Protein 2GQF (pdb70)

Sequence (394 aa):
SQYSENIIIGAGAAGLFCAAQLAKLGKSVTVFDNGKKIGRKILSGGGFCNFTNLEVTPAHYLSQNPHFVKSALARYTNWDFISLVAEQGITYHEKELGQLFCDEGAEQIVELKSECDKYGAKILLRSEVSQVERIQNDEKVRFVLQVNSTQWQCKNLIVATGGLSPGLGATPFGYQIAEQFGIPVIPPRASLVPFTYRETDKFLTALSGISLPVTITALCGKSFYNQLLFTHRGISGPAVLQISNYWQPTESVEIDLLPNHNVEEEINQAKQSSPKQLKTILVRLLPKKLVELWIEQGIVQDEVIANISKVRVKNLVDFIHHWEFTPNGTEGYRTAEVTGGVDTKVISSKTESNQVSGLYFIGEVLDVTGWLGGYNFQWAWSSAYACALSISRQ

Foldseek 3Di:
DAEWQEEEEAQALLRLLLLLLQLVLPGTYEYEYQADDGHLLLVPPVFFGQAAFPDDDLVLKDFPDSVQQHQLCVVCHPVNVVVVQVVVVWDWDADDRRTITTPVGSVSVVCSVVSNVVRPYHYDYSWHKDDWDADPDDCAFGIWTDTPPDIYTHLFYEYEQFAQLPPRPRDLVQQVVCVVLPFDFFDKDFALFAFFADVVCQLLLVQAPDKDWKWKAWPVGDIDTGMWGQHNGGIHGQRRRQCRSVHDPVTKMWIAQQPPDQQLVQLVVCCVVPQAAVLVSVCVRHPNVVSVSCVVVVVDDDDGSPPADPVNSVVVSCCNGTPTGDGNGTDDSPGGSHMRAGRSVQADSQEQGVSRHSYHYAARNHRMGGGPRNNRSSSSNSSSNSHSVVVSVD

CATH classification: 3.50.50.60 (+2 more: 2.40.30.10, 1.10.8.260)

Organism: Haemophilus influenzae (strain ATCC 51907 / DSM 11121 / KW20 / Rd) (NCBI:txid71421)

Solvent-accessible surface area: 17072 Å² total

Radius of gyration: 24.95 Å; Cα contacts (8 Å, |Δi|>4): 876; chains: 1; bounding box: 44×82×36 Å

B-factor: mean 34.55, std 12.79, range [8.15, 91.83]

InterPro domains:
  IPR004792 3-Dehydro-bile acid delta(4,6)-reductase-like [PTHR42887] (5-399)
  IPR004792 3-Dehydro-bile acid delta(4,6)-reductase-like [TIGR00275] (8-395)
  IPR023166 BaiN-like, insert domain superfamily [G3DSA:1.10.8.260] (266-326)
  IPR036188 FAD/NAD(P)-binding domain superfamily [G3DSA:3.50.50.60] (8-393)
  IPR036188 FAD/NAD(P)-binding domain superfamily [SSF51905] (1-399)
  IPR055178 RsdA/BaiN/AoA(So)-like, insert domain [PF22780] (193-343)
  IPR057661 RsdA/BaiN/AoA(So)-like, Rossmann fold-like domain [PF03486] (7-395)

Secondary structure (DSSP, 8-state):
-EE-SEEEE--SHHHHHHHHHHHHTT--EEEE-SSSSS-TTT--GGGT---EESS--GGGEE-S-TTSTHHHHHHS-HHHHHHHHHHTT--EEE-STTEEEETT-THHHH--HHHHHHHT-EEE-S--EEEEEE--S-SS--EEEEETTEEEEESEEEE-------TT---SHHHHHHHHTT--EE----BS--EE--GGGGGGGGGTT-EEEEEEEETTS-EEEEEEEE-SSEEESHHHHHHTTT--TT--EEEES-SSS-HHHHHHHHHHH-TT--HHHHTTTS-HHHHHHHHHTTSS----GGG--HHHHHHHHHHHH-EEE--SEE--TTT-SB--EE-GGGB-S---BSSSTTEEE-GGGBS-EEPTTTHHHHHHHHHHHHHHHHHHT-

Structure (mmCIF, N/CA/C/O backbone):
data_2GQF
#
_entry.id   2GQF
#
_cell.length_a   160.730
_cell.length_b   160.730
_cell.length_c   100.790
_cell.angle_alpha   90.00
_cell.angle_beta   90.00
_cell.angle_gamma   120.00
#
_symmetry.space_group_name_H-M   'P 62 2 2'
#
loop_
_entity.id
_entity.type
_entity.pdbx_description
1 polymer 'Hypothetical protein HI0933'
2 non-polymer 'SULFATE ION'
3 non-polymer 'FLAVIN-ADENINE DINUCLEOTIDE'
4 water water
#
loop_
_atom_site.group_PDB
_atom_site.id
_atom_site.type_symbol
_atom_site.label_atom_id
_atom_site.label_alt_id
_atom_site.label_comp_id
_atom_site.label_asym_id
_atom_site.label_entity_id
_atom_site.label_seq_id
_atom_site.pdbx_PDB_ins_code
_atom_site.Cartn_x
_atom_site.Cartn_y
_atom_site.Cartn_z
_atom_site.occupancy
_atom_site.B_iso_or_equiv
_atom_site.auth_seq_id
_atom_site.auth_comp_id
_atom_site.auth_asym_id
_atom_site.auth_atom_id
_atom_site.pdbx_PDB_model_num
ATOM 6 N N . SER A 1 2 ? 43.022 99.977 12.157 1.00 61.65 2 SER A N 1
ATOM 7 C CA . SER A 1 2 ? 43.085 99.712 10.723 1.00 59.64 2 SER A CA 1
ATOM 8 C C . SER A 1 2 ? 44.495 100.011 10.214 1.00 57.70 2 SER A C 1
ATOM 9 O O . SER A 1 2 ? 44.770 101.092 9.691 1.00 57.75 2 SER A O 1
ATOM 12 N N . GLN A 1 3 ? 45.379 99.033 10.375 1.00 54.79 3 GLN A N 1
ATOM 13 C CA . GLN A 1 3 ? 46.775 99.144 9.969 1.00 52.24 3 GLN A CA 1
ATOM 14 C C . GLN A 1 3 ? 47.000 99.081 8.461 1.00 49.38 3 GLN A C 1
ATOM 15 O O . GLN A 1 3 ? 46.127 98.656 7.705 1.00 49.36 3 GLN A O 1
ATOM 21 N N . TYR A 1 4 ? 48.186 99.506 8.036 1.00 45.53 4 TYR A N 1
ATOM 22 C CA . TYR A 1 4 ? 48.567 99.474 6.630 1.00 42.18 4 TYR A CA 1
ATOM 23 C C . TYR A 1 4 ? 50.038 99.105 6.501 1.00 42.01 4 TYR A C 1
ATOM 24 O O . TYR A 1 4 ? 50.855 99.452 7.353 1.00 43.30 4 TYR A O 1
ATOM 33 N N . SER A 1 5 ? 50.360 98.396 5.424 1.00 39.84 5 SER A N 1
ATOM 34 C CA . SER A 1 5 ? 51.715 97.949 5.140 1.00 37.65 5 SER A CA 1
ATOM 35 C C . SER A 1 5 ? 51.793 97.773 3.625 1.00 37.48 5 SER A C 1
ATOM 36 O O . SER A 1 5 ? 51.085 96.943 3.065 1.00 38.39 5 SER A O 1
ATOM 39 N N . GLU A 1 6 ? 52.637 98.550 2.954 1.00 36.71 6 GLU A N 1
ATOM 40 C CA . GLU A 1 6 ? 52.721 98.444 1.501 1.00 36.78 6 GLU A CA 1
ATOM 41 C C . GLU A 1 6 ? 52.750 96.997 1.046 1.00 35.79 6 GLU A C 1
ATOM 42 O O . GLU A 1 6 ? 52.142 96.643 0.035 1.00 36.38 6 GLU A O 1
ATOM 48 N N . ASN A 1 7 ? 53.458 96.164 1.802 1.00 33.33 7 ASN A N 1
ATOM 49 C CA . ASN A 1 7 ? 53.588 94.755 1.476 1.00 30.02 7 ASN A CA 1
ATOM 50 C C . ASN A 1 7 ? 53.247 93.865 2.663 1.00 30.12 7 ASN A C 1
ATOM 51 O O . ASN A 1 7 ? 53.758 94.056 3.766 1.00 30.82 7 ASN A O 1
ATOM 56 N N . ILE A 1 8 ? 52.369 92.896 2.432 1.00 27.48 8 ILE A N 1
ATOM 57 C CA . ILE A 1 8 ? 51.987 91.956 3.469 1.00 24.88 8 ILE A CA 1
ATOM 58 C C . ILE A 1 8 ? 52.324 90.572 2.952 1.00 24.38 8 ILE A C 1
ATOM 59 O O . ILE A 1 8 ? 52.170 90.309 1.764 1.00 26.17 8 ILE A O 1
ATOM 64 N N . ILE A 1 9 ? 52.806 89.706 3.842 1.00 22.76 9 ILE A N 1
ATOM 65 C CA . ILE A 1 9 ? 53.160 88.331 3.503 1.00 20.07 9 ILE A CA 1
ATOM 66 C C . ILE A 1 9 ? 52.401 87.385 4.428 1.00 21.91 9 ILE A C 1
ATOM 67 O O . ILE A 1 9 ? 52.420 87.553 5.646 1.00 20.00 9 ILE A O 1
ATOM 72 N N . ILE A 1 10 ? 51.721 86.399 3.853 1.00 22.73 10 ILE A N 1
ATOM 73 C CA . ILE A 1 10 ? 50.988 85.444 4.667 1.00 25.01 10 ILE A CA 1
ATOM 74 C C . ILE A 1 10 ? 51.789 84.151 4.775 1.00 27.76 10 ILE A C 1
ATOM 75 O O . ILE A 1 10 ? 51.888 83.390 3.811 1.00 30.04 10 ILE A O 1
ATOM 80 N N . GLY A 1 11 ? 52.360 83.908 5.951 1.00 29.16 11 GLY A N 1
ATOM 81 C CA . GLY A 1 11 ? 53.148 82.706 6.163 1.00 28.74 11 GLY A CA 1
ATOM 82 C C . GLY A 1 11 ? 54.599 83.030 6.461 1.00 28.82 11 GLY A C 1
ATOM 83 O O . GLY A 1 11 ? 55.301 83.609 5.630 1.00 29.88 11 GLY A O 1
ATOM 84 N N . ALA A 1 12 ? 55.046 82.664 7.656 1.00 28.54 12 ALA A N 1
ATOM 85 C CA . ALA A 1 12 ? 56.422 82.913 8.066 1.00 29.16 12 ALA A CA 1
ATOM 86 C C . ALA A 1 12 ? 57.272 81.641 7.955 1.00 28.79 12 ALA A C 1
ATOM 87 O O . ALA A 1 12 ? 57.896 81.214 8.925 1.00 29.69 12 ALA A O 1
ATOM 89 N N . GLY A 1 13 ? 57.282 81.039 6.770 1.00 27.20 13 GLY A N 1
ATOM 90 C CA . GLY A 1 13 ? 58.065 79.836 6.555 1.00 26.01 13 GLY A CA 1
ATOM 91 C C . GLY A 1 13 ? 59.296 80.144 5.724 1.00 24.88 13 GLY A C 1
ATOM 92 O O . GLY A 1 13 ? 59.760 81.282 5.699 1.00 23.83 13 GLY A O 1
ATOM 93 N N . ALA A 1 14 ? 59.823 79.139 5.037 1.00 23.83 14 ALA A N 1
ATOM 94 C CA . ALA A 1 14 ? 61.009 79.327 4.208 1.00 25.30 14 ALA A CA 1
ATOM 95 C C . ALA A 1 14 ? 60.842 80.447 3.180 1.00 26.30 14 ALA A C 1
ATOM 96 O O . ALA A 1 14 ? 61.622 81.394 3.153 1.00 25.28 14 ALA A O 1
ATOM 98 N N . ALA A 1 15 ? 59.822 80.330 2.334 1.00 27.37 15 ALA A N 1
ATOM 99 C CA . ALA A 1 15 ? 59.564 81.322 1.301 1.00 26.63 15 ALA A CA 1
ATOM 100 C C . ALA A 1 15 ? 59.139 82.670 1.873 1.00 26.46 15 ALA A C 1
ATOM 101 O O . ALA A 1 15 ? 59.593 83.716 1.409 1.00 24.92 15 ALA A O 1
ATOM 103 N N . GLY A 1 16 ? 58.261 82.642 2.873 1.00 27.12 16 GLY A N 1
ATOM 104 C CA . GLY A 1 16 ? 57.794 83.874 3.487 1.00 26.82 16 GLY A CA 1
ATOM 105 C C . GLY A 1 16 ? 58.913 84.680 4.130 1.00 27.34 16 GLY A C 1
ATOM 106 O O . GLY A 1 16 ? 59.064 85.872 3.863 1.00 27.01 16 GLY A O 1
ATOM 107 N N . LEU A 1 17 ? 59.705 84.025 4.975 1.00 27.23 17 LEU A N 1
ATOM 108 C CA . LEU A 1 17 ? 60.810 84.681 5.665 1.00 27.08 17 LEU A CA 1
ATOM 109 C C . LEU A 1 17 ? 61.838 85.263 4.706 1.00 27.08 17 LEU A C 1
ATOM 110 O O . LEU A 1 17 ? 62.217 86.429 4.816 1.00 26.14 17 LEU A O 1
ATOM 115 N N . PHE A 1 18 ? 62.284 84.450 3.761 1.00 26.55 18 PHE A N 1
ATOM 116 C CA . PHE A 1 18 ? 63.273 84.898 2.799 1.00 27.55 18 PHE A CA 1
ATOM 117 C C . PHE A 1 18 ? 62.770 86.087 1.993 1.00 29.64 18 PHE A C 1
ATOM 118 O O . PHE A 1 18 ? 63.498 87.065 1.808 1.00 31.19 18 PHE A O 1
ATOM 126 N N . CYS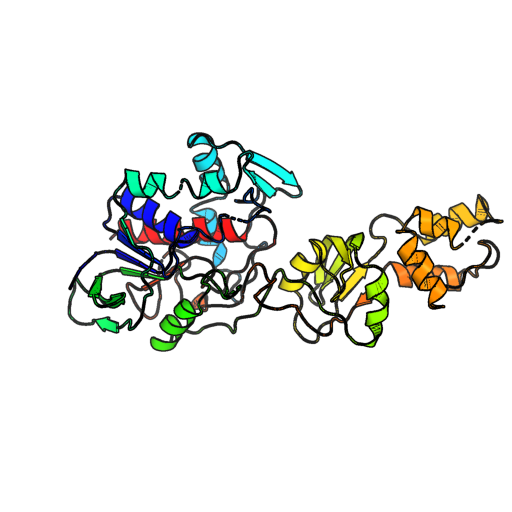 A 1 19 ? 61.528 86.015 1.519 1.00 30.24 19 CYS A N 1
ATOM 127 C CA . CYS A 1 19 ? 60.958 87.112 0.736 1.00 30.92 19 CYS A CA 1
ATOM 128 C C . CYS A 1 19 ? 60.886 88.393 1.569 1.00 31.04 19 CYS A C 1
ATOM 129 O O . CYS A 1 19 ? 61.229 89.477 1.089 1.00 29.39 19 CYS A O 1
ATOM 132 N N . ALA A 1 20 ? 60.436 88.261 2.816 1.00 31.63 20 ALA A N 1
ATOM 133 C CA . ALA A 1 20 ? 60.322 89.401 3.720 1.00 31.72 20 ALA A CA 1
ATOM 134 C C . ALA A 1 20 ? 61.691 90.047 3.918 1.00 31.87 20 ALA A C 1
ATOM 135 O O . ALA A 1 20 ? 61.806 91.269 3.987 1.00 33.75 20 ALA A O 1
ATOM 137 N N . ALA A 1 21 ? 62.728 89.223 4.008 1.00 31.57 21 ALA A N 1
ATOM 138 C CA . ALA A 1 21 ? 64.078 89.729 4.192 1.00 31.31 21 ALA A CA 1
ATOM 139 C C . ALA A 1 21 ? 64.534 90.470 2.942 1.00 30.99 21 ALA A C 1
ATOM 140 O O . ALA A 1 21 ? 65.038 91.584 3.038 1.00 31.27 21 ALA A O 1
ATOM 142 N N . GLN A 1 22 ? 64.360 89.859 1.772 1.00 31.35 22 GLN A N 1
ATOM 143 C CA . GLN A 1 22 ? 64.764 90.500 0.525 1.00 32.18 22 GLN A CA 1
ATOM 144 C C . GLN A 1 22 ? 64.101 91.853 0.321 1.00 33.08 22 GLN A C 1
ATOM 145 O O . GLN A 1 22 ? 64.740 92.783 -0.169 1.00 33.34 22 GLN A O 1
ATOM 151 N N . LEU A 1 23 ? 62.823 91.956 0.683 1.00 33.16 23 LEU A N 1
ATOM 152 C CA . LEU A 1 23 ? 62.081 93.204 0.535 1.00 33.87 23 LEU A CA 1
ATOM 153 C C . LEU A 1 23 ? 62.624 94.299 1.442 1.00 35.56 23 LEU A C 1
ATOM 154 O O . LEU A 1 23 ? 62.855 95.422 0.995 1.00 36.11 23 LEU A O 1
ATOM 159 N N . ALA A 1 24 ? 62.819 93.974 2.717 1.00 35.95 24 ALA A N 1
ATOM 160 C CA . ALA A 1 24 ? 63.355 94.939 3.668 1.00 36.44 24 ALA A CA 1
ATOM 161 C C . ALA A 1 24 ? 64.746 95.374 3.196 1.00 37.35 24 ALA A C 1
ATOM 162 O O . ALA A 1 24 ? 65.086 96.557 3.227 1.00 38.16 24 ALA A O 1
ATOM 164 N N . LYS A 1 25 ? 65.536 94.405 2.742 1.00 38.17 25 LYS A N 1
ATOM 165 C CA . LYS A 1 25 ? 66.890 94.649 2.255 1.00 39.14 25 LYS A CA 1
ATOM 166 C C . LYS A 1 25 ? 66.923 95.505 0.990 1.00 40.30 25 LYS A C 1
ATOM 167 O O . LYS A 1 25 ? 67.886 96.231 0.751 1.00 40.75 25 LYS A O 1
ATOM 173 N N . LEU A 1 26 ? 65.880 95.416 0.172 1.00 40.80 26 LEU A N 1
ATOM 174 C CA . LEU A 1 26 ? 65.821 96.216 -1.043 1.00 40.48 26 LEU A CA 1
ATOM 175 C C . LEU A 1 26 ? 65.148 97.547 -0.727 1.00 41.44 26 LEU A C 1
ATOM 176 O O . LEU A 1 26 ? 64.896 98.356 -1.620 1.00 41.72 26 LEU A O 1
ATOM 181 N N . GLY A 1 27 ? 64.856 97.757 0.556 1.00 41.75 27 GLY A N 1
ATOM 182 C CA . GLY A 1 27 ? 64.238 98.995 1.004 1.00 41.48 27 GLY A CA 1
ATOM 183 C C . GLY A 1 27 ? 62.732 99.140 0.867 1.00 41.44 27 GLY A C 1
ATOM 184 O O . GLY A 1 27 ? 62.249 100.219 0.526 1.00 43.01 27 GLY A O 1
ATOM 185 N N . LYS A 1 28 ? 61.984 98.074 1.139 1.00 40.25 28 LYS A N 1
ATOM 186 C CA . LYS A 1 28 ? 60.527 98.117 1.041 1.00 38.07 28 LYS A CA 1
ATOM 187 C C . LYS A 1 28 ? 59.897 97.727 2.371 1.00 37.14 28 LYS A C 1
ATOM 188 O O . LYS A 1 28 ? 60.435 96.888 3.088 1.00 38.00 28 LYS A O 1
ATOM 194 N N . SER A 1 29 ? 58.765 98.339 2.705 1.00 35.63 29 SER A N 1
ATOM 195 C CA . SER A 1 29 ? 58.089 98.037 3.963 1.00 35.66 29 SER A CA 1
ATOM 196 C C . SER A 1 29 ? 57.295 96.753 3.837 1.00 33.89 29 SER A C 1
ATOM 197 O O . SER A 1 29 ? 56.488 96.614 2.925 1.00 35.39 29 SER A O 1
ATOM 200 N N . VAL A 1 30 ? 57.510 95.819 4.753 1.00 30.42 30 VAL A N 1
ATOM 201 C CA . VAL A 1 30 ? 56.783 94.567 4.695 1.00 29.33 30 VAL A CA 1
ATOM 202 C C . VAL A 1 30 ? 56.499 93.9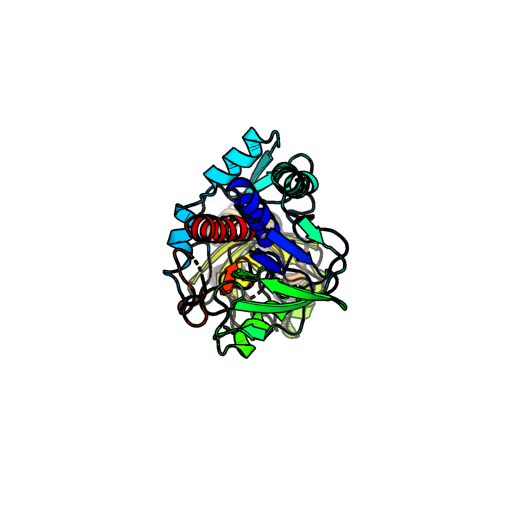70 6.059 1.00 29.11 30 VAL A C 1
ATOM 203 O O . VAL A 1 30 ? 57.357 93.968 6.938 1.00 28.68 30 VAL A O 1
ATOM 207 N N . THR A 1 31 ? 55.278 93.467 6.222 1.00 28.55 31 THR A N 1
ATOM 208 C CA . THR A 1 31 ? 54.851 92.835 7.465 1.00 28.76 31 THR A CA 1
ATOM 209 C C . THR A 1 31 ? 54.494 91.379 7.170 1.00 28.94 31 THR A C 1
ATOM 210 O O . THR A 1 31 ? 53.856 91.088 6.163 1.00 29.42 31 THR A O 1
ATOM 214 N N . VAL A 1 32 ? 54.905 90.467 8.042 1.00 28.26 32 VAL A N 1
ATOM 215 C CA . VAL A 1 32 ? 54.615 89.055 7.842 1.00 29.19 32 VAL A CA 1
ATOM 216 C C . VAL A 1 32 ? 53.698 88.525 8.936 1.00 30.32 32 VAL A C 1
ATOM 217 O O . VAL A 1 32 ? 53.956 88.734 10.114 1.00 32.72 32 VAL A O 1
ATOM 221 N N . PHE A 1 33 ? 52.624 87.848 8.540 1.00 30.77 33 PHE A N 1
ATOM 222 C CA . PHE A 1 33 ? 51.681 87.269 9.493 1.00 31.28 33 PHE A CA 1
ATOM 223 C C . PHE A 1 33 ? 51.810 85.751 9.499 1.00 31.56 33 PHE A C 1
ATOM 224 O O . PHE A 1 33 ? 52.043 85.134 8.465 1.00 31.76 33 PHE A O 1
ATOM 232 N N . ASP A 1 34 ? 51.657 85.140 10.662 1.00 31.59 34 ASP A N 1
ATOM 233 C CA . ASP A 1 34 ? 51.750 83.700 10.718 1.00 32.65 34 ASP A CA 1
ATOM 234 C C . ASP A 1 34 ? 50.879 83.139 11.823 1.00 33.47 34 ASP A C 1
ATOM 235 O O . ASP A 1 34 ? 50.955 83.581 12.962 1.00 34.52 34 ASP A O 1
ATOM 240 N N . ASN A 1 35 ? 50.051 82.158 11.476 1.00 34.43 35 ASN A N 1
ATOM 241 C CA . ASN A 1 35 ? 49.145 81.536 12.434 1.00 35.14 35 ASN A CA 1
ATOM 242 C C . ASN A 1 35 ? 49.882 80.739 13.507 1.00 36.88 35 ASN A C 1
ATOM 243 O O . ASN A 1 35 ? 49.287 80.353 14.510 1.00 39.37 35 ASN A O 1
ATOM 248 N N . GLY A 1 36 ? 51.174 80.500 13.303 1.00 37.26 36 GLY A N 1
ATOM 249 C CA . GLY A 1 36 ? 51.940 79.734 14.272 1.00 37.43 36 GLY A CA 1
ATOM 250 C C . GLY A 1 36 ? 52.527 80.530 15.421 1.00 38.33 36 GLY A C 1
ATOM 251 O O . GLY A 1 36 ? 52.425 81.756 15.462 1.00 37.60 36 GLY A O 1
ATOM 252 N N . LYS A 1 37 ? 53.163 79.823 16.352 1.00 40.11 37 LYS A N 1
ATOM 253 C CA . LYS A 1 37 ? 53.767 80.451 17.521 1.00 41.50 37 LYS A CA 1
ATOM 254 C C . LYS A 1 37 ? 55.253 80.764 17.349 1.00 42.91 37 LYS A C 1
ATOM 255 O O . LYS A 1 37 ? 55.802 81.599 18.068 1.00 44.15 37 LYS A O 1
ATOM 261 N N . LYS A 1 38 ? 55.902 80.086 16.408 1.00 43.51 38 LYS A N 1
ATOM 262 C CA . LYS A 1 38 ? 57.320 80.312 16.125 1.00 43.07 38 LYS A CA 1
ATOM 263 C C . LYS A 1 38 ? 57.503 80.352 14.617 1.00 40.20 38 LYS A C 1
ATOM 264 O O . LYS A 1 38 ? 56.737 79.733 13.878 1.00 40.65 38 LYS A O 1
ATOM 270 N N . ILE A 1 39 ? 58.506 81.082 14.153 1.00 36.73 39 ILE A N 1
ATOM 271 C CA . ILE A 1 39 ? 58.738 81.170 12.720 1.00 35.95 39 ILE A CA 1
ATOM 272 C C . ILE A 1 39 ? 59.456 79.931 12.176 1.00 34.83 39 ILE A C 1
ATOM 273 O O . ILE A 1 39 ? 60.073 79.181 12.927 1.00 36.82 39 ILE A O 1
ATOM 278 N N . GLY A 1 40 ? 59.348 79.715 10.869 1.00 33.99 40 GLY A N 1
ATOM 279 C CA . GLY A 1 40 ? 59.998 78.583 10.226 1.00 31.89 40 GLY A CA 1
ATOM 280 C C . GLY A 1 40 ? 59.925 77.260 10.962 1.00 30.93 40 GLY A C 1
ATOM 281 O O . GLY A 1 40 ? 60.951 76.634 11.237 1.00 32.56 40 GLY A O 1
ATOM 282 N N . ARG A 1 41 ? 58.711 76.821 11.264 1.00 29.07 41 ARG A N 1
ATOM 283 C CA . ARG A 1 41 ? 58.510 75.573 11.974 1.00 27.35 41 ARG A CA 1
ATOM 284 C C . ARG A 1 41 ? 58.956 74.335 11.212 1.00 27.99 41 ARG A C 1
ATOM 285 O O . ARG A 1 41 ? 59.442 73.379 11.819 1.00 29.01 41 ARG A O 1
ATOM 293 N N . LYS A 1 42 ? 58.796 74.341 9.890 1.00 27.51 42 LYS A N 1
ATOM 294 C CA . LYS A 1 42 ? 59.200 73.195 9.082 1.00 27.07 42 LYS A CA 1
ATOM 295 C C . LYS A 1 42 ? 60.696 73.209 8.800 1.00 28.46 42 LYS A C 1
ATOM 296 O O . LYS A 1 42 ? 61.315 72.155 8.639 1.00 27.44 42 LYS A O 1
ATOM 302 N N . ILE A 1 43 ? 61.271 74.407 8.737 1.00 29.43 43 ILE A N 1
ATOM 303 C CA . ILE A 1 43 ? 62.703 74.549 8.509 1.00 30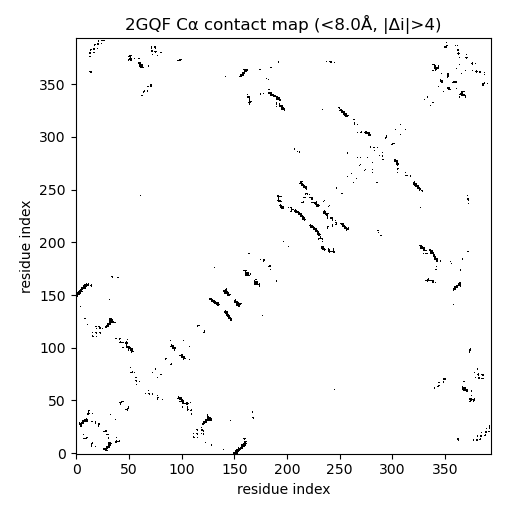.12 43 ILE A CA 1
ATOM 304 C C . ILE A 1 43 ? 63.418 73.862 9.674 1.00 32.51 43 ILE A C 1
ATOM 305 O O . ILE A 1 43 ? 64.420 73.170 9.485 1.00 31.82 43 ILE A O 1
ATOM 310 N N . LEU A 1 44 ? 62.879 74.055 10.876 1.00 34.61 44 LEU A N 1
ATOM 311 C CA . LEU A 1 44 ? 63.437 73.466 12.086 1.00 35.94 44 LEU A CA 1
ATOM 312 C C . LEU A 1 44 ? 63.373 71.942 12.064 1.00 38.42 44 LEU A C 1
ATOM 313 O O . LEU A 1 44 ? 64.209 71.270 12.669 1.00 41.11 44 LEU A O 1
ATOM 326 N N . SER A 1 46 ? 63.216 70.098 9.063 1.00 36.03 46 SER A N 1
ATOM 327 C CA . SER A 1 46 ? 63.897 69.589 7.877 1.00 33.93 46 SER A CA 1
ATOM 328 C C . SER A 1 46 ? 65.264 68.951 8.110 1.00 33.79 46 SER A C 1
ATOM 329 O O . SER A 1 46 ? 65.920 69.195 9.124 1.00 34.45 46 SER A O 1
ATOM 332 N N . GLY A 1 47 ? 65.674 68.120 7.157 1.00 32.70 47 GLY A N 1
ATOM 333 C CA . GLY A 1 47 ? 66.965 67.462 7.236 1.00 33.00 47 GLY A CA 1
ATOM 334 C C . GLY A 1 47 ? 67.262 66.762 8.546 1.00 32.71 47 GLY A C 1
ATOM 335 O O . GLY A 1 47 ? 68.407 66.735 8.993 1.00 32.81 47 GLY A O 1
ATOM 336 N N . GLY A 1 48 ? 66.231 66.194 9.161 1.00 33.01 48 GLY A N 1
ATOM 337 C CA . GLY A 1 48 ? 66.410 65.489 10.417 1.00 32.09 48 GLY A CA 1
ATOM 338 C C . GLY A 1 48 ? 66.894 66.362 11.560 1.00 32.72 48 GLY A C 1
ATOM 339 O O . GLY A 1 48 ? 67.465 65.859 12.529 1.00 33.11 48 GLY A O 1
ATOM 340 N N . GLY A 1 49 ? 66.668 67.668 11.452 1.00 31.99 49 GLY A N 1
ATOM 341 C CA . GLY A 1 49 ? 67.095 68.574 12.499 1.00 30.37 49 GLY A CA 1
ATOM 342 C C . GLY A 1 49 ? 68.287 69.418 12.100 1.00 30.51 49 GLY A C 1
ATOM 343 O O . GLY A 1 49 ? 68.687 70.300 12.847 1.00 30.42 49 GLY A O 1
ATOM 344 N N . PHE A 1 50 ? 68.852 69.164 10.923 1.00 31.01 50 PHE A N 1
ATOM 345 C CA . PHE A 1 50 ? 70.009 69.933 10.466 1.00 31.68 50 PHE A CA 1
ATOM 346 C C . PHE A 1 50 ? 69.746 70.777 9.222 1.00 31.72 50 PHE A C 1
ATOM 347 O O . PHE A 1 50 ? 70.561 71.622 8.852 1.00 31.86 50 PHE A O 1
ATOM 355 N N . CYS A 1 51 ? 68.602 70.534 8.588 1.00 31.28 51 CYS A N 1
ATOM 356 C CA . CYS A 1 51 ? 68.149 71.277 7.413 1.00 29.49 51 CYS A CA 1
ATOM 357 C C . CYS A 1 51 ? 68.918 71.142 6.105 1.00 27.43 51 CYS A C 1
ATOM 358 O O . CYS A 1 51 ? 69.946 71.782 5.909 1.00 28.75 51 CYS A O 1
ATOM 361 N N . ASN A 1 52 ? 68.389 70.321 5.206 1.00 25.55 52 ASN A N 1
ATOM 362 C CA . ASN A 1 52 ? 68.968 70.106 3.880 1.00 23.74 52 ASN A CA 1
ATOM 363 C C . ASN A 1 52 ? 68.499 71.319 3.060 1.00 23.72 52 ASN A C 1
ATOM 364 O O . ASN A 1 52 ? 67.532 71.222 2.308 1.00 24.60 52 ASN A O 1
ATOM 369 N N . PHE A 1 53 ? 69.192 72.451 3.206 1.00 24.12 53 PHE A N 1
ATOM 370 C CA . PHE A 1 53 ? 68.809 73.710 2.549 1.00 24.14 53 PHE A CA 1
ATOM 371 C C . PHE A 1 53 ? 68.908 73.900 1.034 1.00 24.11 53 PHE A C 1
ATOM 372 O O . PHE A 1 53 ? 68.385 74.881 0.499 1.00 23.30 53 PHE A O 1
ATOM 380 N N . THR A 1 54 ? 69.580 72.991 0.343 1.00 24.20 54 THR A N 1
ATOM 381 C CA . THR A 1 54 ? 69.681 73.073 -1.110 1.00 23.90 54 THR A CA 1
ATOM 382 C C . THR A 1 54 ? 70.446 71.863 -1.626 1.00 24.31 54 THR A C 1
ATOM 383 O O . THR A 1 54 ? 70.792 70.970 -0.853 1.00 24.70 54 THR A O 1
ATOM 387 N N . ASN A 1 55 ? 70.692 71.818 -2.931 1.00 24.38 55 ASN A N 1
ATOM 388 C CA . ASN A 1 55 ? 71.407 70.699 -3.522 1.00 23.47 55 ASN A CA 1
ATOM 389 C C . ASN A 1 55 ? 72.352 71.226 -4.579 1.00 24.96 55 ASN A C 1
ATOM 390 O O . ASN A 1 55 ? 72.019 72.167 -5.291 1.00 25.95 55 ASN A O 1
ATOM 395 N N . LEU A 1 56 ? 73.533 70.624 -4.680 1.00 26.79 56 LEU A N 1
ATOM 396 C CA . LEU A 1 56 ? 74.522 71.068 -5.652 1.00 29.49 56 LEU A CA 1
ATOM 397 C C . LEU A 1 56 ? 74.095 70.938 -7.109 1.00 32.06 56 LEU A C 1
ATOM 398 O O . LEU A 1 56 ? 74.551 71.699 -7.956 1.00 33.26 56 LEU A O 1
ATOM 403 N N . GLU A 1 57 ? 73.232 69.980 -7.418 1.00 34.96 57 GLU A N 1
ATOM 404 C CA . GLU A 1 57 ? 72.789 69.842 -8.798 1.00 39.10 57 GLU A CA 1
ATOM 405 C C . GLU A 1 57 ? 71.299 70.158 -8.918 1.00 38.32 57 GLU A C 1
ATOM 406 O O . GLU A 1 57 ? 70.446 69.280 -8.762 1.00 38.54 57 GLU A O 1
ATOM 412 N N . VAL A 1 58 ? 71.000 71.424 -9.189 1.00 36.51 58 VAL A N 1
ATOM 413 C CA . VAL A 1 58 ? 69.626 71.886 -9.329 1.00 34.56 58 VAL A CA 1
ATOM 414 C C . VAL A 1 58 ? 69.322 72.284 -10.768 1.00 34.05 58 VAL A C 1
ATOM 415 O O . VAL A 1 58 ? 70.045 73.069 -11.375 1.00 34.37 58 VAL A O 1
ATOM 419 N N . THR A 1 59 ? 68.252 71.716 -11.310 1.00 32.68 59 THR A N 1
ATOM 420 C CA . THR A 1 59 ? 67.815 72.012 -12.665 1.00 31.19 59 THR A CA 1
ATOM 421 C C . THR A 1 59 ? 66.296 71.904 -12.647 1.00 30.65 59 THR A C 1
ATOM 422 O O . THR A 1 59 ? 65.725 71.320 -11.736 1.00 30.80 59 THR A O 1
ATOM 426 N N . PRO A 1 60 ? 65.619 72.474 -13.648 1.00 30.63 60 PRO A N 1
ATOM 427 C CA . PRO A 1 60 ? 64.155 72.403 -13.679 1.00 29.31 60 PRO A CA 1
ATOM 428 C C . PRO A 1 60 ? 63.605 70.974 -13.690 1.00 27.67 60 PRO A C 1
ATOM 429 O O . PRO A 1 60 ? 62.466 70.741 -13.291 1.00 28.78 60 PRO A O 1
ATOM 433 N N . ALA A 1 61 ? 64.419 70.021 -14.137 1.00 25.91 61 ALA A N 1
ATOM 434 C CA . ALA A 1 61 ? 64.002 68.623 -14.205 1.00 23.31 61 ALA A CA 1
ATOM 435 C C . ALA A 1 61 ? 63.883 67.969 -12.837 1.00 22.70 61 ALA A C 1
ATOM 436 O O . ALA A 1 61 ? 63.334 66.872 -12.719 1.00 21.33 61 ALA A O 1
ATOM 438 N N . HIS A 1 62 ? 64.400 68.635 -11.806 1.00 22.82 62 HIS A N 1
ATOM 439 C CA . HIS A 1 62 ? 64.317 68.104 -10.449 1.00 23.18 62 HIS A CA 1
ATOM 440 C C . HIS A 1 62 ? 63.011 68.564 -9.811 1.00 23.05 62 HIS A C 1
ATOM 441 O O . HIS A 1 62 ? 62.813 68.422 -8.607 1.00 23.33 62 HIS A O 1
ATOM 448 N N . TYR A 1 63 ? 62.121 69.119 -10.629 1.00 23.05 63 TYR A N 1
ATOM 449 C CA . TYR A 1 63 ? 60.826 69.586 -10.142 1.00 24.10 63 TYR A CA 1
ATOM 450 C C . TYR A 1 63 ? 59.642 69.016 -10.921 1.00 23.79 63 TYR A C 1
ATOM 451 O O . TYR A 1 63 ? 59.715 68.832 -12.133 1.00 26.61 63 TYR A O 1
ATOM 460 N N . LEU A 1 64 ? 58.561 68.718 -10.206 1.00 22.89 64 LEU A N 1
ATOM 461 C CA . LEU A 1 64 ? 57.345 68.181 -10.806 1.00 22.20 64 LEU A CA 1
ATOM 462 C C . LEU A 1 64 ? 56.335 69.318 -10.936 1.00 24.33 64 LEU A C 1
ATOM 463 O O . LEU A 1 64 ? 56.152 70.111 -10.004 1.00 23.90 64 LEU A O 1
ATOM 468 N N . SER A 1 65 ? 55.688 69.402 -12.095 1.00 24.88 65 SER A N 1
ATOM 469 C CA . SER A 1 65 ? 54.697 70.445 -12.345 1.00 24.83 65 SER A CA 1
ATOM 470 C C . SER A 1 65 ? 53.878 70.127 -13.592 1.00 25.25 65 SER A C 1
ATOM 471 O O . SER A 1 65 ? 54.338 69.413 -14.478 1.00 27.54 65 SER A O 1
ATOM 474 N N . GLN A 1 66 ? 52.653 70.641 -13.648 1.00 26.32 66 GLN A N 1
ATOM 475 C CA . GLN A 1 66 ? 51.799 70.441 -14.815 1.00 25.41 66 GLN A CA 1
ATOM 476 C C . GLN A 1 66 ? 52.400 71.303 -15.907 1.00 26.01 66 GLN A C 1
ATOM 477 O O . GLN A 1 66 ? 52.220 71.040 -17.093 1.00 24.86 66 GLN A O 1
ATOM 483 N N . ASN A 1 67 ? 53.118 72.337 -15.471 1.00 27.50 67 ASN A N 1
ATOM 484 C CA . ASN A 1 67 ? 53.768 73.301 -16.351 1.00 30.55 67 ASN A CA 1
ATOM 485 C C . ASN A 1 67 ? 55.296 73.189 -16.223 1.00 33.11 67 ASN A C 1
ATOM 486 O O . ASN A 1 67 ? 55.906 73.754 -15.313 1.00 33.28 67 ASN A O 1
ATOM 491 N N . PRO A 1 68 ? 55.932 72.453 -17.152 1.00 35.79 68 PRO A N 1
ATOM 492 C CA . PRO A 1 68 ? 57.384 72.225 -17.187 1.00 36.96 68 PRO A CA 1
ATOM 493 C C . PRO A 1 68 ? 58.270 73.450 -17.434 1.00 36.77 68 PRO A C 1
ATOM 494 O O . PRO A 1 68 ? 59.401 73.520 -16.947 1.00 37.29 68 PRO A O 1
ATOM 498 N N . HIS A 1 69 ? 57.751 74.416 -18.179 1.00 36.72 69 HIS A N 1
ATOM 499 C CA . HIS A 1 69 ? 58.514 75.611 -18.509 1.00 37.22 69 HIS A CA 1
ATOM 500 C C . HIS A 1 69 ? 58.564 76.667 -17.393 1.00 34.45 69 HIS A C 1
ATOM 501 O O . HIS A 1 69 ? 59.352 77.609 -17.466 1.00 34.85 69 HIS A O 1
ATOM 508 N N . PHE A 1 70 ? 57.760 76.492 -16.349 1.00 30.80 70 PHE A N 1
ATOM 509 C CA . PHE A 1 70 ? 57.690 77.465 -15.256 1.00 27.95 70 PHE A CA 1
ATOM 510 C C . PHE A 1 70 ? 58.922 77.753 -14.398 1.00 26.94 70 PHE A C 1
ATOM 511 O O . PHE A 1 70 ? 59.441 78.860 -14.391 1.00 27.15 70 PHE A O 1
ATOM 519 N N . VAL A 1 71 ? 59.357 76.750 -13.654 1.00 26.99 71 VAL A N 1
ATOM 520 C CA . VAL A 1 71 ? 60.478 76.844 -12.715 1.00 27.44 71 VAL A CA 1
ATOM 521 C C . VAL A 1 71 ? 61.843 77.435 -13.153 1.00 27.71 71 VAL A C 1
ATOM 522 O O . VAL A 1 71 ? 62.535 78.086 -12.361 1.00 25.33 71 VAL A O 1
ATOM 526 N N . LYS A 1 72 ? 62.216 77.206 -14.406 1.00 27.60 72 LYS A N 1
ATOM 527 C CA . LYS A 1 72 ? 63.483 77.666 -14.975 1.00 27.92 72 LYS A CA 1
ATOM 528 C C . LYS A 1 72 ? 63.911 79.115 -14.691 1.00 27.68 72 LYS A C 1
ATOM 529 O O . LYS A 1 72 ? 65.042 79.368 -14.277 1.00 27.62 72 LYS A O 1
ATOM 535 N N . SER A 1 73 ? 63.014 80.066 -14.913 1.00 27.49 73 SER A N 1
ATOM 536 C CA . SER A 1 73 ? 63.335 81.473 -14.705 1.00 25.83 73 SER A CA 1
ATOM 537 C C . SER A 1 73 ? 63.838 81.814 -13.307 1.00 26.12 73 SER A C 1
ATOM 538 O O . SER A 1 73 ? 64.976 82.248 -13.147 1.00 26.38 73 SER A O 1
ATOM 541 N N . ALA A 1 74 ? 62.985 81.626 -12.303 1.00 25.57 74 ALA A N 1
ATOM 542 C CA . ALA A 1 74 ? 63.332 81.930 -10.921 1.00 25.55 74 ALA A CA 1
ATOM 543 C C . ALA A 1 74 ? 64.562 81.169 -10.403 1.00 26.85 74 ALA A C 1
ATOM 544 O O . ALA A 1 74 ? 65.318 81.691 -9.582 1.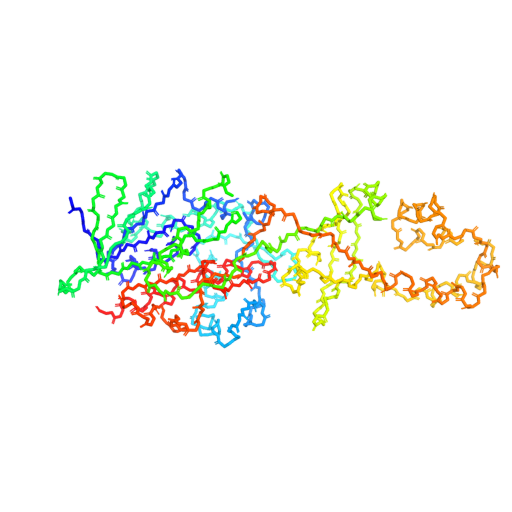00 27.75 74 ALA A O 1
ATOM 546 N N . LEU A 1 75 ? 64.761 79.941 -10.876 1.00 27.03 75 LEU A N 1
ATOM 547 C CA . LEU A 1 75 ? 65.904 79.140 -10.453 1.00 26.45 75 LEU A CA 1
ATOM 548 C C . LEU A 1 75 ? 67.214 79.675 -11.026 1.00 27.99 75 LEU A C 1
ATOM 549 O O . LEU A 1 75 ? 68.268 79.542 -10.405 1.00 28.42 75 LEU A O 1
ATOM 554 N N . ALA A 1 76 ? 67.151 80.267 -12.215 1.00 27.50 76 ALA A N 1
ATOM 555 C CA . ALA A 1 76 ? 68.351 80.808 -12.844 1.00 26.48 76 ALA A CA 1
ATOM 556 C C . ALA A 1 76 ? 68.654 82.196 -12.321 1.00 26.43 76 ALA A C 1
ATOM 557 O O . ALA A 1 76 ? 69.802 82.625 -12.329 1.00 28.04 76 ALA A O 1
ATOM 559 N N . ARG A 1 77 ? 67.620 82.895 -11.868 1.00 25.81 77 ARG A N 1
ATOM 560 C CA . ARG A 1 77 ? 67.778 84.241 -11.332 1.00 26.13 77 ARG A CA 1
ATOM 561 C C . ARG A 1 77 ? 68.455 84.193 -9.957 1.00 27.42 77 ARG A C 1
ATOM 562 O O . ARG A 1 77 ? 69.378 84.963 -9.685 1.00 30.27 77 ARG A O 1
ATOM 570 N N . TYR A 1 78 ? 67.979 83.307 -9.087 1.00 25.69 78 TYR A N 1
ATOM 571 C CA . TYR A 1 78 ? 68.566 83.140 -7.761 1.00 24.55 78 TYR A CA 1
ATOM 572 C C . TYR A 1 78 ? 68.919 81.662 -7.672 1.00 24.43 78 TYR A C 1
ATOM 573 O O . TYR A 1 78 ? 68.056 80.816 -7.425 1.00 22.77 78 TYR A O 1
ATOM 582 N N . THR A 1 79 ? 70.195 81.359 -7.872 1.00 24.47 79 THR A N 1
ATOM 583 C CA . THR A 1 79 ? 70.660 79.980 -7.875 1.00 25.95 79 THR A CA 1
ATOM 584 C C . THR A 1 79 ? 71.004 79.345 -6.538 1.00 26.24 79 THR A C 1
ATOM 585 O O . THR A 1 79 ? 71.034 80.002 -5.492 1.00 24.59 79 THR A O 1
ATOM 589 N N . ASN A 1 80 ? 71.262 78.041 -6.603 1.00 26.67 80 ASN A N 1
ATOM 590 C CA . ASN A 1 80 ? 71.644 77.266 -5.434 1.00 26.58 80 ASN A CA 1
ATOM 591 C C . ASN A 1 80 ? 72.954 77.834 -4.900 1.00 26.94 80 ASN A C 1
ATOM 592 O O . ASN A 1 80 ? 73.185 77.853 -3.694 1.00 26.84 80 ASN A O 1
ATOM 597 N N . TRP A 1 81 ? 73.800 78.324 -5.803 1.00 27.82 81 TRP A N 1
ATOM 598 C CA . TRP A 1 81 ? 75.074 78.901 -5.399 1.00 28.43 81 TRP A CA 1
ATOM 599 C C . TRP A 1 81 ? 74.942 80.296 -4.824 1.00 28.96 81 TRP A C 1
ATOM 600 O O . TRP A 1 81 ? 75.780 80.718 -4.032 1.00 30.31 81 TRP A O 1
ATOM 611 N N . ASP A 1 82 ? 73.895 81.015 -5.212 1.00 28.74 82 ASP A N 1
ATOM 612 C CA . ASP A 1 82 ? 73.685 82.345 -4.662 1.00 28.80 82 ASP A CA 1
ATOM 613 C C . ASP A 1 82 ? 73.335 82.178 -3.192 1.00 27.62 82 ASP A C 1
ATOM 614 O O . ASP A 1 82 ? 73.707 82.996 -2.354 1.00 28.70 82 ASP A O 1
ATOM 619 N N . PHE A 1 83 ? 72.615 81.107 -2.885 1.00 26.57 83 PHE A N 1
ATOM 620 C CA . PHE A 1 83 ? 72.216 80.835 -1.517 1.00 25.57 83 PHE A CA 1
ATOM 621 C C . PHE A 1 83 ? 73.346 80.158 -0.736 1.00 27.00 83 PHE A C 1
ATOM 622 O O . PHE A 1 83 ? 73.567 80.465 0.437 1.00 26.50 83 PHE A O 1
ATOM 630 N N . ILE A 1 84 ? 74.055 79.235 -1.384 1.00 27.11 84 ILE A N 1
ATOM 631 C CA . ILE A 1 84 ? 75.172 78.550 -0.741 1.00 27.02 84 ILE A CA 1
ATOM 632 C C . ILE A 1 84 ? 76.166 79.625 -0.331 1.00 28.31 84 ILE A C 1
ATOM 633 O O . ILE A 1 84 ? 76.789 79.552 0.726 1.00 28.45 84 ILE A O 1
ATOM 638 N N . SER A 1 85 ? 76.295 80.630 -1.188 1.00 29.35 85 SER A N 1
ATOM 639 C CA . SER A 1 85 ? 77.193 81.747 -0.950 1.00 30.88 85 SER A CA 1
ATOM 640 C C . SER A 1 85 ? 76.699 82.645 0.191 1.00 31.16 85 SER A C 1
ATOM 641 O O . SER A 1 85 ? 77.493 83.122 1.000 1.00 33.02 85 SER A O 1
ATOM 644 N N . LEU A 1 86 ? 75.392 82.883 0.247 1.00 30.82 86 LEU A N 1
ATOM 645 C CA . LEU A 1 86 ? 74.807 83.700 1.309 1.00 30.01 86 LEU A CA 1
ATOM 646 C C . LEU A 1 86 ? 75.017 83.008 2.658 1.00 30.49 86 LEU A C 1
ATOM 647 O O . LEU A 1 86 ? 75.291 83.655 3.669 1.00 30.21 86 LEU A O 1
ATOM 652 N N . VAL A 1 87 ? 74.883 81.685 2.658 1.00 30.25 87 VAL A N 1
ATOM 653 C CA . VAL A 1 87 ? 75.056 80.890 3.864 1.00 30.72 87 VAL A CA 1
ATOM 654 C C . VAL A 1 87 ? 76.482 80.945 4.405 1.00 31.99 87 VAL A C 1
ATOM 655 O O . VAL A 1 87 ? 76.686 81.212 5.590 1.00 31.69 87 VAL A O 1
ATOM 659 N N . ALA A 1 88 ? 77.460 80.687 3.538 1.00 32.89 88 ALA A N 1
ATOM 660 C CA . ALA A 1 88 ? 78.871 80.688 3.927 1.00 33.23 88 ALA A CA 1
ATOM 661 C C . ALA A 1 88 ? 79.321 82.069 4.380 1.00 34.83 88 ALA A C 1
ATOM 662 O O . ALA A 1 88 ? 80.016 82.220 5.390 1.00 34.86 88 ALA A O 1
ATOM 664 N N . GLU A 1 89 ? 78.922 83.078 3.620 1.00 35.36 89 GLU A N 1
ATOM 665 C CA . GLU A 1 89 ? 79.280 84.450 3.931 1.00 36.06 89 GLU A CA 1
ATOM 666 C C . GLU A 1 89 ? 78.609 84.857 5.234 1.00 35.07 89 GLU A C 1
ATOM 667 O O . GLU A 1 89 ? 79.088 85.732 5.949 1.00 35.48 89 GLU A O 1
ATOM 673 N N . GLN A 1 90 ? 77.506 84.194 5.548 1.00 34.85 90 GLN A N 1
ATOM 674 C CA . GLN A 1 90 ? 76.754 84.491 6.756 1.00 34.92 90 GLN A CA 1
ATOM 675 C C . GLN A 1 90 ? 77.339 83.768 7.973 1.00 35.36 90 GLN A C 1
ATOM 676 O O . GLN A 1 90 ? 76.797 83.836 9.078 1.00 35.58 90 GLN A O 1
ATOM 682 N N . GLY A 1 91 ? 78.445 83.064 7.760 1.00 35.25 91 GLY A N 1
ATOM 683 C CA . GLY A 1 91 ? 79.094 82.360 8.849 1.00 33.80 91 GLY A CA 1
ATOM 684 C C . GLY A 1 91 ? 78.494 81.030 9.257 1.00 34.04 91 GLY A C 1
ATOM 685 O O . GLY A 1 91 ? 78.655 80.608 10.401 1.00 34.01 91 GLY A O 1
ATOM 686 N N . ILE A 1 92 ? 77.805 80.364 8.335 1.00 33.96 92 ILE A N 1
ATOM 687 C CA . ILE A 1 92 ? 77.198 79.070 8.630 1.00 31.93 92 ILE A CA 1
ATOM 688 C C . ILE A 1 92 ? 78.016 77.960 7.988 1.00 32.42 92 ILE A C 1
ATOM 689 O O . ILE A 1 92 ? 78.422 78.059 6.831 1.00 34.10 92 ILE A O 1
ATOM 694 N N . THR A 1 93 ? 78.262 76.901 8.745 1.00 31.88 93 THR A N 1
ATOM 695 C CA . THR A 1 93 ? 79.039 75.783 8.239 1.00 32.30 93 THR A CA 1
ATOM 696 C C . THR A 1 93 ? 78.106 74.679 7.761 1.00 31.60 93 THR A C 1
ATOM 697 O O . THR A 1 93 ? 77.096 74.384 8.402 1.00 33.30 93 THR A O 1
ATOM 701 N N . TYR A 1 94 ? 78.447 74.071 6.633 1.00 29.68 94 TYR A N 1
ATOM 702 C CA . TYR A 1 94 ? 77.635 73.001 6.067 1.00 29.23 94 TYR A CA 1
ATOM 703 C C . TYR A 1 94 ? 78.502 71.945 5.399 1.00 28.95 94 TYR A C 1
ATOM 704 O O . TYR A 1 94 ? 79.681 72.162 5.126 1.00 27.70 94 TYR A O 1
ATOM 713 N N . HIS A 1 95 ? 77.898 70.800 5.125 1.00 29.91 95 HIS A N 1
ATOM 714 C CA . HIS A 1 95 ? 78.603 69.713 4.469 1.00 30.89 95 HIS A CA 1
ATOM 715 C C . HIS A 1 95 ? 77.648 68.999 3.528 1.00 31.10 95 HIS A C 1
ATOM 716 O O . HIS A 1 95 ? 76.433 69.200 3.574 1.00 30.66 95 HIS A O 1
ATOM 723 N N . GLU A 1 96 ? 78.213 68.164 2.671 1.00 32.19 96 GLU A N 1
ATOM 724 C CA . GLU A 1 96 ? 77.435 67.403 1.718 1.00 33.91 96 GLU A CA 1
ATOM 725 C C . GLU A 1 96 ? 77.196 66.018 2.310 1.00 35.25 96 GLU A C 1
ATOM 726 O O . GLU A 1 96 ? 78.141 65.321 2.665 1.00 37.10 96 GLU A O 1
ATOM 732 N N . LYS A 1 97 ? 75.937 65.621 2.437 1.00 36.91 97 LYS A N 1
ATOM 733 C CA . LYS A 1 97 ? 75.634 64.308 2.984 1.00 37.99 97 LYS A CA 1
ATOM 734 C C . LYS A 1 97 ? 75.770 63.256 1.889 1.00 39.01 97 LYS A C 1
ATOM 735 O O . LYS A 1 97 ? 76.555 62.322 2.017 1.00 40.88 97 LYS A O 1
ATOM 741 N N . GLU A 1 98 ? 75.013 63.420 0.809 1.00 39.29 98 GLU A N 1
ATOM 742 C CA . GLU A 1 98 ? 75.049 62.485 -0.314 1.00 37.73 98 GLU A CA 1
ATOM 743 C C . GLU A 1 98 ? 74.177 63.044 -1.434 1.00 35.78 98 GLU A C 1
ATOM 744 O O . GLU A 1 98 ? 73.277 63.850 -1.188 1.00 33.97 98 GLU A O 1
ATOM 750 N N . LEU A 1 99 ? 74.444 62.618 -2.661 1.00 32.15 99 LEU A N 1
ATOM 751 C CA . LEU A 1 99 ? 73.657 63.076 -3.794 1.00 30.72 99 LEU A CA 1
ATOM 752 C C . LEU A 1 99 ? 73.503 64.596 -3.879 1.00 30.70 99 LEU A C 1
ATOM 753 O O . LEU A 1 99 ? 72.417 65.093 -4.191 1.00 33.95 99 LEU A O 1
ATOM 758 N N . GLY A 1 100 ? 74.582 65.326 -3.603 1.00 28.56 100 GLY A N 1
ATOM 759 C CA . GLY A 1 100 ? 74.550 66.777 -3.682 1.00 24.77 100 GLY A CA 1
ATOM 760 C C . GLY A 1 100 ? 73.826 67.477 -2.553 1.00 24.91 100 GLY A C 1
ATOM 761 O O . GLY A 1 100 ? 73.814 68.706 -2.481 1.00 25.08 100 GLY A O 1
ATOM 762 N N . GLN A 1 101 ? 73.222 66.700 -1.664 1.00 23.62 101 GLN A N 1
ATOM 763 C CA . GLN A 1 101 ? 72.491 67.255 -0.535 1.00 24.38 101 GLN A CA 1
ATOM 764 C C . GLN A 1 101 ? 73.388 68.021 0.451 1.00 24.20 101 GLN A C 1
ATOM 765 O O . GLN A 1 101 ? 74.400 67.498 0.907 1.00 24.65 101 GLN A O 1
ATOM 771 N N . LEU A 1 102 ? 73.008 69.252 0.787 1.00 23.87 102 LEU A N 1
ATOM 772 C CA . LEU A 1 102 ? 73.782 70.058 1.734 1.00 24.42 102 LEU A CA 1
ATOM 773 C C . LEU A 1 102 ? 73.000 70.252 3.025 1.00 25.52 102 LEU A C 1
ATOM 774 O O . LEU A 1 102 ? 71.822 70.599 2.989 1.00 24.47 102 LEU A O 1
ATOM 779 N N . PHE A 1 103 ? 73.661 70.027 4.161 1.00 27.41 103 PHE A N 1
ATOM 780 C CA . PHE A 1 103 ? 73.030 70.184 5.472 1.00 26.98 103 PHE A CA 1
ATOM 781 C C . PHE A 1 103 ? 73.850 71.135 6.323 1.00 27.47 103 PHE A C 1
ATOM 782 O O . PHE A 1 103 ? 75.001 71.422 6.009 1.00 27.15 103 PHE A O 1
ATOM 790 N N . CYS A 1 104 ? 73.255 71.615 7.408 1.00 28.44 104 CYS A N 1
ATOM 791 C CA . CYS A 1 104 ? 73.950 72.503 8.329 1.00 30.24 104 CYS A CA 1
ATOM 792 C C . CYS A 1 104 ? 74.673 71.650 9.349 1.00 31.74 104 CYS A C 1
ATOM 793 O O . CYS A 1 104 ? 74.163 70.610 9.750 1.00 33.45 104 CYS A O 1
ATOM 796 N N . ASP A 1 105 ? 75.854 72.081 9.777 1.00 33.10 105 ASP A N 1
ATOM 797 C CA . ASP A 1 105 ? 76.588 71.320 10.774 1.00 34.10 105 ASP A CA 1
ATOM 798 C C . ASP A 1 105 ? 75.982 71.545 12.149 1.00 35.45 105 ASP A C 1
ATOM 799 O O . ASP A 1 105 ? 75.913 70.629 12.960 1.00 36.04 105 ASP A O 1
ATOM 804 N N . GLU A 1 106 ? 75.526 72.768 12.400 1.00 36.82 106 GLU A N 1
ATOM 805 C CA . GLU A 1 106 ? 74.961 73.119 13.695 1.00 38.72 106 GLU A CA 1
ATOM 806 C C . GLU A 1 106 ? 73.441 73.127 13.792 1.00 38.30 106 GLU A C 1
ATOM 807 O O . GLU A 1 106 ? 72.879 73.842 14.621 1.00 38.70 106 GLU A O 1
ATOM 813 N N . GLY A 1 107 ? 72.779 72.343 12.948 1.00 38.75 107 GLY A N 1
ATOM 814 C CA . GLY A 1 107 ? 71.327 72.260 12.991 1.00 37.54 107 GLY A CA 1
ATOM 815 C C . GLY A 1 107 ? 70.522 73.260 12.179 1.00 37.11 107 GLY A C 1
ATOM 816 O O . GLY A 1 107 ? 71.029 74.305 11.759 1.00 35.29 107 GLY A O 1
ATOM 817 N N . ALA A 1 108 ? 69.248 72.928 11.974 1.00 35.89 108 ALA A N 1
ATOM 818 C CA . ALA A 1 108 ? 68.328 73.765 11.215 1.00 34.68 108 ALA A CA 1
ATOM 819 C C . ALA A 1 108 ? 68.156 75.143 11.853 1.00 34.76 108 ALA A C 1
ATOM 820 O O . ALA A 1 108 ? 67.748 76.095 11.191 1.00 35.12 108 ALA A O 1
ATOM 822 N N . GLU A 1 109 ? 68.470 75.244 13.138 1.00 34.34 109 GLU A N 1
ATOM 823 C CA . GLU A 1 109 ? 68.359 76.506 13.856 1.00 34.76 109 GLU A CA 1
ATOM 824 C C . GLU A 1 109 ? 69.166 77.613 13.174 1.00 35.37 109 GLU A C 1
ATOM 825 O O . GLU A 1 109 ? 68.829 78.788 13.282 1.00 34.90 109 GLU A O 1
ATOM 827 N N . GLN A 1 110 ? 70.234 77.233 12.476 1.00 36.38 110 GLN A N 1
ATOM 828 C CA . GLN A 1 110 ? 71.094 78.196 11.782 1.00 37.46 110 GLN A CA 1
ATOM 829 C C . GLN A 1 110 ? 70.343 78.947 10.687 1.00 37.51 110 GLN A C 1
ATOM 830 O O . GLN A 1 110 ? 70.404 80.171 10.602 1.00 37.66 110 GLN A O 1
ATOM 836 N N . ILE A 1 111 ? 69.651 78.200 9.838 1.00 37.21 111 ILE A N 1
ATOM 837 C CA . ILE A 1 111 ? 68.895 78.793 8.752 1.00 36.20 111 ILE A CA 1
ATOM 838 C C . ILE A 1 111 ? 67.828 79.729 9.306 1.00 37.18 111 ILE A C 1
ATOM 839 O O . ILE A 1 111 ? 67.763 80.893 8.915 1.00 37.83 111 ILE A O 1
ATOM 844 N N . VAL A 1 112 ? 67.003 79.233 10.225 1.00 37.75 112 VAL A N 1
ATOM 845 C CA . VAL A 1 112 ? 65.946 80.058 10.800 1.00 38.76 112 VAL A CA 1
ATOM 846 C C . VAL A 1 112 ? 66.520 81.283 11.488 1.00 40.77 112 VAL A C 1
ATOM 847 O O . VAL A 1 112 ? 65.935 82.364 11.432 1.00 42.45 112 VAL A O 1
ATOM 851 N N . GLU A 1 113 ? 67.667 81.111 12.135 1.00 41.96 113 GLU A N 1
ATOM 852 C CA . GLU A 1 113 ? 68.312 82.211 12.832 1.00 43.10 113 GLU A CA 1
ATOM 853 C C . GLU A 1 113 ? 68.822 83.267 11.866 1.00 42.31 113 GLU A C 1
ATOM 854 O O . GLU A 1 113 ? 68.738 84.460 12.140 1.00 42.87 113 GLU A O 1
ATOM 868 N N . LEU A 1 115 ? 67.648 83.857 8.800 1.00 38.89 115 LEU A N 1
ATOM 869 C CA . LEU A 1 115 ? 66.511 84.511 8.182 1.00 36.84 115 LEU A CA 1
ATOM 870 C C . LEU A 1 115 ? 65.939 85.566 9.122 1.00 36.76 115 LEU A C 1
ATOM 871 O O . LEU A 1 115 ? 65.753 86.713 8.728 1.00 36.07 115 LEU A O 1
ATOM 876 N N . LYS A 1 116 ? 65.666 85.180 10.364 1.00 37.43 116 LYS A N 1
ATOM 877 C CA . LYS A 1 116 ? 65.112 86.110 11.345 1.00 39.54 116 LYS A CA 1
ATOM 878 C C . LYS A 1 116 ? 66.062 87.272 11.623 1.00 39.71 116 LYS A C 1
ATOM 879 O O . LYS A 1 116 ? 65.631 88.358 12.004 1.00 39.57 116 LYS A O 1
ATOM 885 N N . SER A 1 117 ? 67.353 87.032 11.420 1.00 40.03 117 SER A N 1
ATOM 886 C CA . SER A 1 117 ? 68.382 88.041 11.637 1.00 40.53 117 SER A CA 1
ATOM 887 C C . SER A 1 117 ? 68.410 89.082 10.515 1.00 41.35 117 SER A C 1
ATOM 888 O O . SER A 1 117 ? 68.599 90.270 10.771 1.00 41.62 117 SER A O 1
ATOM 891 N N . GLU A 1 118 ? 68.237 88.633 9.274 1.00 42.85 118 GLU A N 1
ATOM 892 C CA . GLU A 1 118 ? 68.219 89.541 8.130 1.00 43.40 118 GLU A CA 1
ATOM 893 C C . GLU A 1 118 ? 66.989 90.440 8.221 1.00 43.86 118 GLU A C 1
ATOM 894 O O . GLU A 1 118 ? 67.061 91.643 7.964 1.00 42.94 118 GLU A O 1
ATOM 900 N N . CYS A 1 119 ? 65.857 89.845 8.588 1.00 44.44 119 CYS A N 1
ATOM 901 C CA . CYS A 1 119 ? 64.606 90.586 8.719 1.00 44.84 119 CYS A CA 1
ATOM 902 C C . CYS A 1 119 ? 64.712 91.663 9.784 1.00 45.49 119 CYS A C 1
ATOM 903 O O . CYS A 1 119 ? 64.217 92.771 9.591 1.00 45.77 119 CYS A O 1
ATOM 906 N N . ASP A 1 120 ? 65.348 91.341 10.908 1.00 46.68 120 ASP A N 1
ATOM 907 C CA . ASP A 1 120 ? 65.514 92.322 11.976 1.00 46.60 120 ASP A CA 1
ATOM 908 C C . ASP A 1 120 ? 66.481 93.399 11.503 1.00 46.39 120 ASP A C 1
ATOM 909 O O . ASP A 1 120 ? 66.270 94.593 11.726 1.00 46.99 120 ASP A O 1
ATOM 914 N N . LYS A 1 121 ? 67.539 92.966 10.833 1.00 44.63 121 LYS A N 1
ATOM 915 C CA . LYS A 1 121 ? 68.542 93.881 10.329 1.00 43.75 121 LYS A CA 1
ATOM 916 C C . LYS A 1 121 ? 67.992 94.921 9.354 1.00 43.98 121 LYS A C 1
ATOM 917 O O . LYS A 1 121 ? 68.413 96.072 9.387 1.00 43.37 121 LYS A O 1
ATOM 923 N N . TYR A 1 122 ? 67.051 94.539 8.494 1.00 43.88 122 TYR A N 1
ATOM 924 C CA . TYR A 1 122 ? 66.537 95.506 7.530 1.00 44.00 122 TYR A CA 1
ATOM 925 C C . TYR A 1 122 ? 65.153 96.108 7.762 1.00 43.12 122 TYR A C 1
ATOM 926 O O . TYR A 1 122 ? 64.700 96.927 6.964 1.00 43.73 122 TYR A O 1
ATOM 935 N N . GLY A 1 123 ? 64.473 95.713 8.832 1.00 42.23 123 GLY A N 1
ATOM 936 C CA . GLY A 1 123 ? 63.176 96.308 9.105 1.00 41.83 123 GLY A CA 1
ATOM 937 C C . GLY A 1 123 ? 61.896 95.515 8.903 1.00 41.87 123 GLY A C 1
ATOM 938 O O . GLY A 1 123 ? 60.818 96.037 9.184 1.00 42.41 123 GLY A O 1
ATOM 939 N N . ALA A 1 124 ? 61.986 94.279 8.421 1.00 40.62 124 ALA A N 1
ATOM 940 C CA . ALA A 1 124 ? 60.783 93.472 8.221 1.00 39.45 124 ALA A CA 1
ATOM 941 C C . ALA A 1 124 ? 60.141 93.189 9.575 1.00 39.24 124 ALA A C 1
ATOM 942 O O . ALA A 1 124 ? 60.831 92.867 10.537 1.00 39.56 124 ALA A O 1
ATOM 944 N N . LYS A 1 125 ? 58.824 93.322 9.660 1.00 40.00 125 LYS A N 1
ATOM 945 C CA . LYS A 1 125 ? 58.148 93.059 10.919 1.00 42.16 125 LYS A CA 1
ATOM 946 C C . LYS A 1 125 ? 57.399 91.737 10.861 1.00 41.53 125 LYS A C 1
ATOM 947 O O . LYS A 1 125 ? 56.636 91.492 9.930 1.00 43.25 125 LYS A O 1
ATOM 953 N N . ILE A 1 126 ? 57.609 90.892 11.864 1.00 39.74 126 ILE A N 1
ATOM 954 C CA . ILE A 1 126 ? 56.966 89.586 11.901 1.00 38.79 126 ILE A CA 1
ATOM 955 C C . ILE A 1 126 ? 55.999 89.442 13.072 1.00 38.05 126 ILE A C 1
ATOM 956 O O . ILE A 1 126 ? 56.383 89.565 14.229 1.00 38.80 126 ILE A O 1
ATOM 961 N N . LEU A 1 127 ? 54.739 89.173 12.755 1.00 37.00 127 LEU A N 1
ATOM 962 C CA . LEU A 1 127 ? 53.702 89.024 13.764 1.00 36.43 127 LEU A CA 1
ATOM 963 C C . LEU A 1 127 ? 53.172 87.594 13.830 1.00 36.93 127 LEU A C 1
ATOM 964 O O . LEU A 1 127 ? 52.456 87.143 12.934 1.00 36.82 127 LEU A O 1
ATOM 969 N N . LEU A 1 128 ? 53.524 86.886 14.898 1.00 37.42 128 LEU A N 1
ATOM 970 C CA . LEU A 1 128 ? 53.079 85.508 15.085 1.00 39.01 128 LEU A CA 1
ATOM 971 C C . LEU A 1 128 ? 51.695 85.452 15.722 1.00 38.56 128 LEU A C 1
ATOM 972 O O . LEU A 1 128 ? 51.095 86.487 16.006 1.00 36.88 128 LEU A O 1
ATOM 977 N N . ARG A 1 129 ? 51.192 84.239 15.941 1.00 39.57 129 ARG A N 1
ATOM 978 C CA . ARG A 1 129 ? 49.865 84.054 16.530 1.00 40.97 129 ARG A CA 1
ATOM 979 C C . ARG A 1 129 ? 48.846 84.944 15.813 1.00 41.28 129 ARG A C 1
ATOM 980 O O . ARG A 1 129 ? 47.942 85.498 16.435 1.00 41.83 129 ARG A O 1
ATOM 988 N N . SER A 1 130 ? 49.004 85.076 14.499 1.00 41.37 130 SER A N 1
ATOM 989 C CA . SER A 1 130 ? 48.118 85.907 13.691 1.00 40.87 130 SER A CA 1
ATOM 990 C C . SER A 1 130 ? 47.592 85.138 12.490 1.00 41.13 130 SER A C 1
ATOM 991 O O . SER A 1 130 ? 48.227 85.136 11.440 1.00 41.49 130 SER A O 1
ATOM 994 N N . GLU A 1 131 ? 46.446 84.480 12.621 1.00 42.54 131 GLU A N 1
ATOM 995 C CA . GLU A 1 131 ? 45.922 83.750 11.472 1.00 44.01 131 GLU A CA 1
ATOM 996 C C . GLU A 1 131 ? 45.142 84.672 10.543 1.00 43.58 131 GLU A C 1
ATOM 997 O O . GLU A 1 131 ? 44.204 85.362 10.966 1.00 42.78 131 GLU A O 1
ATOM 1003 N N . VAL A 1 132 ? 45.529 84.670 9.272 1.00 41.72 132 VAL A N 1
ATOM 1004 C CA . VAL A 1 132 ? 44.873 85.507 8.278 1.00 41.09 132 VAL A CA 1
ATOM 1005 C C . VAL A 1 132 ? 43.538 84.927 7.818 1.00 41.02 132 VAL A C 1
ATOM 1006 O O . VAL A 1 132 ? 43.343 83.710 7.805 1.00 40.50 132 VAL A O 1
ATOM 1010 N N . SER A 1 133 ? 42.619 85.818 7.454 1.00 41.09 133 SER A N 1
ATOM 1011 C CA . SER A 1 133 ? 41.293 85.438 6.975 1.00 41.24 133 SER A CA 1
ATOM 1012 C C . SER A 1 133 ? 40.632 86.635 6.285 1.00 41.50 133 SER A C 1
ATOM 1013 O O . SER A 1 133 ? 41.174 87.737 6.293 1.00 42.74 133 SER A O 1
ATOM 1016 N N . GLN A 1 134 ? 39.475 86.412 5.675 1.00 42.14 134 GLN A N 1
ATOM 1017 C CA . GLN A 1 134 ? 38.737 87.473 4.987 1.00 43.05 134 GLN A CA 1
ATOM 1018 C C . GLN A 1 134 ? 39.531 88.384 4.051 1.00 41.18 134 GLN A C 1
ATOM 1019 O O . GLN A 1 134 ? 39.516 89.606 4.223 1.00 42.31 134 GLN A O 1
ATOM 1025 N N . VAL A 1 135 ? 40.211 87.812 3.064 1.00 38.11 135 VAL A N 1
ATOM 1026 C CA . VAL A 1 135 ? 40.950 88.626 2.107 1.00 35.50 135 VAL A CA 1
ATOM 1027 C C . VAL A 1 135 ? 39.952 89.204 1.096 1.00 35.85 135 VAL A C 1
ATOM 1028 O O . VAL A 1 135 ? 39.126 88.481 0.541 1.00 35.21 135 VAL A O 1
ATOM 1032 N N . GLU A 1 136 ? 40.020 90.511 0.872 1.00 36.03 136 GLU A N 1
ATOM 1033 C CA . GLU A 1 136 ? 39.121 91.166 -0.068 1.00 36.74 136 GLU A CA 1
ATOM 1034 C C . GLU A 1 136 ? 39.963 91.962 -1.041 1.00 35.78 136 GLU A C 1
ATOM 1035 O O . GLU A 1 136 ? 41.061 92.400 -0.713 1.00 36.19 136 GLU A O 1
ATOM 1041 N N . ARG A 1 137 ? 39.446 92.146 -2.244 1.00 35.71 137 ARG A N 1
ATOM 1042 C CA . ARG A 1 137 ? 40.156 92.885 -3.271 1.00 36.01 137 ARG A CA 1
ATOM 1043 C C . ARG A 1 137 ? 39.563 94.292 -3.324 1.00 35.75 137 ARG A C 1
ATOM 1044 O O . ARG A 1 137 ? 38.344 94.448 -3.316 1.00 37.09 137 ARG A O 1
ATOM 1052 N N . ILE A 1 138 ? 40.424 95.307 -3.336 1.00 35.75 138 ILE A N 1
ATOM 1053 C CA . ILE A 1 138 ? 39.994 96.703 -3.411 1.00 36.28 138 ILE A CA 1
ATOM 1054 C C . ILE A 1 138 ? 40.308 97.185 -4.822 1.00 38.14 138 ILE A C 1
ATOM 1055 O O . ILE A 1 138 ? 41.389 96.918 -5.338 1.00 36.25 138 ILE A O 1
ATOM 1060 N N . GLN A 1 139 ? 39.375 97.904 -5.440 1.00 42.97 1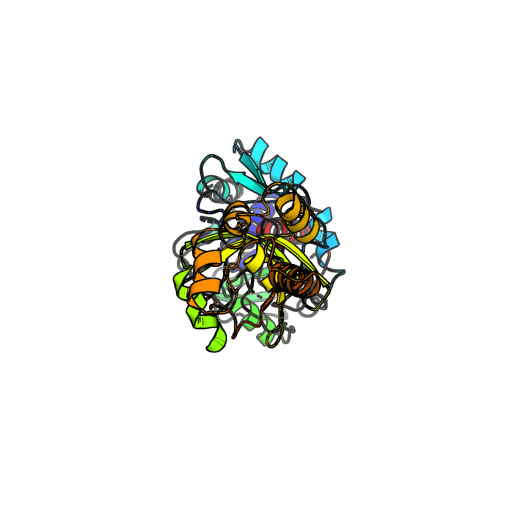39 GLN A N 1
ATOM 1061 C CA . GLN A 1 139 ? 39.559 98.346 -6.822 1.00 48.10 139 GLN A CA 1
ATOM 1062 C C . GLN A 1 139 ? 39.949 99.787 -7.166 1.00 49.92 139 GLN A C 1
ATOM 1063 O O . GLN A 1 139 ? 40.769 100.001 -8.062 1.00 50.91 139 GLN A O 1
ATOM 1069 N N . ASN A 1 140 ? 39.371 100.773 -6.490 1.00 51.14 140 ASN A N 1
ATOM 1070 C CA . ASN A 1 140 ? 39.681 102.164 -6.816 1.00 53.27 140 ASN A CA 1
ATOM 1071 C C . ASN A 1 140 ? 40.973 102.709 -6.201 1.00 54.28 140 ASN A C 1
ATOM 1072 O O . ASN A 1 140 ? 41.772 103.354 -6.883 1.00 54.73 140 ASN A O 1
ATOM 1074 N N . ASP A 1 141 ? 41.171 102.443 -4.915 1.00 54.61 141 ASP A N 1
ATOM 1075 C CA . ASP A 1 141 ? 42.341 102.917 -4.176 1.00 54.85 141 ASP A CA 1
ATOM 1076 C C . ASP A 1 141 ? 43.695 102.528 -4.795 1.00 55.34 141 ASP A C 1
ATOM 1077 O O . ASP A 1 141 ? 44.067 101.354 -4.814 1.00 57.47 141 ASP A O 1
ATOM 1082 N N . GLU A 1 142 ? 44.443 103.517 -5.277 1.00 54.85 142 GLU A N 1
ATOM 1083 C CA . GLU A 1 142 ? 45.743 103.268 -5.907 1.00 54.22 142 GLU A CA 1
ATOM 1084 C C . GLU A 1 142 ? 46.826 102.792 -4.936 1.00 53.54 142 GLU A C 1
ATOM 1085 O O . GLU A 1 142 ? 47.840 102.224 -5.348 1.00 54.66 142 GLU A O 1
ATOM 1087 N N . LYS A 1 143 ? 46.608 103.029 -3.647 1.00 51.03 143 LYS A N 1
ATOM 1088 C CA . LYS A 1 143 ? 47.559 102.640 -2.612 1.00 47.19 143 LYS A CA 1
ATOM 1089 C C . LYS A 1 143 ? 47.129 101.343 -1.924 1.00 43.73 143 LYS A C 1
ATOM 1090 O O . LYS A 1 143 ? 47.960 100.610 -1.391 1.00 43.21 143 LYS A O 1
ATOM 1096 N N . VAL A 1 144 ? 45.828 101.064 -1.943 1.00 39.32 144 VAL A N 1
ATOM 1097 C CA . VAL A 1 144 ? 45.293 99.865 -1.308 1.00 35.58 144 VAL A CA 1
ATOM 1098 C C . VAL A 1 144 ? 44.598 98.937 -2.298 1.00 34.47 144 VAL A C 1
ATOM 1099 O O . VAL A 1 144 ? 43.503 99.233 -2.781 1.00 35.42 144 VAL A O 1
ATOM 1103 N N . ARG A 1 145 ? 45.234 97.808 -2.593 1.00 31.16 145 ARG A N 1
ATOM 1104 C CA . ARG A 1 145 ? 44.659 96.842 -3.509 1.00 28.08 145 ARG A CA 1
ATOM 1105 C C . ARG A 1 145 ? 44.087 95.627 -2.771 1.00 28.07 145 ARG A C 1
ATOM 1106 O O . ARG A 1 145 ? 43.315 94.859 -3.342 1.00 28.28 145 ARG A O 1
ATOM 1114 N N . PHE A 1 146 ? 44.448 95.460 -1.499 1.00 27.05 146 PHE A N 1
ATOM 1115 C CA . PHE A 1 146 ? 43.936 94.341 -0.709 1.00 27.66 146 PHE A CA 1
ATOM 1116 C C . PHE A 1 146 ? 43.631 94.689 0.744 1.00 29.69 146 PHE A C 1
ATOM 1117 O O . PHE A 1 146 ? 44.292 95.525 1.355 1.00 30.54 146 PHE A O 1
ATOM 1125 N N . VAL A 1 147 ? 42.621 94.026 1.286 1.00 30.59 147 VAL A N 1
ATOM 1126 C CA . VAL A 1 147 ? 42.210 94.210 2.667 1.00 31.83 147 VAL A CA 1
ATOM 1127 C C . VAL A 1 147 ? 42.083 92.803 3.232 1.00 32.79 147 VAL A C 1
ATOM 1128 O O . VAL A 1 147 ? 41.735 91.875 2.511 1.00 32.50 147 VAL A O 1
ATOM 1132 N N . LEU A 1 148 ? 42.381 92.638 4.513 1.00 34.26 148 LEU A N 1
ATOM 1133 C CA . LEU A 1 148 ? 42.289 91.326 5.131 1.00 35.40 148 LEU A CA 1
ATOM 1134 C C . LEU A 1 148 ? 42.133 91.418 6.638 1.00 37.36 148 LEU A C 1
ATOM 1135 O O . LEU A 1 148 ? 42.445 92.439 7.248 1.00 37.27 148 LEU A O 1
ATOM 1140 N N . GLN A 1 149 ? 41.648 90.341 7.237 1.00 39.22 149 GLN A N 1
ATOM 1141 C CA . GLN A 1 149 ? 41.439 90.319 8.672 1.00 41.67 149 GLN A CA 1
ATOM 1142 C C . GLN A 1 149 ? 42.472 89.471 9.395 1.00 43.76 149 GLN A C 1
ATOM 1143 O O . GLN A 1 149 ? 42.565 88.263 9.176 1.00 44.63 149 GLN A O 1
ATOM 1149 N N . VAL A 1 150 ? 43.266 90.110 10.244 1.00 44.80 150 VAL A N 1
ATOM 1150 C CA . VAL A 1 150 ? 44.254 89.391 11.036 1.00 45.94 150 VAL A CA 1
ATOM 1151 C C . VAL A 1 150 ? 43.791 89.592 12.463 1.00 46.72 150 VAL A C 1
ATOM 1152 O O . VAL A 1 150 ? 43.940 90.676 13.022 1.00 47.26 150 VAL A O 1
ATOM 1156 N N . ASN A 1 151 ? 43.224 88.545 13.049 1.00 48.76 151 ASN A N 1
ATOM 1157 C CA . ASN A 1 151 ? 42.690 88.616 14.405 1.00 50.42 151 ASN A CA 1
ATOM 1158 C C . ASN A 1 151 ? 41.499 89.575 14.393 1.00 51.12 151 ASN A C 1
ATOM 1159 O O . ASN A 1 151 ? 40.518 89.344 13.684 1.00 52.12 151 ASN A O 1
ATOM 1164 N N . SER A 1 152 ? 41.589 90.656 15.158 1.00 50.55 152 SER A N 1
ATOM 1165 C CA . SER A 1 152 ? 40.507 91.630 15.228 1.00 49.96 152 SER A CA 1
ATOM 1166 C C . SER A 1 152 ? 40.851 92.937 14.513 1.00 48.90 152 SER A C 1
ATOM 1167 O O . SER A 1 152 ? 40.067 93.887 14.517 1.00 48.36 152 SER A O 1
ATOM 1170 N N . THR A 1 153 ? 42.030 92.979 13.903 1.00 47.74 153 THR A N 1
ATOM 1171 C CA . THR A 1 153 ? 42.483 94.163 13.180 1.00 46.17 153 THR A CA 1
ATOM 1172 C C . THR A 1 153 ? 42.378 93.962 11.673 1.00 44.55 153 THR A C 1
ATOM 1173 O O . THR A 1 153 ? 42.618 92.869 11.164 1.00 45.27 153 THR A O 1
ATOM 1177 N N . GLN A 1 154 ? 42.015 95.017 10.960 1.00 41.94 154 GLN A N 1
ATOM 1178 C CA . GLN A 1 154 ? 41.926 94.930 9.520 1.00 39.41 154 GLN A CA 1
ATOM 1179 C C . GLN A 1 154 ? 43.170 95.558 8.933 1.00 38.75 154 GLN A C 1
ATOM 1180 O O . GLN A 1 154 ? 43.525 96.689 9.265 1.00 39.40 154 GLN A O 1
ATOM 1186 N N . TRP A 1 155 ? 43.830 94.818 8.054 1.00 36.93 155 TRP A N 1
ATOM 1187 C CA . TRP A 1 155 ? 45.033 95.308 7.419 1.00 34.91 155 TRP A CA 1
ATOM 1188 C C . TRP A 1 155 ? 44.782 95.627 5.964 1.00 35.13 155 TRP A C 1
ATOM 1189 O O . TRP A 1 155 ? 43.887 95.060 5.344 1.00 36.01 155 TRP A O 1
ATOM 1200 N N . GLN A 1 156 ? 45.575 96.546 5.427 1.00 34.62 156 GLN A N 1
ATOM 1201 C CA . GLN A 1 156 ? 45.432 96.967 4.043 1.00 35.09 156 GLN A CA 1
ATOM 1202 C C . GLN A 1 156 ? 46.816 96.995 3.425 1.00 34.30 156 GLN A C 1
ATOM 1203 O O . GLN A 1 156 ? 47.787 97.284 4.112 1.00 36.54 156 GLN A O 1
ATOM 1209 N N . CYS A 1 157 ? 46.918 96.699 2.135 1.00 32.17 157 CYS A N 1
ATOM 1210 C CA . CYS A 1 157 ? 48.225 96.690 1.495 1.00 30.60 157 CYS A CA 1
ATOM 1211 C C . CYS A 1 157 ? 48.153 96.870 -0.008 1.00 29.45 157 CYS A C 1
ATOM 1212 O O . CYS A 1 157 ? 47.084 96.808 -0.596 1.00 29.47 157 CYS A O 1
ATOM 1215 N N . LYS A 1 158 ? 49.308 97.094 -0.623 1.00 29.23 158 LYS A N 1
ATOM 1216 C CA . LYS A 1 158 ? 49.386 97.268 -2.063 1.00 28.21 158 LYS A CA 1
ATOM 1217 C C . LYS A 1 158 ? 49.707 95.934 -2.719 1.00 28.19 158 LYS A C 1
ATOM 1218 O O . LYS A 1 158 ? 49.199 95.630 -3.791 1.00 28.74 158 LYS A O 1
ATOM 1224 N N . ASN A 1 159 ? 50.559 95.144 -2.072 1.00 27.47 159 ASN A N 1
ATOM 1225 C CA . ASN A 1 159 ? 50.937 93.833 -2.588 1.00 26.94 159 ASN A CA 1
ATOM 1226 C C . ASN A 1 159 ? 50.710 92.775 -1.522 1.00 26.85 159 ASN A C 1
ATOM 1227 O O . ASN A 1 159 ? 51.094 92.952 -0.367 1.00 28.66 159 ASN A O 1
ATOM 1232 N N . LEU A 1 160 ? 50.082 91.674 -1.907 1.00 24.75 160 LEU A N 1
ATOM 1233 C CA . LEU A 1 160 ? 49.829 90.603 -0.964 1.00 22.59 160 LEU A CA 1
ATOM 1234 C C . LEU A 1 160 ? 50.559 89.363 -1.467 1.00 23.54 160 LEU A C 1
ATOM 1235 O O . LEU A 1 160 ? 50.220 88.827 -2.519 1.00 24.49 160 LEU A O 1
ATOM 1240 N N . ILE A 1 161 ? 51.581 88.935 -0.730 1.00 22.00 161 ILE A N 1
ATOM 1241 C CA . ILE A 1 161 ? 52.360 87.762 -1.099 1.00 21.36 161 ILE A CA 1
ATOM 1242 C C . ILE A 1 161 ? 51.870 86.554 -0.310 1.00 21.83 161 ILE A C 1
ATOM 1243 O O . ILE A 1 161 ? 51.952 86.535 0.915 1.00 24.01 161 ILE A O 1
ATOM 1248 N N . VAL A 1 162 ? 51.361 85.548 -1.010 1.00 20.59 162 VAL A N 1
ATOM 1249 C CA . VAL A 1 162 ? 50.874 84.339 -0.359 1.00 20.68 162 VAL A CA 1
ATOM 1250 C C . VAL A 1 162 ? 51.984 83.288 -0.266 1.00 21.38 162 VAL A C 1
ATOM 1251 O O . VAL A 1 162 ? 52.412 82.732 -1.277 1.00 21.57 162 VAL A O 1
ATOM 1255 N N . ALA A 1 163 ? 52.449 83.025 0.952 1.00 21.81 163 ALA A N 1
ATOM 1256 C CA . ALA A 1 163 ? 53.504 82.036 1.189 1.00 22.91 163 ALA A CA 1
ATOM 1257 C C . ALA A 1 163 ? 53.056 81.132 2.331 1.00 22.48 163 ALA A C 1
ATOM 1258 O O . ALA A 1 163 ? 53.782 80.939 3.301 1.00 23.73 163 ALA A O 1
ATOM 1260 N N . THR A 1 164 ? 51.860 80.571 2.188 1.00 22.45 164 THR A N 1
ATOM 1261 C CA . THR A 1 164 ? 51.248 79.723 3.208 1.00 22.25 164 THR A CA 1
ATOM 1262 C C . THR A 1 164 ? 51.602 78.238 3.170 1.00 22.83 164 THR A C 1
ATOM 1263 O O . THR A 1 164 ? 51.150 77.466 4.021 1.00 20.73 164 THR A O 1
ATOM 1267 N N . GLY A 1 165 ? 52.390 77.831 2.181 1.00 22.21 165 GLY A N 1
ATOM 1268 C CA . GLY A 1 165 ? 52.780 76.435 2.090 1.00 22.43 165 GLY A CA 1
ATOM 1269 C C . GLY A 1 165 ? 51.713 75.433 1.676 1.00 23.34 165 GLY A C 1
ATOM 1270 O O . GLY A 1 165 ? 50.645 75.795 1.170 1.00 21.57 165 GLY A O 1
ATOM 1271 N N . GLY A 1 166 ? 52.018 74.156 1.898 1.00 23.42 166 GLY A N 1
ATOM 1272 C CA . GLY A 1 166 ? 51.106 73.090 1.535 1.00 22.98 166 GLY A CA 1
ATOM 1273 C C . GLY A 1 166 ? 50.314 72.496 2.685 1.00 23.73 166 GLY A C 1
ATOM 1274 O O . GLY A 1 166 ? 50.111 73.137 3.714 1.00 23.81 166 GLY A O 1
ATOM 1275 N N . LEU A 1 167 ? 49.883 71.250 2.509 1.00 24.11 167 LEU A N 1
ATOM 1276 C CA . LEU A 1 167 ? 49.077 70.556 3.506 1.00 24.11 167 LEU A CA 1
ATOM 1277 C C . LEU A 1 167 ? 49.779 69.614 4.496 1.00 25.08 167 LEU A C 1
ATOM 1278 O O . LEU A 1 167 ? 49.200 69.272 5.524 1.00 26.66 167 LEU A O 1
ATOM 1283 N N . SER A 1 168 ? 51.007 69.188 4.217 1.00 25.37 168 SER A N 1
ATOM 1284 C CA . SER A 1 168 ? 51.668 68.273 5.141 1.00 26.75 168 SER A CA 1
ATOM 1285 C C . SER A 1 168 ? 51.911 68.921 6.503 1.00 27.77 168 SER A C 1
ATOM 1286 O O . SER A 1 168 ? 52.151 70.121 6.592 1.00 26.83 168 SER A O 1
ATOM 1297 N N . PRO A 1 170 ? 49.689 69.069 9.445 1.00 31.29 170 PRO A N 1
ATOM 1298 C CA . PRO A 1 170 ? 48.606 69.922 9.936 1.00 32.29 170 PRO A CA 1
ATOM 1299 C C . PRO A 1 170 ? 48.783 70.288 11.410 1.00 32.74 170 PRO A C 1
ATOM 1300 O O . PRO A 1 170 ? 48.342 71.350 11.854 1.00 32.88 170 PRO A O 1
ATOM 1304 N N . GLY A 1 171 ? 49.423 69.401 12.167 1.00 32.58 171 GLY A N 1
ATOM 1305 C CA . GLY A 1 171 ? 49.650 69.668 13.574 1.00 32.83 171 GLY A CA 1
ATOM 1306 C C . GLY A 1 171 ? 50.715 70.737 13.763 1.00 34.34 171 GLY A C 1
ATOM 1307 O O . GLY A 1 171 ? 50.945 71.221 14.872 1.00 34.06 171 GLY A O 1
ATOM 1308 N N . LEU A 1 172 ? 51.366 71.113 12.669 1.00 34.45 172 LEU A N 1
ATOM 1309 C CA . LEU A 1 172 ? 52.409 72.120 12.722 1.00 35.14 172 LEU A CA 1
ATOM 1310 C C . LEU A 1 172 ? 51.875 73.469 12.245 1.00 35.50 172 LEU A C 1
ATOM 1311 O O . LEU A 1 172 ? 52.609 74.452 12.217 1.00 35.59 172 LEU A O 1
ATOM 1316 N N . GLY A 1 173 ? 50.595 73.504 11.871 1.00 35.41 173 GLY A N 1
ATOM 1317 C CA . GLY A 1 173 ? 49.977 74.738 11.413 1.00 32.99 173 GLY A CA 1
ATOM 1318 C C . GLY A 1 173 ? 49.625 74.810 9.934 1.00 32.62 173 GLY A C 1
ATOM 1319 O O . GLY A 1 173 ? 49.010 75.778 9.497 1.00 33.03 173 GLY A O 1
ATOM 1320 N N . ALA A 1 174 ? 50.016 73.799 9.163 1.00 31.41 174 ALA A N 1
ATOM 1321 C CA . ALA A 1 174 ? 49.734 73.760 7.732 1.00 30.67 174 ALA A CA 1
ATOM 1322 C C . ALA A 1 174 ? 48.265 74.069 7.441 1.00 32.21 174 ALA A C 1
ATOM 1323 O O . ALA A 1 174 ? 47.361 73.541 8.093 1.00 31.49 174 ALA A O 1
ATOM 1325 N N . THR A 1 175 ? 48.038 74.906 6.433 1.00 32.48 175 THR A N 1
ATOM 1326 C CA . THR A 1 175 ? 46.691 75.329 6.061 1.00 31.51 175 THR A CA 1
ATOM 1327 C C . THR A 1 175 ? 46.498 75.408 4.546 1.00 30.23 175 THR A C 1
ATOM 1328 O O . THR A 1 175 ? 47.456 75.613 3.802 1.00 30.72 175 THR A O 1
ATOM 1332 N N . PRO A 1 176 ? 45.253 75.230 4.074 1.00 27.30 176 PRO A N 1
ATOM 1333 C CA . PRO A 1 176 ? 44.922 75.290 2.647 1.00 24.99 176 PRO A CA 1
ATOM 1334 C C . PRO A 1 176 ? 44.618 76.738 2.261 1.00 23.93 176 PRO A C 1
ATOM 1335 O O . PRO A 1 176 ? 44.207 77.015 1.139 1.00 22.49 176 PRO A O 1
ATOM 1339 N N . PHE A 1 177 ? 44.813 77.651 3.207 1.00 23.10 177 PHE A N 1
ATOM 1340 C CA . PHE A 1 177 ? 44.524 79.064 2.992 1.00 22.84 177 PHE A CA 1
ATOM 1341 C C . PHE A 1 177 ? 45.007 79.609 1.655 1.00 22.50 177 PHE A C 1
ATOM 1342 O O . PHE A 1 177 ? 44.333 80.440 1.041 1.00 21.27 177 PHE A O 1
ATOM 1350 N N . GLY A 1 178 ? 46.172 79.148 1.212 1.00 21.21 178 GLY A N 1
ATOM 1351 C CA . GLY A 1 178 ? 46.701 79.603 -0.058 1.00 21.77 178 GLY A CA 1
ATOM 1352 C C . GLY A 1 178 ? 45.769 79.229 -1.197 1.00 22.84 178 GLY A C 1
ATOM 1353 O O . GLY A 1 178 ? 45.535 80.029 -2.100 1.00 23.18 178 GLY A O 1
ATOM 1354 N N . TYR A 1 179 ? 45.226 78.016 -1.155 1.00 21.39 179 TYR A N 1
ATOM 1355 C CA . TYR A 1 179 ? 44.321 77.561 -2.201 1.00 22.47 179 TYR A CA 1
ATOM 1356 C C . TYR A 1 179 ? 42.971 78.269 -2.106 1.00 23.57 179 TYR A C 1
ATOM 1357 O O . TYR A 1 179 ? 42.344 78.562 -3.126 1.00 23.26 179 TYR A O 1
ATOM 1366 N N . GLN A 1 180 ? 42.531 78.535 -0.877 1.00 23.59 180 GLN A N 1
ATOM 1367 C CA . GLN A 1 180 ? 41.252 79.196 -0.632 1.00 22.27 180 GLN A CA 1
ATOM 1368 C C . GLN A 1 180 ? 41.246 80.613 -1.197 1.00 21.81 180 GLN A C 1
ATOM 1369 O O . GLN A 1 180 ? 40.247 81.057 -1.767 1.00 21.66 180 GLN A O 1
ATOM 1375 N N . ILE A 1 181 ? 42.369 81.310 -1.053 1.00 21.99 181 ILE A N 1
ATOM 1376 C CA . ILE A 1 181 ? 42.501 82.664 -1.578 1.00 21.07 181 ILE A CA 1
ATOM 1377 C C . ILE A 1 181 ? 42.459 82.593 -3.092 1.00 21.60 181 ILE A C 1
ATOM 1378 O O . ILE A 1 181 ? 41.782 83.381 -3.734 1.00 22.65 181 ILE A O 1
ATOM 1383 N N . ALA A 1 182 ? 43.184 81.632 -3.656 1.00 23.09 182 ALA A N 1
ATOM 1384 C CA . ALA A 1 182 ? 43.230 81.437 -5.100 1.00 23.08 182 ALA A CA 1
ATOM 1385 C C . ALA A 1 182 ? 41.838 81.154 -5.653 1.00 23.72 182 ALA A C 1
ATOM 1386 O O . ALA A 1 182 ? 41.396 81.797 -6.601 1.00 24.72 182 ALA A O 1
ATOM 1388 N N . GLU A 1 183 ? 41.149 80.190 -5.056 1.00 24.88 183 GLU A N 1
ATOM 1389 C CA . GLU A 1 183 ? 39.806 79.814 -5.493 1.00 27.12 183 GLU A CA 1
ATOM 1390 C C . GLU A 1 183 ? 38.798 80.961 -5.383 1.00 26.04 183 GLU A C 1
ATOM 1391 O O . GLU A 1 183 ? 37.888 81.078 -6.195 1.00 24.15 183 GLU A O 1
ATOM 1397 N N . GLN A 1 184 ? 38.966 81.805 -4.374 1.00 25.97 184 GLN A N 1
ATOM 1398 C CA . GLN A 1 184 ? 38.080 82.945 -4.171 1.00 25.58 184 GLN A CA 1
ATOM 1399 C C . GLN A 1 184 ? 38.162 83.932 -5.341 1.00 24.75 184 GLN A C 1
ATOM 1400 O O . GLN A 1 184 ? 37.160 84.533 -5.722 1.00 24.69 184 GLN A O 1
ATOM 1406 N N . PHE A 1 185 ? 39.360 84.095 -5.902 1.00 22.98 185 PHE A N 1
ATOM 1407 C CA . PHE A 1 185 ? 39.578 85.006 -7.022 1.00 20.82 185 PHE A CA 1
ATOM 1408 C C . PHE A 1 185 ? 39.564 84.287 -8.362 1.00 20.42 185 PHE A C 1
ATOM 1409 O O . PHE A 1 185 ? 40.065 84.810 -9.355 1.00 18.89 185 PHE A O 1
ATOM 1417 N N . GLY A 1 186 ? 39.004 83.081 -8.381 1.00 20.77 186 GLY A N 1
ATOM 1418 C CA . GLY A 1 186 ? 38.928 82.308 -9.610 1.00 19.49 186 GLY A CA 1
ATOM 1419 C C . GLY A 1 186 ? 40.264 81.889 -10.203 1.00 20.08 186 GLY A C 1
ATOM 1420 O O . GLY A 1 186 ? 40.375 81.690 -11.419 1.00 19.05 186 GLY A O 1
ATOM 1421 N N . ILE A 1 187 ? 41.280 81.766 -9.351 1.00 19.71 187 ILE A N 1
ATOM 1422 C CA . ILE A 1 187 ? 42.616 81.358 -9.781 1.00 17.53 187 ILE A CA 1
ATOM 1423 C C . ILE A 1 187 ? 42.616 79.834 -9.687 1.00 18.22 187 ILE A C 1
ATOM 1424 O O . ILE A 1 187 ? 42.363 79.277 -8.629 1.00 19.58 187 ILE A O 1
ATOM 1429 N N . PRO A 1 188 ? 42.880 79.139 -10.804 1.00 18.74 188 PRO A N 1
ATOM 1430 C CA . PRO A 1 188 ? 42.891 77.668 -10.816 1.00 18.73 188 PRO A CA 1
ATOM 1431 C C . PRO A 1 188 ? 43.881 77.019 -9.858 1.00 19.65 188 PRO A C 1
ATOM 1432 O O . PRO A 1 188 ? 45.001 77.506 -9.679 1.00 20.51 188 PRO A O 1
ATOM 1436 N N . VAL A 1 189 ? 43.462 75.917 -9.245 1.00 18.47 189 VAL A N 1
ATOM 1437 C CA . VAL A 1 189 ? 44.330 75.184 -8.335 1.00 18.25 189 VAL A CA 1
ATOM 1438 C C . VAL A 1 189 ? 44.392 73.732 -8.793 1.00 18.68 189 VAL A C 1
ATOM 1439 O O . VAL A 1 189 ? 43.363 73.132 -9.084 1.00 17.47 189 VAL A O 1
ATOM 1443 N N . ILE A 1 190 ? 45.599 73.180 -8.891 1.00 19.77 190 ILE A N 1
ATOM 1444 C CA . ILE A 1 190 ? 45.755 71.782 -9.279 1.00 21.59 190 ILE A CA 1
ATOM 1445 C C . ILE A 1 190 ? 45.480 70.987 -8.007 1.00 23.08 190 ILE A C 1
ATOM 1446 O O . ILE A 1 190 ? 46.063 71.264 -6.960 1.00 24.36 190 ILE A O 1
ATOM 1451 N N . PRO A 1 191 ? 44.578 69.994 -8.075 1.00 25.37 191 PRO A N 1
ATOM 1452 C CA . PRO A 1 191 ? 44.230 69.165 -6.908 1.00 26.16 191 PRO A CA 1
ATOM 1453 C C . PRO A 1 191 ? 45.446 68.660 -6.121 1.00 27.49 191 PRO A C 1
ATOM 1454 O O . PRO A 1 191 ? 46.248 67.868 -6.629 1.00 28.41 191 PRO A O 1
ATOM 1458 N N . PRO A 1 192 ? 45.588 69.107 -4.864 1.00 28.32 192 PRO A N 1
ATOM 1459 C CA . PRO A 1 192 ? 46.695 68.718 -3.986 1.00 28.42 192 PRO A CA 1
ATOM 1460 C C . PRO A 1 192 ? 46.667 67.258 -3.544 1.00 29.04 192 PRO A C 1
ATOM 1461 O O . PRO A 1 192 ? 45.606 66.678 -3.324 1.00 29.04 192 PRO A O 1
ATOM 1465 N N . ARG A 1 193 ? 47.859 66.680 -3.421 1.00 30.98 193 ARG A N 1
ATOM 1466 C CA . ARG A 1 193 ? 48.042 65.290 -3.006 1.00 30.67 193 ARG A CA 1
ATOM 1467 C C . ARG A 1 193 ? 49.329 65.203 -2.205 1.00 29.53 193 ARG A C 1
ATOM 1468 O O . ARG A 1 193 ? 50.279 65.921 -2.493 1.00 30.42 193 ARG A O 1
ATOM 1476 N N . ALA A 1 194 ? 49.363 64.332 -1.203 1.00 28.69 194 ALA A N 1
ATOM 1477 C CA . ALA A 1 194 ? 50.565 64.170 -0.388 1.00 27.87 194 ALA A CA 1
ATOM 1478 C C . ALA A 1 194 ? 51.658 63.505 -1.224 1.00 26.25 194 ALA A C 1
ATOM 1479 O O . ALA A 1 194 ? 51.381 62.575 -1.985 1.00 24.80 194 ALA A O 1
ATOM 1481 N N . SER A 1 195 ? 52.891 63.992 -1.089 1.00 24.64 195 SER A N 1
ATOM 1482 C CA . SER A 1 195 ? 54.019 63.442 -1.836 1.00 25.96 195 SER A CA 1
ATOM 1483 C C . SER A 1 195 ? 55.259 63.310 -0.951 1.00 25.04 195 SER A C 1
ATOM 1484 O O . SER A 1 195 ? 55.269 63.815 0.170 1.00 24.89 195 SER A O 1
ATOM 1487 N N . LEU A 1 196 ? 56.308 62.665 -1.473 1.00 24.55 196 LEU A N 1
ATOM 1488 C CA . LEU A 1 196 ? 57.536 62.397 -0.703 1.00 24.12 196 LEU A CA 1
ATOM 1489 C C . LEU A 1 196 ? 57.042 61.743 0.583 1.00 24.13 196 LEU A C 1
ATOM 1490 O O . LEU A 1 196 ? 57.437 62.116 1.690 1.00 24.04 196 LEU A O 1
ATOM 1495 N N . VAL A 1 197 ? 56.167 60.758 0.391 1.00 22.64 197 VAL A N 1
ATOM 1496 C CA . VAL A 1 197 ? 55.501 60.026 1.457 1.00 23.78 197 VAL A CA 1
ATOM 1497 C C . VAL A 1 197 ? 55.608 58.504 1.236 1.00 24.16 197 VAL A C 1
ATOM 1498 O O . VAL A 1 197 ? 55.826 58.045 0.115 1.00 24.26 197 VAL A O 1
ATOM 1502 N N . PRO A 1 198 ? 55.472 57.706 2.312 1.00 24.34 198 PRO A N 1
ATOM 1503 C CA . PRO A 1 198 ? 55.551 56.240 2.222 1.00 24.22 198 PRO A CA 1
ATOM 1504 C C . PRO A 1 198 ? 54.301 55.592 1.618 1.00 24.37 198 PRO A C 1
ATOM 1505 O O . PRO A 1 198 ? 53.230 56.198 1.580 1.00 25.43 198 PRO A O 1
ATOM 1509 N N . PHE A 1 199 ? 54.448 54.355 1.156 1.00 23.90 199 PHE A N 1
ATOM 1510 C CA . PHE A 1 199 ? 53.340 53.606 0.569 1.00 24.47 199 PHE A CA 1
ATOM 1511 C C . PHE A 1 199 ? 52.758 52.693 1.623 1.00 24.26 199 PHE A C 1
ATOM 1512 O O . PHE A 1 199 ? 53.451 52.303 2.553 1.00 25.89 199 PHE A O 1
ATOM 1520 N N . THR A 1 200 ? 51.484 52.355 1.481 1.00 26.12 200 THR A N 1
ATOM 1521 C CA . THR A 1 200 ? 50.834 51.454 2.424 1.00 27.26 200 THR A CA 1
ATOM 1522 C C . THR A 1 200 ? 50.535 50.146 1.705 1.00 27.99 200 THR A C 1
ATOM 1523 O O . THR A 1 200 ? 50.223 50.141 0.511 1.00 28.26 200 THR A O 1
ATOM 1527 N N . TYR A 1 201 ? 50.633 49.045 2.443 1.00 28.79 201 TYR A N 1
ATOM 1528 C CA . TYR A 1 201 ? 50.407 47.704 1.907 1.00 29.56 201 TYR A CA 1
ATOM 1529 C C . TYR A 1 201 ? 48.961 47.327 1.640 1.00 29.99 201 TYR A C 1
ATOM 1530 O O . TYR A 1 201 ? 48.057 47.734 2.371 1.00 29.57 201 TYR A O 1
ATOM 1539 N N . ARG A 1 202 ? 48.756 46.537 0.590 1.00 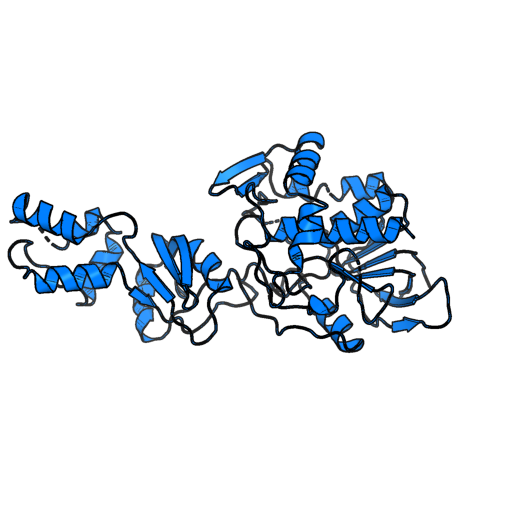30.92 202 ARG A N 1
ATOM 1540 C CA . ARG A 1 202 ? 47.435 46.005 0.290 1.00 32.61 202 ARG A CA 1
ATOM 1541 C C . ARG A 1 202 ? 47.410 44.746 1.163 1.00 34.92 202 ARG A C 1
ATOM 1542 O O . ARG A 1 202 ? 48.432 44.373 1.747 1.00 33.93 202 ARG A O 1
ATOM 1550 N N . GLU A 1 203 ? 46.265 44.082 1.249 1.00 37.20 203 GLU A N 1
ATOM 1551 C CA . GLU A 1 203 ? 46.153 42.896 2.094 1.00 38.03 203 GLU A CA 1
ATOM 1552 C C . GLU A 1 203 ? 47.148 41.790 1.751 1.00 36.68 203 GLU A C 1
ATOM 1553 O O . GLU A 1 203 ? 47.735 41.167 2.638 1.00 36.69 203 GLU A O 1
ATOM 1559 N N . THR A 1 204 ? 47.345 41.561 0.460 1.00 35.00 204 THR A N 1
ATOM 1560 C CA . THR A 1 204 ? 48.241 40.516 -0.013 1.00 32.98 204 THR A CA 1
ATOM 1561 C C . THR A 1 204 ? 49.722 40.674 0.372 1.00 33.87 204 THR A C 1
ATOM 1562 O O . THR A 1 204 ? 50.459 39.685 0.420 1.00 33.45 204 THR A O 1
ATOM 1566 N N . ASP A 1 205 ? 50.163 41.901 0.649 1.00 33.43 205 ASP A N 1
ATOM 1567 C CA . ASP A 1 205 ? 51.558 42.129 1.027 1.00 32.28 205 ASP A CA 1
ATOM 1568 C C . ASP A 1 205 ? 51.747 42.389 2.515 1.00 32.45 205 ASP A C 1
ATOM 1569 O O . ASP A 1 205 ? 52.858 42.658 2.956 1.00 32.83 205 ASP A O 1
ATOM 1574 N N . LYS A 1 206 ? 50.678 42.309 3.293 1.00 33.31 206 LYS A N 1
ATOM 1575 C CA . LYS A 1 206 ? 50.774 42.578 4.723 1.00 34.89 206 LYS A CA 1
ATOM 1576 C C . LYS A 1 206 ? 51.798 41.720 5.470 1.00 35.55 206 LYS A C 1
ATOM 1577 O O . LYS A 1 206 ? 52.323 42.142 6.504 1.00 34.99 206 LYS A O 1
ATOM 1583 N N . PHE A 1 207 ? 52.089 40.524 4.959 1.00 35.69 207 PHE A N 1
ATOM 1584 C CA . PHE A 1 207 ? 53.061 39.650 5.620 1.00 34.80 207 PHE A CA 1
ATOM 1585 C C . PHE A 1 207 ? 54.459 40.279 5.668 1.00 35.73 207 PHE A C 1
ATOM 1586 O O . PHE A 1 207 ? 55.261 39.956 6.550 1.00 36.70 207 PHE A O 1
ATOM 1594 N N . LEU A 1 208 ? 54.747 41.173 4.722 1.00 35.24 208 LEU A N 1
ATOM 1595 C CA . LEU A 1 208 ? 56.039 41.853 4.668 1.00 34.71 208 LEU A CA 1
ATOM 1596 C C . LEU A 1 208 ? 56.219 42.766 5.879 1.00 35.54 208 LEU A C 1
ATOM 1597 O O . LEU A 1 208 ? 57.294 43.325 6.101 1.00 36.06 208 LEU A O 1
ATOM 1602 N N . THR A 1 209 ? 55.160 42.907 6.665 1.00 35.63 209 THR A N 1
ATOM 1603 C CA . THR A 1 209 ? 55.203 43.743 7.850 1.00 36.24 209 THR A CA 1
ATOM 1604 C C . THR A 1 209 ? 56.232 43.208 8.850 1.00 37.67 209 THR A C 1
ATOM 1605 O O . THR A 1 209 ? 56.783 43.965 9.653 1.00 39.07 209 THR A O 1
ATOM 1609 N N . ALA A 1 210 ? 56.482 41.901 8.793 1.00 37.83 210 ALA A N 1
ATOM 1610 C CA . ALA A 1 210 ? 57.441 41.243 9.680 1.00 37.39 210 ALA A CA 1
ATOM 1611 C C . ALA A 1 210 ? 58.873 41.732 9.445 1.00 37.24 210 ALA A C 1
ATOM 1612 O O . ALA A 1 210 ? 59.737 41.610 10.313 1.00 37.90 210 ALA A O 1
ATOM 1614 N N . LEU A 1 211 ? 59.116 42.281 8.259 1.00 36.09 211 LEU A N 1
ATOM 1615 C CA . LEU A 1 211 ? 60.430 42.792 7.887 1.00 33.80 211 LEU A CA 1
ATOM 1616 C C . LEU A 1 211 ? 60.662 44.199 8.422 1.00 33.25 211 LEU A C 1
ATOM 1617 O O . LEU A 1 211 ? 61.722 44.782 8.203 1.00 33.83 211 LEU A O 1
ATOM 1622 N N . SER A 1 212 ? 59.667 44.745 9.111 1.00 31.86 212 SER A N 1
ATOM 1623 C CA . SER A 1 212 ? 59.764 46.089 9.658 1.00 31.88 212 SER A CA 1
ATOM 1624 C C . SER A 1 212 ? 61.150 46.405 10.233 1.00 32.17 212 SER A C 1
ATOM 1625 O O . SER A 1 212 ? 61.687 45.638 11.030 1.00 33.96 212 SER A O 1
ATOM 1628 N N . GLY A 1 213 ? 61.727 47.532 9.823 1.00 30.20 213 GLY A N 1
ATOM 1629 C CA . GLY A 1 213 ? 63.038 47.910 10.320 1.00 28.06 213 GLY A CA 1
ATOM 1630 C C . GLY A 1 213 ? 64.185 47.580 9.380 1.00 28.09 213 GLY A C 1
ATOM 1631 O O . GLY A 1 213 ? 65.221 48.246 9.399 1.00 27.42 213 GLY A O 1
ATOM 1632 N N . ILE A 1 214 ? 64.011 46.550 8.557 1.00 27.88 214 ILE A N 1
ATOM 1633 C CA . ILE A 1 214 ? 65.050 46.149 7.616 1.00 28.10 214 ILE A CA 1
ATOM 1634 C C . ILE A 1 214 ? 65.211 47.188 6.516 1.00 28.56 214 ILE A C 1
ATOM 1635 O O . ILE A 1 214 ? 64.248 47.816 6.091 1.00 29.18 214 ILE A O 1
ATOM 1640 N N . SER A 1 215 ? 66.439 47.360 6.052 1.00 29.39 215 SER A N 1
ATOM 1641 C CA . SER A 1 215 ? 66.725 48.348 5.031 1.00 29.88 215 SER A CA 1
ATOM 1642 C C . SER A 1 215 ? 67.747 47.854 4.013 1.00 29.60 215 SER A C 1
ATOM 1643 O O . SER A 1 215 ? 68.696 47.163 4.374 1.00 33.01 215 SER A O 1
ATOM 1646 N N . LEU A 1 216 ? 67.549 48.193 2.742 1.00 27.48 216 LEU A N 1
ATOM 1647 C CA . LEU A 1 216 ? 68.494 47.809 1.692 1.00 27.41 216 LEU A CA 1
ATOM 1648 C C . LEU A 1 216 ? 68.428 48.733 0.480 1.00 27.98 216 LEU A C 1
ATOM 1649 O O . LEU A 1 216 ? 67.451 49.448 0.288 1.00 28.95 216 LEU A O 1
ATOM 1654 N N . PRO A 1 217 ? 69.485 48.746 -0.347 1.00 28.50 217 PRO A N 1
ATOM 1655 C CA . PRO A 1 217 ? 69.474 49.609 -1.531 1.00 28.36 217 PRO A CA 1
ATOM 1656 C C . PRO A 1 217 ? 68.772 48.911 -2.699 1.00 28.02 217 PRO A C 1
ATOM 1657 O O . PRO A 1 217 ? 69.026 47.737 -2.976 1.00 28.27 217 PRO A O 1
ATOM 1661 N N . VAL A 1 218 ? 67.882 49.640 -3.366 1.00 27.24 218 VAL A N 1
ATOM 1662 C CA . VAL A 1 218 ? 67.132 49.112 -4.501 1.00 26.52 218 VAL A CA 1
ATOM 1663 C C . VAL A 1 218 ? 66.991 50.204 -5.553 1.00 26.89 218 VAL A C 1
ATOM 1664 O O . VAL A 1 218 ? 67.504 51.311 -5.399 1.00 27.22 218 VAL A O 1
ATOM 1668 N N . THR A 1 219 ? 66.302 49.876 -6.634 1.00 25.91 219 THR A N 1
ATOM 1669 C CA . THR A 1 219 ? 66.009 50.860 -7.655 1.00 26.68 219 THR A CA 1
ATOM 1670 C C . THR A 1 219 ? 64.503 50.740 -7.813 1.00 26.85 219 THR A C 1
ATOM 1671 O O . THR A 1 219 ? 63.979 49.638 -7.944 1.00 26.60 219 THR A O 1
ATOM 1675 N N . ILE A 1 220 ? 63.814 51.873 -7.752 1.00 27.01 220 ILE A N 1
ATOM 1676 C CA . ILE A 1 220 ? 62.367 51.919 -7.904 1.00 25.94 220 ILE A CA 1
ATOM 1677 C C . ILE A 1 220 ? 62.090 52.605 -9.233 1.00 25.44 220 ILE A C 1
ATOM 1678 O O . ILE A 1 220 ? 62.663 53.654 -9.527 1.00 26.21 220 ILE A O 1
ATOM 1683 N N . THR A 1 221 ? 61.217 52.019 -10.039 1.00 24.86 221 THR A N 1
ATOM 1684 C CA . THR A 1 221 ? 60.875 52.615 -11.323 1.00 23.47 221 THR A CA 1
ATOM 1685 C C . THR A 1 221 ? 59.366 52.825 -11.413 1.00 22.84 221 THR A C 1
ATOM 1686 O O . THR A 1 221 ? 58.589 51.888 -11.242 1.00 23.77 221 THR A O 1
ATOM 1690 N N . ALA A 1 222 ? 58.956 54.063 -11.667 1.00 22.19 222 ALA A N 1
ATOM 1691 C CA . ALA A 1 222 ? 57.540 54.384 -11.777 1.00 22.20 222 ALA A CA 1
ATOM 1692 C C . ALA A 1 222 ? 57.037 54.066 -13.183 1.00 23.36 222 ALA A C 1
ATOM 1693 O O . ALA A 1 222 ? 57.824 53.940 -14.122 1.00 23.37 222 ALA A O 1
ATOM 1695 N N . LEU A 1 223 ? 55.721 53.931 -13.320 1.00 24.46 223 LEU A N 1
ATOM 1696 C CA . LEU A 1 223 ? 55.103 53.620 -14.604 1.00 23.83 223 LEU A CA 1
ATOM 1697 C C . LEU A 1 223 ? 55.484 54.585 -15.734 1.00 23.72 223 LEU A C 1
ATOM 1698 O O . LEU A 1 223 ? 55.487 54.208 -16.905 1.00 24.92 223 LEU A O 1
ATOM 1703 N N . CYS A 1 224 ? 55.811 55.825 -15.392 1.00 24.37 224 CYS A N 1
ATOM 1704 C CA . CYS A 1 224 ? 56.171 56.815 -16.406 1.00 25.14 224 CYS A CA 1
ATOM 1705 C C . CYS A 1 224 ? 57.620 56.679 -16.852 1.00 24.65 224 CYS A C 1
ATOM 1706 O O . CYS A 1 224 ? 58.072 57.409 -17.737 1.00 24.48 224 CYS A O 1
ATOM 1709 N N . GLY A 1 225 ? 58.346 55.758 -16.220 1.00 23.64 225 GLY A N 1
ATOM 1710 C CA . GLY A 1 225 ? 59.731 55.532 -16.583 1.00 23.91 225 GLY A CA 1
ATOM 1711 C C . GLY A 1 225 ? 60.782 56.044 -15.619 1.00 24.01 225 GLY A C 1
ATOM 1712 O O . GLY A 1 225 ? 61.931 55.623 -15.687 1.00 25.10 225 GLY A O 1
ATOM 1713 N N . LYS A 1 226 ? 60.413 56.956 -14.728 1.00 25.05 226 LYS A N 1
ATOM 1714 C CA . LYS A 1 226 ? 61.376 57.491 -13.766 1.00 23.52 226 LYS A CA 1
ATOM 1715 C C . LYS A 1 226 ? 61.924 56.415 -12.844 1.00 21.92 226 LYS A C 1
ATOM 1716 O O . LYS A 1 226 ? 61.196 55.537 -12.387 1.00 19.75 226 LYS A O 1
ATOM 1722 N N . SER A 1 227 ? 63.219 56.502 -12.573 1.00 22.85 227 SER A N 1
ATOM 1723 C CA . SER A 1 227 ? 63.890 55.560 -11.690 1.00 24.05 227 SER A CA 1
ATOM 1724 C C . SER A 1 227 ? 64.703 56.302 -10.655 1.00 23.23 227 SER A C 1
ATOM 1725 O O . SER A 1 227 ? 65.163 57.417 -10.888 1.00 23.16 227 SER A O 1
ATOM 1728 N N . PHE A 1 228 ? 64.867 55.669 -9.505 1.00 23.88 228 PHE A N 1
ATOM 1729 C CA . PHE A 1 228 ? 65.661 56.224 -8.426 1.00 23.90 228 PHE A CA 1
ATOM 1730 C C . PHE A 1 228 ? 66.405 55.076 -7.786 1.00 25.07 228 PHE A C 1
ATOM 1731 O O . PHE A 1 228 ? 65.859 53.987 -7.607 1.00 24.60 228 PHE A O 1
ATOM 1739 N N . TYR A 1 229 ? 67.671 55.310 -7.480 1.00 26.68 229 TYR A N 1
ATOM 1740 C CA . TYR A 1 229 ? 68.474 54.296 -6.832 1.00 27.58 229 TYR A CA 1
ATOM 1741 C C . TYR A 1 229 ? 68.778 54.814 -5.439 1.00 27.56 229 TYR A C 1
ATOM 1742 O O . TYR A 1 229 ? 69.435 55.842 -5.277 1.00 27.10 229 TYR A O 1
ATOM 1751 N N . ASN A 1 230 ? 68.278 54.114 -4.430 1.00 27.82 230 ASN A N 1
ATOM 1752 C CA . ASN A 1 230 ? 68.519 54.524 -3.061 1.00 28.41 230 ASN A CA 1
ATOM 1753 C C . ASN A 1 230 ? 68.003 53.476 -2.089 1.00 28.12 230 ASN A C 1
ATOM 1754 O O . ASN A 1 230 ? 67.571 52.397 -2.486 1.00 28.69 230 ASN A O 1
ATOM 1759 N N . GLN A 1 231 ? 68.046 53.810 -0.810 1.00 28.21 231 GLN A N 1
ATOM 1760 C CA . GLN A 1 231 ? 67.610 52.913 0.241 1.00 27.38 231 GLN A CA 1
ATOM 1761 C C . GLN A 1 231 ? 66.091 52.801 0.338 1.00 26.15 231 GLN A C 1
ATOM 1762 O O . GLN A 1 231 ? 65.373 53.784 0.174 1.00 25.26 231 GLN A O 1
ATOM 1768 N N . LEU A 1 232 ? 65.619 51.585 0.599 1.00 26.01 232 LEU A N 1
ATOM 1769 C CA . LEU A 1 232 ? 64.201 51.289 0.770 1.00 24.63 232 LEU A CA 1
ATOM 1770 C C . LEU A 1 232 ? 64.061 50.698 2.165 1.00 25.04 232 LEU A C 1
ATOM 1771 O O . LEU A 1 232 ? 64.842 49.837 2.557 1.00 26.40 232 LEU A O 1
ATOM 1776 N N . LEU A 1 233 ? 63.061 51.149 2.909 1.00 24.85 233 LEU A N 1
ATOM 1777 C CA . LEU A 1 233 ? 62.850 50.672 4.268 1.00 23.96 233 LEU A CA 1
ATOM 1778 C C . LEU A 1 233 ? 61.517 49.980 4.469 1.00 24.19 233 LEU A C 1
ATOM 1779 O O . LEU A 1 233 ? 60.484 50.538 4.122 1.00 25.65 233 LEU A O 1
ATOM 1784 N N . PHE A 1 234 ? 61.532 48.776 5.040 1.00 25.29 234 PHE A N 1
ATOM 1785 C CA . PHE A 1 234 ? 60.288 48.057 5.311 1.00 25.89 234 PHE A CA 1
ATOM 1786 C C . PHE A 1 234 ? 59.688 48.618 6.595 1.00 28.05 234 PHE A C 1
ATOM 1787 O O . PHE A 1 234 ? 60.395 48.852 7.575 1.00 29.50 234 PHE A O 1
ATOM 1795 N N . THR A 1 235 ? 58.382 48.841 6.571 1.00 29.37 235 THR A N 1
ATOM 1796 C CA . THR A 1 235 ? 57.658 49.424 7.695 1.00 32.41 235 THR A CA 1
ATOM 1797 C C . THR A 1 235 ? 56.555 48.495 8.196 1.00 33.98 235 THR A C 1
ATOM 1798 O O . THR A 1 235 ? 56.371 47.391 7.677 1.00 33.57 235 THR A O 1
ATOM 1802 N N . HIS A 1 236 ? 55.839 48.943 9.222 1.00 35.13 236 HIS A N 1
ATOM 1803 C CA . HIS A 1 236 ? 54.723 48.191 9.768 1.00 36.97 236 HIS A CA 1
ATOM 1804 C C . HIS A 1 236 ? 53.521 48.462 8.871 1.00 37.56 236 HIS A C 1
ATOM 1805 O O . HIS A 1 236 ? 52.634 47.627 8.726 1.00 37.93 236 HIS A O 1
ATOM 1812 N N . ARG A 1 237 ? 53.519 49.645 8.261 1.00 38.22 237 ARG A N 1
ATOM 1813 C CA . ARG A 1 237 ? 52.439 50.099 7.387 1.00 36.55 237 ARG A CA 1
ATOM 1814 C C . ARG A 1 237 ? 52.661 49.758 5.919 1.00 34.59 237 ARG A C 1
ATOM 1815 O O . ARG A 1 237 ? 51.703 49.600 5.169 1.00 33.71 237 ARG A O 1
ATOM 1823 N N . GLY A 1 238 ? 53.924 49.669 5.511 1.00 33.89 238 GLY A N 1
ATOM 1824 C CA . GLY A 1 238 ? 54.243 49.367 4.124 1.00 32.00 238 GLY A CA 1
ATOM 1825 C C . GLY A 1 238 ? 55.724 49.532 3.832 1.00 31.82 238 GLY A C 1
ATOM 1826 O O . GLY A 1 238 ? 56.558 48.947 4.521 1.00 33.21 238 GLY A O 1
ATOM 1827 N N . ILE A 1 239 ? 56.064 50.310 2.807 1.00 30.06 239 ILE A N 1
ATOM 1828 C CA . ILE A 1 239 ? 57.468 50.534 2.480 1.00 27.94 239 ILE A CA 1
ATOM 1829 C C . ILE A 1 239 ? 57.772 52.022 2.461 1.00 27.48 239 ILE A C 1
ATOM 1830 O O . ILE A 1 239 ? 56.968 52.825 2.004 1.00 29.40 239 ILE A O 1
ATOM 1835 N N . SER A 1 240 ? 58.938 52.384 2.974 1.00 26.59 240 SER A N 1
ATOM 1836 C CA . SER A 1 240 ? 59.343 53.775 3.036 1.00 25.86 240 SER A CA 1
ATOM 1837 C C . SER A 1 240 ? 60.796 53.893 2.605 1.00 25.07 240 SER A C 1
ATOM 1838 O O . SER A 1 240 ? 61.295 53.046 1.869 1.00 25.41 240 SER A O 1
ATOM 1841 N N . GLY A 1 241 ? 61.472 54.945 3.059 1.00 25.96 241 GLY A N 1
ATOM 1842 C CA . GLY A 1 241 ? 62.865 55.146 2.701 1.00 25.64 241 GLY A CA 1
ATOM 1843 C C . GLY A 1 241 ? 63.016 56.173 1.599 1.00 25.90 241 GLY A C 1
ATOM 1844 O O . GLY A 1 241 ? 62.020 56.572 0.994 1.00 26.99 241 GLY A O 1
ATOM 1845 N N . PRO A 1 242 ? 64.247 56.616 1.304 1.00 25.52 242 PRO A N 1
ATOM 1846 C CA . PRO A 1 242 ? 64.527 57.615 0.261 1.00 25.87 242 PRO A CA 1
ATOM 1847 C C . PRO A 1 242 ? 64.036 57.238 -1.145 1.00 25.91 242 PRO A C 1
ATOM 1848 O O . PRO A 1 242 ? 63.488 58.075 -1.865 1.00 25.20 242 PRO A O 1
ATOM 1852 N N . ALA A 1 243 ? 64.245 55.984 -1.533 1.00 25.69 243 ALA A N 1
ATOM 1853 C CA . ALA A 1 243 ? 63.827 55.508 -2.849 1.00 25.38 243 ALA A CA 1
ATOM 1854 C C . ALA A 1 243 ? 62.314 55.624 -3.003 1.00 25.67 243 ALA A C 1
ATOM 1855 O O . ALA A 1 243 ? 61.820 56.111 -4.018 1.00 27.36 243 ALA A O 1
ATOM 1857 N N . VAL A 1 244 ? 61.584 55.172 -1.987 1.00 24.23 244 VAL A N 1
ATOM 1858 C CA . VAL A 1 244 ? 60.128 55.228 -1.999 1.00 23.72 244 VAL A CA 1
ATOM 1859 C C . VAL A 1 244 ? 59.606 56.669 -1.967 1.00 24.48 244 VAL A C 1
ATOM 1860 O O . VAL A 1 244 ? 58.706 57.026 -2.721 1.00 26.08 244 VAL A O 1
ATOM 1864 N N . LEU A 1 245 ? 60.164 57.497 -1.092 1.00 24.39 245 LEU A N 1
ATOM 1865 C CA . LEU A 1 245 ? 59.738 58.884 -1.010 1.00 23.52 245 LEU A CA 1
ATOM 1866 C C . LEU A 1 245 ? 59.950 59.577 -2.349 1.00 23.77 245 LEU A C 1
ATOM 1867 O O . LEU A 1 245 ? 59.088 60.323 -2.811 1.00 24.17 245 LEU A O 1
ATOM 1872 N N . GLN A 1 246 ? 61.089 59.320 -2.981 1.00 22.95 246 GLN A N 1
ATOM 1873 C CA . GLN A 1 246 ? 61.385 59.928 -4.274 1.00 23.33 246 GLN A CA 1
ATOM 1874 C C . GLN A 1 246 ? 60.391 59.505 -5.352 1.00 23.67 246 GLN A C 1
ATOM 1875 O O . GLN A 1 246 ? 59.867 60.350 -6.085 1.00 24.81 246 GLN A O 1
ATOM 1881 N N . ILE A 1 247 ? 60.127 58.202 -5.446 1.00 21.88 247 ILE A N 1
ATOM 1882 C CA . ILE A 1 247 ? 59.226 57.679 -6.468 1.00 19.61 247 ILE A CA 1
ATOM 1883 C C . ILE A 1 247 ? 57.750 58.047 -6.265 1.00 20.40 247 ILE A C 1
ATOM 1884 O O . ILE A 1 247 ? 56.959 57.979 -7.207 1.00 20.48 247 ILE A O 1
ATOM 1889 N N . SER A 1 248 ? 57.378 58.453 -5.053 1.00 20.63 248 SER A N 1
ATOM 1890 C CA . SER A 1 248 ? 55.984 58.819 -4.792 1.00 21.28 248 SER A CA 1
ATOM 1891 C C . SER A 1 248 ? 55.600 60.098 -5.531 1.00 22.25 248 SER A C 1
ATOM 1892 O O . SER A 1 248 ? 54.419 60.403 -5.655 1.00 23.59 248 SER A O 1
ATOM 1895 N N . ASN A 1 249 ? 56.602 60.841 -6.010 1.00 23.27 249 ASN A N 1
ATOM 1896 C CA . ASN A 1 249 ? 56.373 62.069 -6.777 1.00 23.43 249 ASN A CA 1
ATOM 1897 C C . ASN A 1 249 ? 55.906 61.685 -8.180 1.00 23.48 249 ASN A C 1
ATOM 1898 O O . ASN A 1 249 ? 55.053 62.349 -8.763 1.00 23.77 249 ASN A O 1
ATOM 1903 N N . TYR A 1 250 ? 56.480 60.608 -8.712 1.00 22.44 250 TYR A N 1
ATOM 1904 C CA . TYR A 1 250 ? 56.160 60.146 -10.058 1.00 22.46 250 TYR A CA 1
ATOM 1905 C C . TYR A 1 250 ? 55.091 59.057 -10.140 1.00 23.63 250 TYR A C 1
ATOM 1906 O O . TYR A 1 250 ? 54.614 58.729 -11.229 1.00 23.96 250 TYR A O 1
ATOM 1915 N N . TRP A 1 251 ? 54.719 58.503 -8.993 1.00 23.35 251 TRP A N 1
ATOM 1916 C CA . TRP A 1 251 ? 53.698 57.463 -8.925 1.00 22.90 251 TRP A CA 1
ATOM 1917 C C . TRP A 1 251 ? 52.307 58.117 -8.876 1.00 24.63 251 TRP A C 1
ATOM 1918 O O . TRP A 1 251 ? 52.154 59.225 -8.363 1.00 26.07 251 TRP A O 1
ATOM 1929 N N . GLN A 1 252 ? 51.299 57.428 -9.404 1.00 26.13 252 GLN A N 1
ATOM 1930 C CA . GLN A 1 252 ? 49.929 57.945 -9.430 1.00 27.61 252 GLN A CA 1
ATOM 1931 C C . GLN A 1 252 ? 48.966 56.933 -8.814 1.00 26.90 252 GLN A C 1
ATOM 1932 O O . GLN A 1 252 ? 49.143 55.731 -8.975 1.00 27.45 252 GLN A O 1
ATOM 1938 N N . PRO A 1 253 ? 47.921 57.403 -8.116 1.00 25.75 253 PRO A N 1
ATOM 1939 C CA . PRO A 1 253 ? 46.975 56.459 -7.516 1.00 24.72 253 PRO A CA 1
ATOM 1940 C C . PRO A 1 253 ? 46.585 55.386 -8.517 1.00 24.23 253 PRO A C 1
ATOM 1941 O O . PRO A 1 253 ? 46.385 55.682 -9.697 1.00 23.84 253 PRO A O 1
ATOM 1945 N N . THR A 1 254 ? 46.488 54.147 -8.042 1.00 25.41 254 THR A N 1
ATOM 1946 C CA . THR A 1 254 ? 46.125 53.012 -8.888 1.00 27.78 254 THR A CA 1
ATOM 1947 C C . THR A 1 254 ? 47.338 52.405 -9.592 1.00 27.39 254 THR A C 1
ATOM 1948 O O . THR A 1 254 ? 47.283 51.293 -10.107 1.00 28.81 254 THR A O 1
ATOM 1952 N N . GLU A 1 255 ? 48.441 53.131 -9.600 1.00 26.20 255 GLU A N 1
ATOM 1953 C CA . GLU A 1 255 ? 49.626 52.645 -10.266 1.00 26.25 255 GLU A CA 1
ATOM 1954 C C . GLU A 1 255 ? 50.454 51.645 -9.487 1.00 26.62 255 GLU A C 1
ATOM 1955 O O . GLU A 1 255 ? 50.318 51.470 -8.274 1.00 25.64 255 GLU A O 1
ATOM 1961 N N . SER A 1 256 ? 51.327 50.991 -10.233 1.00 27.60 256 SER A N 1
ATOM 1962 C CA . SER A 1 256 ? 52.223 49.994 -9.700 1.00 27.94 256 SER A CA 1
ATOM 1963 C C . SER A 1 256 ? 53.648 50.539 -9.822 1.00 27.28 256 SER A C 1
ATOM 1964 O O . SER A 1 256 ? 53.925 51.444 -10.615 1.00 26.37 256 SER A O 1
ATOM 1967 N N . VAL A 1 257 ? 54.546 49.977 -9.028 1.00 26.83 257 VAL A N 1
ATOM 1968 C CA . VAL A 1 257 ? 55.933 50.397 -9.011 1.00 26.70 257 VAL A CA 1
ATOM 1969 C C . VAL A 1 257 ? 56.832 49.184 -9.249 1.00 27.79 257 VAL A C 1
ATOM 1970 O O . VAL A 1 257 ? 56.558 48.097 -8.763 1.00 28.05 257 VAL A O 1
ATOM 1974 N N . GLU A 1 258 ? 57.897 49.378 -10.016 1.00 29.95 258 GLU A N 1
ATOM 1975 C CA . GLU A 1 258 ? 58.842 48.311 -10.340 1.00 31.33 258 GLU A CA 1
ATOM 1976 C C . GLU A 1 258 ? 60.030 48.376 -9.379 1.00 30.74 258 GLU A C 1
ATOM 1977 O O . GLU A 1 258 ? 60.830 49.307 -9.443 1.00 30.23 258 GLU A O 1
ATOM 1983 N N . ILE A 1 259 ? 60.156 47.389 -8.498 1.00 29.55 259 ILE A N 1
ATOM 1984 C CA . ILE A 1 259 ? 61.252 47.395 -7.537 1.00 28.50 259 ILE A CA 1
ATOM 1985 C C . ILE A 1 259 ? 62.306 46.312 -7.761 1.00 28.75 259 ILE A C 1
ATOM 1986 O O . ILE A 1 259 ? 62.006 45.123 -7.730 1.00 28.03 259 ILE A O 1
ATOM 1991 N N . ASP A 1 260 ? 63.544 46.743 -7.986 1.00 29.84 260 ASP A N 1
ATOM 1992 C CA . ASP A 1 260 ? 64.664 45.831 -8.192 1.00 31.10 260 ASP A CA 1
ATOM 1993 C C . ASP A 1 260 ? 65.460 45.711 -6.889 1.00 31.12 260 ASP A C 1
ATOM 1994 O O . ASP A 1 260 ? 66.187 46.627 -6.507 1.00 29.68 260 ASP A O 1
ATOM 1999 N N . LEU A 1 261 ? 65.312 44.568 -6.222 1.00 32.11 261 LEU A N 1
ATOM 2000 C CA . LEU A 1 261 ? 65.958 44.298 -4.940 1.00 33.57 261 LEU A CA 1
ATOM 2001 C C . LEU A 1 261 ? 67.475 44.126 -4.972 1.00 34.81 261 LEU A C 1
ATOM 2002 O O . LEU A 1 261 ? 68.145 44.318 -3.957 1.00 35.14 261 LEU A O 1
ATOM 2007 N N . LEU A 1 262 ? 68.012 43.766 -6.131 1.00 35.02 262 LEU A N 1
ATOM 2008 C CA . LEU A 1 262 ? 69.446 43.577 -6.286 1.00 36.49 262 LEU A CA 1
ATOM 2009 C C . LEU A 1 262 ? 69.933 44.353 -7.491 1.00 39.10 262 LEU A C 1
ATOM 2010 O O . LEU A 1 262 ? 70.444 43.772 -8.449 1.00 39.66 262 LEU A O 1
ATOM 2015 N N . PRO A 1 263 ? 69.803 45.684 -7.451 1.00 40.81 263 PRO A N 1
ATOM 2016 C CA . PRO A 1 263 ? 70.227 46.555 -8.555 1.00 43.15 263 PRO A CA 1
ATOM 2017 C C . PRO A 1 263 ? 71.714 46.398 -8.863 1.00 46.19 263 PRO A C 1
ATOM 2018 O O . PRO A 1 263 ? 72.150 46.414 -10.021 1.00 44.93 263 PRO A O 1
ATOM 2022 N N . ASN A 1 264 ? 72.472 46.240 -7.787 1.00 48.89 264 ASN A N 1
ATOM 2023 C CA . ASN A 1 264 ? 73.915 46.093 -7.817 1.00 52.67 264 ASN A CA 1
ATOM 2024 C C . ASN A 1 264 ? 74.413 44.927 -8.678 1.00 54.66 264 ASN A C 1
ATOM 2025 O O . ASN A 1 264 ? 74.894 45.110 -9.799 1.00 54.73 264 ASN A O 1
ATOM 2030 N N . HIS A 1 265 ? 74.276 43.726 -8.130 1.00 56.10 265 HIS A N 1
ATOM 2031 C CA . HIS A 1 265 ? 74.734 42.502 -8.763 1.00 57.85 265 HIS A CA 1
ATOM 2032 C C . HIS A 1 265 ? 73.906 41.952 -9.921 1.00 59.62 265 HIS A C 1
ATOM 2033 O O . HIS A 1 265 ? 72.836 42.460 -10.254 1.00 60.11 265 HIS A O 1
ATOM 2040 N N . ASN A 1 266 ? 74.443 40.907 -10.540 1.00 61.71 266 ASN A N 1
ATOM 2041 C CA . ASN A 1 266 ? 73.789 40.206 -11.637 1.00 63.83 266 ASN A CA 1
ATOM 2042 C C . ASN A 1 266 ? 73.654 38.767 -11.148 1.00 63.82 266 ASN A C 1
ATOM 2043 O O . ASN A 1 266 ? 74.481 37.898 -11.435 1.00 63.28 266 ASN A O 1
ATOM 2048 N N . VAL A 1 267 ? 72.597 38.561 -10.370 1.00 63.72 267 VAL A N 1
ATOM 2049 C CA . VAL A 1 267 ? 72.266 37.288 -9.749 1.00 63.31 267 VAL A CA 1
ATOM 2050 C C . VAL A 1 267 ? 72.598 36.027 -10.536 1.00 63.21 267 VAL A C 1
ATOM 2051 O O . VAL A 1 267 ? 73.284 35.149 -10.022 1.00 63.63 267 VAL A O 1
ATOM 2055 N N . GLU A 1 268 ? 72.114 35.921 -11.769 1.00 63.29 268 GLU A N 1
ATOM 2056 C CA . GLU A 1 268 ? 72.388 34.724 -12.555 1.00 62.71 268 GLU A CA 1
ATOM 2057 C C . GLU A 1 268 ? 73.888 34.469 -12.626 1.00 61.68 268 GLU A C 1
ATOM 2058 O O . GLU A 1 268 ? 74.351 33.362 -12.350 1.00 61.47 268 GLU A O 1
ATOM 2064 N N . GLU A 1 269 ? 74.643 35.499 -12.990 1.00 61.13 269 GLU A N 1
ATOM 2065 C CA . GLU A 1 269 ? 76.092 35.388 -13.089 1.00 60.41 269 GLU A CA 1
ATOM 2066 C C . GLU A 1 269 ? 76.636 34.783 -11.805 1.00 59.81 269 GLU A C 1
ATOM 2067 O O . GLU A 1 269 ? 77.424 33.838 -11.833 1.00 58.47 269 GLU A O 1
ATOM 2069 N N . GLU A 1 270 ? 76.194 35.332 -10.678 1.00 59.68 270 GLU A N 1
ATOM 2070 C CA . GLU A 1 270 ? 76.628 34.863 -9.369 1.00 60.26 270 GLU A CA 1
ATOM 2071 C C . GLU A 1 270 ? 76.127 33.461 -9.028 1.00 59.35 270 GLU A C 1
ATOM 2072 O O . GLU A 1 270 ? 76.906 32.603 -8.616 1.00 59.89 270 GLU A O 1
ATOM 2078 N N . ILE A 1 271 ? 74.827 33.234 -9.186 1.00 58.03 271 ILE A N 1
ATOM 2079 C CA . ILE A 1 271 ? 74.247 31.933 -8.900 1.00 55.96 271 ILE A CA 1
ATOM 2080 C C . ILE A 1 271 ? 75.021 30.877 -9.677 1.00 56.42 271 ILE A C 1
ATOM 2081 O O . ILE A 1 271 ? 75.163 29.745 -9.224 1.00 56.81 271 ILE A O 1
ATOM 2086 N N . ASN A 1 272 ? 75.529 31.255 -10.846 1.00 56.81 272 ASN A N 1
ATOM 2087 C CA . ASN A 1 272 ? 76.299 30.325 -11.664 1.00 57.68 272 ASN A CA 1
ATOM 2088 C C . ASN A 1 272 ? 77.711 30.134 -11.122 1.00 57.60 272 ASN A C 1
ATOM 2089 O O . ASN A 1 272 ? 78.241 29.024 -11.149 1.00 57.51 272 ASN A O 1
ATOM 2094 N N . GLN A 1 273 ? 78.320 31.214 -10.636 1.00 57.68 273 GLN A N 1
ATOM 2095 C CA . GLN A 1 273 ? 79.669 31.137 -10.080 1.00 57.26 273 GLN A CA 1
ATOM 2096 C C . GLN A 1 273 ? 79.640 30.214 -8.863 1.00 57.44 273 GLN A C 1
ATOM 2097 O O . GLN A 1 273 ? 80.602 29.497 -8.591 1.00 57.76 273 GLN A O 1
ATOM 2099 N N . ALA A 1 274 ? 78.517 30.230 -8.148 1.00 57.70 274 ALA A N 1
ATOM 2100 C CA . ALA A 1 274 ? 78.334 29.402 -6.962 1.00 58.16 274 ALA A CA 1
ATOM 2101 C C . ALA A 1 274 ? 77.918 27.999 -7.363 1.00 59.31 274 ALA A C 1
ATOM 2102 O O . ALA A 1 274 ? 78.028 27.060 -6.580 1.00 59.59 274 ALA A O 1
ATOM 2104 N N . LYS A 1 275 ? 77.432 27.864 -8.590 1.00 61.29 275 LYS A N 1
ATOM 2105 C CA . LYS A 1 275 ? 76.994 26.570 -9.090 1.00 63.02 275 LYS A CA 1
ATOM 2106 C C . LYS A 1 275 ? 78.225 25.743 -9.434 1.00 64.12 275 LYS A C 1
ATOM 2107 O O . LYS A 1 275 ? 78.171 24.515 -9.492 1.00 64.14 275 LYS A O 1
ATOM 2113 N N . GLN A 1 276 ? 79.341 26.429 -9.651 1.00 65.66 276 GLN A N 1
ATOM 2114 C CA . GLN A 1 276 ? 80.594 25.764 -9.976 1.00 67.34 276 GLN A CA 1
ATOM 2115 C C . GLN A 1 276 ? 81.498 25.768 -8.746 1.00 68.31 276 GLN A C 1
ATOM 2116 O O . GLN A 1 276 ? 82.130 24.764 -8.421 1.00 68.98 276 GLN A O 1
ATOM 2118 N N . SER A 1 277 ? 81.541 26.900 -8.054 1.00 68.94 277 SER A N 1
ATOM 2119 C CA . SER A 1 277 ? 82.374 27.040 -6.867 1.00 69.35 277 SER A CA 1
ATOM 2120 C C . SER A 1 277 ? 81.774 26.454 -5.586 1.00 69.56 277 SER A C 1
ATOM 2121 O O . SER A 1 277 ? 82.484 26.288 -4.593 1.00 69.97 277 SER A O 1
ATOM 2124 N N . SER A 1 278 ? 80.480 26.140 -5.603 1.00 69.51 278 SER A N 1
ATOM 2125 C CA . SER A 1 278 ? 79.816 25.590 -4.419 1.00 68.58 278 SER A CA 1
ATOM 2126 C C . SER A 1 278 ? 78.577 24.778 -4.779 1.00 67.98 278 SER A C 1
ATOM 2127 O O . SER A 1 278 ? 77.479 25.089 -4.323 1.00 69.22 278 SER A O 1
A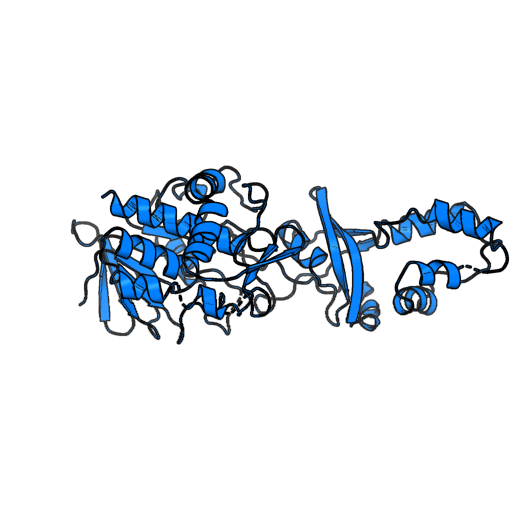TOM 2130 N N . PRO A 1 279 ? 78.735 23.724 -5.594 1.00 66.81 279 PRO A N 1
ATOM 2131 C CA . PRO A 1 279 ? 77.610 22.874 -6.011 1.00 65.70 279 PRO A CA 1
ATOM 2132 C C . PRO A 1 279 ? 76.883 22.201 -4.845 1.00 65.24 279 PRO A C 1
ATOM 2133 O O . PRO A 1 279 ? 75.805 21.626 -5.008 1.00 64.82 279 PRO A O 1
ATOM 2137 N N . LYS A 1 280 ? 77.485 22.292 -3.668 1.00 65.01 280 LYS A N 1
ATOM 2138 C CA . LYS A 1 280 ? 76.957 21.676 -2.458 1.00 65.20 280 LYS A CA 1
ATOM 2139 C C . LYS A 1 280 ? 76.014 22.591 -1.672 1.00 64.96 280 LYS A C 1
ATOM 2140 O O . LYS A 1 280 ? 74.972 22.156 -1.175 1.00 64.63 280 LYS A O 1
ATOM 2146 N N . GLN A 1 281 ? 76.406 23.859 -1.570 1.00 64.26 281 GLN A N 1
ATOM 2147 C CA . GLN A 1 281 ? 75.680 24.880 -0.821 1.00 63.61 281 GLN A CA 1
ATOM 2148 C C . GLN A 1 281 ? 74.188 25.037 -1.113 1.00 64.10 281 GLN A C 1
ATOM 2149 O O . GLN A 1 281 ? 73.693 24.632 -2.165 1.00 63.70 281 GLN A O 1
ATOM 2163 N N . LEU A 1 283 ? 70.575 27.340 -1.505 1.00 58.82 283 LEU A N 1
ATOM 2164 C CA . LEU A 1 283 ? 70.212 28.578 -2.181 1.00 54.71 283 LEU A CA 1
ATOM 2165 C C . LEU A 1 283 ? 70.171 29.683 -1.139 1.00 52.11 283 LEU A C 1
ATOM 2166 O O . LEU A 1 283 ? 70.612 30.808 -1.382 1.00 50.66 283 LEU A O 1
ATOM 2171 N N . LYS A 1 284 ? 69.647 29.339 0.031 1.00 49.22 284 LYS A N 1
ATOM 2172 C CA . LYS A 1 284 ? 69.526 30.279 1.130 1.00 47.24 284 LYS A CA 1
ATOM 2173 C C . LYS A 1 284 ? 70.846 30.924 1.540 1.00 47.65 284 LYS A C 1
ATOM 2174 O O . LYS A 1 284 ? 70.880 32.094 1.919 1.00 48.21 284 LYS A O 1
ATOM 2180 N N . THR A 1 285 ? 71.931 30.163 1.464 1.00 48.05 285 THR A N 1
ATOM 2181 C CA . THR A 1 285 ? 73.242 30.669 1.860 1.00 47.49 285 THR A CA 1
ATOM 2182 C C . THR A 1 285 ? 73.833 31.643 0.851 1.00 46.78 285 THR A C 1
ATOM 2183 O O . THR A 1 285 ? 74.499 32.607 1.230 1.00 47.78 285 THR A O 1
ATOM 2187 N N . ILE A 1 286 ? 73.600 31.387 -0.432 1.00 45.53 286 ILE A N 1
ATOM 2188 C CA . ILE A 1 286 ? 74.104 32.265 -1.479 1.00 45.31 286 ILE A CA 1
ATOM 2189 C C . ILE A 1 286 ? 73.281 33.553 -1.513 1.00 45.70 286 ILE A C 1
ATOM 2190 O O . ILE A 1 286 ? 73.812 34.636 -1.777 1.00 48.05 286 ILE A O 1
ATOM 2195 N N . LEU A 1 287 ? 71.989 33.429 -1.225 1.00 43.31 287 LEU A N 1
ATOM 2196 C CA . LEU A 1 287 ? 71.081 34.567 -1.220 1.00 41.02 287 LEU A CA 1
ATOM 2197 C C . LEU A 1 287 ? 71.315 35.520 -0.057 1.00 41.51 287 LEU A C 1
ATOM 2198 O O . LEU A 1 287 ? 71.351 36.734 -0.245 1.00 41.80 287 LEU A O 1
ATOM 2203 N N . VAL A 1 288 ? 71.468 34.974 1.145 1.00 41.63 288 VAL A N 1
ATOM 2204 C CA . VAL A 1 288 ? 71.675 35.799 2.332 1.00 40.73 288 VAL A CA 1
ATOM 2205 C C . VAL A 1 288 ? 72.974 36.593 2.257 1.00 40.97 288 VAL A C 1
ATOM 2206 O O . VAL A 1 288 ? 73.174 37.563 2.986 1.00 40.08 288 VAL A O 1
ATOM 2210 N N . ARG A 1 289 ? 73.851 36.179 1.356 1.00 41.82 289 ARG A N 1
ATOM 2211 C CA . ARG A 1 289 ? 75.121 36.854 1.160 1.00 43.97 289 ARG A CA 1
ATOM 2212 C C . ARG A 1 289 ? 74.912 38.055 0.229 1.00 45.04 289 ARG A C 1
ATOM 2213 O O . ARG A 1 289 ? 75.836 38.834 -0.025 1.00 46.20 289 ARG A O 1
ATOM 2221 N N . LEU A 1 290 ? 73.688 38.197 -0.274 1.00 44.82 290 LEU A N 1
ATOM 2222 C CA . LEU A 1 290 ? 73.337 39.290 -1.183 1.00 43.02 290 LEU A CA 1
ATOM 2223 C C . LEU A 1 290 ? 72.235 40.191 -0.613 1.00 42.36 290 LEU A C 1
ATOM 2224 O O . LEU A 1 290 ? 72.270 41.412 -0.783 1.00 41.92 290 LEU A O 1
ATOM 2229 N N . LEU A 1 291 ? 71.270 39.576 0.067 1.00 40.98 291 LEU A N 1
ATOM 2230 C CA . LEU A 1 291 ? 70.139 40.290 0.646 1.00 40.67 291 LEU A CA 1
ATOM 2231 C C . LEU A 1 291 ? 70.089 40.127 2.162 1.00 41.76 291 LEU A C 1
ATOM 2232 O O . LEU A 1 291 ? 70.875 39.374 2.736 1.00 43.98 291 LEU A O 1
ATOM 2237 N N . PRO A 1 292 ? 69.172 40.845 2.835 1.00 41.80 292 PRO A N 1
ATOM 2238 C CA . PRO A 1 292 ? 69.068 40.727 4.293 1.00 41.20 292 PRO A CA 1
ATOM 2239 C C . PRO A 1 292 ? 68.591 39.324 4.639 1.00 41.84 292 PRO A C 1
ATOM 2240 O O . PRO A 1 292 ? 67.662 38.811 4.014 1.00 41.54 292 PRO A O 1
ATOM 2244 N N . LYS A 1 293 ? 69.225 38.709 5.633 1.00 43.02 293 LYS A N 1
ATOM 2245 C CA . LYS A 1 293 ? 68.878 37.351 6.045 1.00 43.01 293 LYS A CA 1
ATOM 2246 C C . LYS A 1 293 ? 67.392 37.151 6.312 1.00 43.00 293 LYS A C 1
ATOM 2247 O O . LYS A 1 293 ? 66.810 36.162 5.870 1.00 42.88 293 LYS A O 1
ATOM 2249 N N . LYS A 1 294 ? 66.773 38.091 7.019 1.00 43.26 294 LYS A N 1
ATOM 2250 C CA . LYS A 1 294 ? 65.362 37.959 7.352 1.00 44.45 294 LYS A CA 1
ATOM 2251 C C . LYS A 1 294 ? 64.411 38.021 6.161 1.00 43.64 294 LYS A C 1
ATOM 2252 O O . LYS A 1 294 ? 63.315 37.470 6.218 1.00 43.43 294 LYS A O 1
ATOM 2258 N N . LEU A 1 295 ? 64.819 38.689 5.085 1.00 43.32 295 LEU A N 1
ATOM 2259 C CA . LEU A 1 295 ? 63.974 38.775 3.896 1.00 41.27 295 LEU A CA 1
ATOM 2260 C C . LEU A 1 295 ? 63.996 37.431 3.191 1.00 42.37 295 LEU A C 1
ATOM 2261 O O . LEU A 1 295 ? 62.951 36.892 2.820 1.00 42.95 295 LEU A O 1
ATOM 2266 N N . VAL A 1 296 ? 65.201 36.900 3.005 1.00 43.25 296 VAL A N 1
ATOM 2267 C CA . VAL A 1 296 ? 65.382 35.613 2.354 1.00 42.87 296 VAL A CA 1
ATOM 2268 C C . VAL A 1 296 ? 64.632 34.542 3.137 1.00 43.97 296 VAL A C 1
ATOM 2269 O O . VAL A 1 296 ? 63.957 33.691 2.557 1.00 44.00 296 VAL A O 1
ATOM 2273 N N . GLU A 1 297 ? 64.744 34.593 4.460 1.00 44.94 297 GLU A N 1
ATOM 2274 C CA . GLU A 1 297 ? 64.062 33.628 5.308 1.00 45.30 297 GLU A CA 1
ATOM 2275 C C . GLU A 1 297 ? 62.550 33.753 5.179 1.00 44.32 297 GLU A C 1
ATOM 2276 O O . GLU A 1 297 ? 61.846 32.749 5.172 1.00 44.63 297 GLU A O 1
ATOM 2282 N N . LEU A 1 298 ? 62.051 34.980 5.060 1.00 43.69 298 LEU A N 1
ATOM 2283 C CA . LEU A 1 298 ? 60.616 35.195 4.931 1.00 42.25 298 LEU A CA 1
ATOM 2284 C C . LEU A 1 298 ? 60.093 34.620 3.623 1.00 42.23 298 LEU A C 1
ATOM 2285 O O . LEU A 1 298 ? 59.014 34.038 3.595 1.00 42.17 298 LEU A O 1
ATOM 2290 N N . TRP A 1 299 ? 60.837 34.786 2.536 1.00 42.26 299 TRP A N 1
ATOM 2291 C CA . TRP A 1 299 ? 60.387 34.228 1.269 1.00 44.93 299 TRP A CA 1
ATOM 2292 C C . TRP A 1 299 ? 60.273 32.718 1.431 1.00 46.86 299 TRP A C 1
ATOM 2293 O O . TRP A 1 299 ? 59.373 32.088 0.874 1.00 49.15 299 TRP A O 1
ATOM 2304 N N . ILE A 1 300 ? 61.198 32.140 2.191 1.00 47.34 300 ILE A N 1
ATOM 2305 C CA . ILE A 1 300 ? 61.207 30.701 2.425 1.00 47.44 300 ILE A CA 1
ATOM 2306 C C . ILE A 1 300 ? 60.073 30.288 3.363 1.00 48.41 300 ILE A C 1
ATOM 2307 O O . ILE A 1 300 ? 59.324 29.364 3.060 1.00 48.59 300 ILE A O 1
ATOM 2312 N N . GLU A 1 301 ? 59.950 30.981 4.493 1.00 49.20 301 GLU A N 1
ATOM 2313 C CA . GLU A 1 301 ? 58.906 30.696 5.475 1.00 50.34 301 GLU A CA 1
ATOM 2314 C C . GLU A 1 301 ? 57.525 30.953 4.880 1.00 49.95 301 GLU A C 1
ATOM 2315 O O . GLU A 1 301 ? 56.512 30.676 5.513 1.00 50.42 301 GLU A O 1
ATOM 2321 N N . GLN A 1 302 ? 57.495 31.504 3.670 1.00 48.58 302 GLN A N 1
ATOM 2322 C CA . GLN A 1 302 ? 56.243 31.796 2.979 1.00 48.24 302 GLN A CA 1
ATOM 2323 C C . GLN A 1 302 ? 56.110 30.894 1.764 1.00 47.74 302 GLN A C 1
ATOM 2324 O O . GLN A 1 302 ? 55.136 30.983 1.016 1.00 46.69 302 GLN A O 1
ATOM 2330 N N . GLY A 1 303 ? 57.100 30.032 1.566 1.00 47.48 303 GLY A N 1
ATOM 2331 C CA . GLY A 1 303 ? 57.073 29.130 0.432 1.00 47.95 303 GLY A CA 1
ATOM 2332 C C . GLY A 1 303 ? 57.169 29.849 -0.903 1.00 48.55 303 GLY A C 1
ATOM 2333 O O . GLY A 1 303 ? 56.799 29.296 -1.939 1.00 48.38 303 GLY A O 1
ATOM 2334 N N . ILE A 1 304 ? 57.662 31.084 -0.882 1.00 48.61 304 ILE A N 1
ATOM 2335 C CA . ILE A 1 304 ? 57.809 31.873 -2.103 1.00 48.31 304 ILE A CA 1
ATOM 2336 C C . ILE A 1 304 ? 59.092 31.457 -2.806 1.00 49.55 304 ILE A C 1
ATOM 2337 O O . ILE A 1 304 ? 59.199 31.544 -4.028 1.00 50.36 304 ILE A O 1
ATOM 2342 N N . VAL A 1 305 ? 60.063 31.005 -2.019 1.00 50.57 305 VAL A N 1
ATOM 2343 C CA . VAL A 1 305 ? 61.347 30.573 -2.549 1.00 51.85 305 VAL A CA 1
ATOM 2344 C C . VAL A 1 305 ? 61.749 29.228 -1.956 1.00 54.28 305 VAL A C 1
ATOM 2345 O O . VAL A 1 305 ? 61.898 29.096 -0.741 1.00 54.71 305 VAL A O 1
ATOM 2349 N N . GLN A 1 306 ? 61.914 28.233 -2.825 1.00 56.84 306 GLN A N 1
ATOM 2350 C CA . GLN A 1 306 ? 62.311 26.895 -2.404 1.00 58.79 306 GLN A CA 1
ATOM 2351 C C . GLN A 1 306 ? 63.793 26.881 -2.070 1.00 58.98 306 GLN A C 1
ATOM 2352 O O . GLN A 1 306 ? 64.599 27.455 -2.796 1.00 58.49 306 GLN A O 1
ATOM 2358 N N . ASP A 1 307 ? 64.153 26.221 -0.975 1.00 60.88 307 ASP A N 1
ATOM 2359 C CA . ASP A 1 307 ? 65.551 26.150 -0.565 1.00 62.12 307 ASP A CA 1
ATOM 2360 C C . ASP A 1 307 ? 66.146 24.796 -0.925 1.00 63.11 307 ASP A C 1
ATOM 2361 O O . ASP A 1 307 ? 65.944 23.812 -0.216 1.00 63.90 307 ASP A O 1
ATOM 2366 N N . GLU A 1 308 ? 66.880 24.751 -2.030 1.00 64.12 308 GLU A N 1
ATOM 2367 C CA . GLU A 1 308 ? 67.500 23.511 -2.475 1.00 65.93 308 GLU A CA 1
ATOM 2368 C C . GLU A 1 308 ? 68.976 23.723 -2.759 1.00 65.92 308 GLU A C 1
ATOM 2369 O O . GLU A 1 308 ? 69.457 24.855 -2.785 1.00 65.62 308 GLU A O 1
ATOM 2375 N N . VAL A 1 309 ? 69.692 22.626 -2.970 1.00 66.26 309 VAL A N 1
ATOM 2376 C CA . VAL A 1 309 ? 71.116 22.696 -3.266 1.00 66.95 309 VAL A CA 1
ATOM 2377 C C . VAL A 1 309 ? 71.293 23.399 -4.611 1.00 67.33 309 VAL A C 1
ATOM 2378 O O . VAL A 1 309 ? 70.527 23.159 -5.548 1.00 66.95 309 VAL A O 1
ATOM 2382 N N . ILE A 1 310 ? 72.296 24.271 -4.695 1.00 67.74 310 ILE A N 1
ATOM 2383 C CA . ILE A 1 310 ? 72.579 25.022 -5.917 1.00 68.08 310 ILE A CA 1
ATOM 2384 C C . ILE A 1 310 ? 72.596 24.143 -7.160 1.00 68.11 310 ILE A C 1
ATOM 2385 O O . ILE A 1 310 ? 72.189 24.568 -8.240 1.00 68.71 310 ILE A O 1
ATOM 2390 N N . ALA A 1 311 ? 73.074 22.916 -7.002 1.00 68.09 311 ALA A N 1
ATOM 2391 C CA . ALA A 1 311 ? 73.147 21.981 -8.113 1.00 68.06 311 ALA A CA 1
ATOM 2392 C C . ALA A 1 311 ? 71.767 21.558 -8.607 1.00 67.61 311 ALA A C 1
ATOM 2393 O O . ALA A 1 311 ? 71.540 21.449 -9.809 1.00 67.94 311 ALA A O 1
ATOM 2395 N N . ASN A 1 312 ? 70.846 21.327 -7.680 1.00 67.71 312 ASN A N 1
ATOM 2396 C CA . ASN A 1 312 ? 69.500 20.896 -8.045 1.00 67.84 312 ASN A CA 1
ATOM 2397 C C . ASN A 1 312 ? 68.577 22.048 -8.432 1.00 67.55 312 ASN A C 1
ATOM 2398 O O . ASN A 1 312 ? 67.409 22.075 -8.042 1.00 67.96 312 ASN A O 1
ATOM 2403 N N . ILE A 1 313 ? 69.098 22.995 -9.203 1.00 67.07 313 ILE A N 1
ATOM 2404 C CA . ILE A 1 313 ? 68.304 24.139 -9.638 1.00 65.90 313 ILE A CA 1
ATOM 2405 C C . ILE A 1 313 ? 68.394 24.278 -11.156 1.00 64.55 313 ILE A C 1
ATOM 2406 O O . ILE A 1 313 ? 69.449 24.618 -11.698 1.00 64.22 313 ILE A O 1
ATOM 2411 N N . SER A 1 314 ? 67.283 24.008 -11.835 1.00 62.82 314 SER A N 1
ATOM 2412 C CA . SER A 1 314 ? 67.228 24.086 -13.293 1.00 61.37 314 SER A CA 1
ATOM 2413 C C . SER A 1 314 ? 67.461 25.503 -13.810 1.00 59.77 314 SER A C 1
ATOM 2414 O O . SER A 1 314 ? 67.028 26.477 -13.193 1.00 59.24 314 SER A O 1
ATOM 2417 N N . LYS A 1 315 ? 68.136 25.607 -14.953 1.00 57.85 315 LYS A N 1
ATOM 2418 C CA . LYS A 1 315 ? 68.423 26.900 -15.561 1.00 55.83 315 LYS A CA 1
ATOM 2419 C C . LYS A 1 315 ? 67.177 27.759 -15.721 1.00 55.00 315 LYS A C 1
ATOM 2420 O O . LYS A 1 315 ? 67.268 28.979 -15.832 1.00 55.32 315 LYS A O 1
ATOM 2426 N N . VAL A 1 316 ? 66.011 27.129 -15.735 1.00 54.12 316 VAL A N 1
ATOM 2427 C CA . VAL A 1 316 ? 64.780 27.883 -15.873 1.00 53.80 316 VAL A CA 1
ATOM 2428 C C . VAL A 1 316 ? 64.372 28.472 -14.527 1.00 54.33 316 VAL A C 1
ATOM 2429 O O . VAL A 1 316 ? 63.884 29.599 -14.468 1.00 54.81 316 VAL A O 1
ATOM 2433 N N . ARG A 1 317 ? 64.579 27.717 -13.448 1.00 54.41 317 ARG A N 1
ATOM 2434 C CA . ARG A 1 317 ? 64.235 28.199 -12.113 1.00 53.97 317 ARG A CA 1
ATOM 2435 C C . ARG A 1 317 ? 65.229 29.271 -11.669 1.00 52.64 317 ARG A C 1
ATOM 2436 O O . ARG A 1 317 ? 64.917 30.109 -10.825 1.00 52.09 317 ARG A O 1
ATOM 2444 N N . VAL A 1 318 ? 66.429 29.239 -12.242 1.00 51.08 318 VAL A N 1
ATOM 2445 C CA . VAL A 1 318 ? 67.441 30.239 -11.929 1.00 50.10 318 VAL A CA 1
ATOM 2446 C C . VAL A 1 318 ? 67.017 31.541 -12.603 1.00 50.61 318 VAL A C 1
ATOM 2447 O O . VAL A 1 318 ? 67.178 32.621 -12.037 1.00 50.65 318 VAL A O 1
ATOM 2451 N N . LYS A 1 319 ? 66.466 31.438 -13.809 1.00 50.55 319 LYS A N 1
ATOM 2452 C CA . LYS A 1 319 ? 66.019 32.628 -14.519 1.00 51.08 319 LYS A CA 1
ATOM 2453 C C . LYS A 1 319 ? 64.709 33.184 -13.981 1.00 50.40 319 LYS A C 1
ATOM 2454 O O . LYS A 1 319 ? 64.394 34.345 -14.221 1.00 51.89 319 LYS A O 1
ATOM 2460 N N . ASN A 1 320 ? 63.943 32.373 -13.256 1.00 49.32 320 ASN A N 1
ATOM 2461 C CA . ASN A 1 320 ? 62.691 32.860 -12.680 1.00 49.21 320 ASN A CA 1
ATOM 2462 C C . ASN A 1 320 ? 63.017 33.562 -11.371 1.00 48.62 320 ASN A C 1
ATOM 2463 O O . ASN A 1 320 ? 62.322 34.491 -10.964 1.00 48.73 320 ASN A O 1
ATOM 2468 N N . LEU A 1 321 ? 64.075 33.106 -10.709 1.00 47.74 321 LEU A N 1
ATOM 2469 C CA . LEU A 1 321 ? 64.493 33.710 -9.452 1.00 47.78 321 LEU A CA 1
ATOM 2470 C C . LEU A 1 321 ? 65.075 35.089 -9.773 1.00 47.32 321 LEU A C 1
ATOM 2471 O O . LEU A 1 321 ? 64.745 36.090 -9.124 1.00 45.93 321 LEU A O 1
ATOM 2476 N N . VAL A 1 322 ? 65.942 35.126 -10.782 1.00 46.01 322 VAL A N 1
ATOM 2477 C CA . VAL A 1 322 ? 66.571 36.361 -11.221 1.00 46.46 322 VAL A CA 1
ATOM 2478 C C . VAL A 1 322 ? 65.515 37.411 -11.544 1.00 46.40 322 VAL A C 1
ATOM 2479 O O . VAL A 1 322 ? 65.595 38.546 -11.079 1.00 47.10 322 VAL A O 1
ATOM 2483 N N . ASP A 1 323 ? 64.519 37.033 -12.334 1.00 46.73 323 ASP A N 1
ATOM 2484 C CA . ASP A 1 323 ? 63.461 37.970 -12.685 1.00 48.56 323 ASP A CA 1
ATOM 2485 C C . ASP A 1 323 ? 62.607 38.323 -11.469 1.00 46.97 323 ASP A C 1
ATOM 2486 O O . ASP A 1 323 ? 62.037 39.408 -11.394 1.00 48.69 323 ASP A O 1
ATOM 2491 N N . PHE A 1 324 ? 62.528 37.402 -10.516 1.00 44.77 324 PHE A N 1
ATOM 2492 C CA . PHE A 1 324 ? 61.752 37.608 -9.299 1.00 42.40 324 PHE A CA 1
ATOM 2493 C C . PHE A 1 324 ? 62.374 38.661 -8.383 1.00 41.93 324 PHE A C 1
ATOM 2494 O O . PHE A 1 324 ? 61.666 39.436 -7.742 1.00 42.43 324 PHE A O 1
ATOM 2502 N N . ILE A 1 325 ? 63.700 38.679 -8.324 1.00 40.46 325 ILE A N 1
ATOM 2503 C CA . ILE A 1 325 ? 64.410 39.614 -7.468 1.00 39.68 325 ILE A CA 1
ATOM 2504 C C . ILE A 1 325 ? 64.637 40.970 -8.121 1.00 39.76 325 ILE A C 1
ATOM 2505 O O . ILE A 1 325 ? 64.657 42.002 -7.439 1.00 38.87 325 ILE A O 1
ATOM 2510 N N . HIS A 1 326 ? 64.805 40.969 -9.439 1.00 38.91 326 HIS A N 1
ATOM 2511 C CA . HIS A 1 326 ? 65.032 42.211 -10.166 1.00 38.35 326 HIS A CA 1
ATOM 2512 C C . HIS A 1 326 ? 63.745 42.881 -10.636 1.00 37.22 326 HIS A C 1
ATOM 2513 O O . HIS A 1 326 ? 63.764 44.047 -11.026 1.00 37.58 326 HIS A O 1
ATOM 2520 N N . HIS A 1 327 ? 62.628 42.162 -10.595 1.00 36.02 327 HIS A N 1
ATOM 2521 C CA . HIS A 1 327 ? 61.376 42.735 -11.063 1.00 36.91 327 HIS A CA 1
ATOM 2522 C C . HIS A 1 327 ? 60.182 42.565 -10.133 1.00 35.72 327 HIS A C 1
ATOM 2523 O O . HIS A 1 327 ? 59.162 41.995 -10.521 1.00 35.83 327 HIS A O 1
ATOM 2530 N N . TRP A 1 328 ? 60.305 43.060 -8.909 1.00 32.58 328 TRP A N 1
ATOM 2531 C CA . TRP A 1 328 ? 59.205 42.971 -7.966 1.00 31.07 328 TRP A CA 1
ATOM 2532 C C . TRP A 1 328 ? 58.179 44.041 -8.336 1.00 31.53 328 TRP A C 1
ATOM 2533 O O . TRP A 1 328 ? 58.438 45.231 -8.183 1.00 30.77 328 TRP A O 1
ATOM 2544 N N . GLU A 1 329 ? 57.028 43.603 -8.847 1.00 32.32 329 GLU A N 1
ATOM 2545 C CA . GLU A 1 329 ? 55.946 44.504 -9.242 1.00 31.73 329 GLU A CA 1
ATOM 2546 C C . GLU A 1 329 ? 55.124 44.800 -8.002 1.00 30.12 329 GLU A C 1
ATOM 2547 O O . GLU A 1 329 ? 54.302 43.988 -7.578 1.00 29.91 329 GLU A O 1
ATOM 2553 N N . PHE A 1 330 ? 55.349 45.970 -7.424 1.00 27.31 330 PHE A N 1
ATOM 2554 C CA . PHE A 1 330 ? 54.664 46.355 -6.206 1.00 24.84 330 PHE A CA 1
ATOM 2555 C C . PHE A 1 330 ? 53.508 47.312 -6.450 1.00 23.07 330 PHE A C 1
ATOM 2556 O O . PHE A 1 330 ? 53.668 48.345 -7.089 1.00 22.24 330 PHE A O 1
ATOM 2564 N N . THR A 1 331 ? 52.334 46.951 -5.951 1.00 22.09 331 THR A N 1
ATOM 2565 C CA . THR A 1 331 ? 51.165 47.804 -6.090 1.00 22.02 331 THR A CA 1
ATOM 2566 C C . THR A 1 331 ? 50.701 48.207 -4.698 1.00 22.54 331 THR A C 1
ATOM 2567 O O . THR A 1 331 ? 50.065 47.424 -3.996 1.00 23.21 331 THR A O 1
ATOM 2571 N N . PRO A 1 332 ? 51.025 49.435 -4.273 1.00 22.57 332 PRO A N 1
ATOM 2572 C CA . PRO A 1 332 ? 50.612 49.894 -2.944 1.00 24.28 332 PRO A CA 1
ATOM 2573 C C . PRO A 1 332 ? 49.105 50.130 -2.884 1.00 26.26 332 PRO A C 1
ATOM 2574 O O . PRO A 1 332 ? 48.482 50.465 -3.892 1.00 27.01 332 PRO A O 1
ATOM 2578 N N . ASN A 1 333 ? 48.506 49.942 -1.716 1.00 27.74 333 ASN A N 1
ATOM 2579 C CA . ASN A 1 333 ? 47.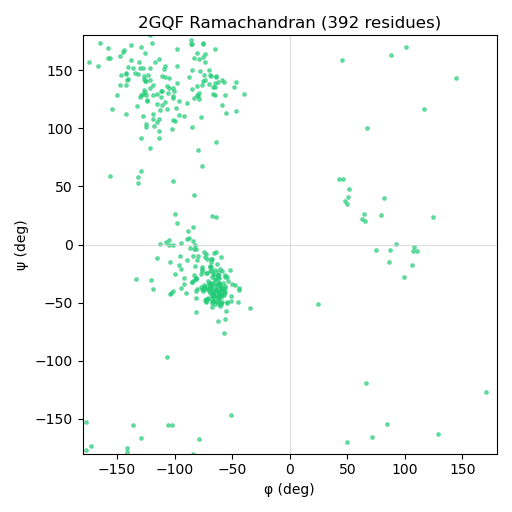078 50.188 -1.608 1.00 28.00 333 ASN A CA 1
ATOM 2580 C C . ASN A 1 333 ? 46.917 51.691 -1.776 1.00 29.14 333 ASN A C 1
ATOM 2581 O O . ASN A 1 333 ? 45.964 52.175 -2.393 1.00 31.41 333 ASN A O 1
ATOM 2586 N N . GLY A 1 334 ? 47.878 52.420 -1.223 1.00 27.84 334 GLY A N 1
ATOM 2587 C CA . GLY A 1 334 ? 47.861 53.857 -1.310 1.00 24.97 334 GLY A CA 1
ATOM 2588 C C . GLY A 1 334 ? 49.091 54.460 -0.672 1.00 26.24 334 GLY A C 1
ATOM 2589 O O . GLY A 1 334 ? 50.147 53.832 -0.573 1.00 25.54 334 GLY A O 1
ATOM 2590 N N . THR A 1 335 ? 48.919 55.689 -0.210 1.00 27.27 335 THR A N 1
ATOM 2591 C CA . THR A 1 335 ? 49.962 56.484 0.417 1.00 27.74 335 THR A CA 1
ATOM 2592 C C . THR A 1 335 ? 49.613 56.813 1.873 1.00 28.12 335 THR A C 1
ATOM 2593 O O . THR A 1 335 ? 48.447 56.791 2.253 1.00 29.83 335 THR A O 1
ATOM 2597 N N . GLU A 1 336 ? 50.612 57.101 2.699 1.00 29.05 336 GLU A N 1
ATOM 2598 C CA . GLU A 1 336 ? 50.314 57.485 4.073 1.00 30.78 336 GLU A CA 1
ATOM 2599 C C . GLU A 1 336 ? 49.808 58.927 3.985 1.00 31.05 336 GLU A C 1
ATOM 2600 O O . GLU A 1 336 ? 49.862 59.541 2.923 1.00 31.22 336 GLU A O 1
ATOM 2606 N N . GLY A 1 337 ? 49.324 59.483 5.086 1.00 32.20 337 GLY A N 1
ATOM 2607 C CA . GLY A 1 337 ? 48.776 60.834 5.026 1.00 32.46 337 GLY A CA 1
ATOM 2608 C C . GLY A 1 337 ? 49.682 62.054 5.019 1.00 31.14 337 GLY A C 1
ATOM 2609 O O . GLY A 1 337 ? 50.890 61.959 4.822 1.00 32.29 337 GLY A O 1
ATOM 2610 N N . TYR A 1 338 ? 49.073 63.215 5.231 1.00 29.81 338 TYR A N 1
ATOM 2611 C CA . TYR A 1 338 ? 49.797 64.472 5.275 1.00 29.07 338 TYR A CA 1
ATOM 2612 C C . TYR A 1 338 ? 50.574 64.615 6.577 1.00 30.67 338 TYR A C 1
ATOM 2613 O O . TYR A 1 338 ? 51.339 65.559 6.754 1.00 30.82 338 TYR A O 1
ATOM 2622 N N . ARG A 1 339 ? 50.373 63.683 7.498 1.00 33.07 339 ARG A N 1
ATOM 2623 C CA . ARG A 1 339 ? 51.087 63.735 8.765 1.00 34.76 339 ARG A CA 1
ATOM 2624 C C . ARG A 1 339 ? 52.466 63.094 8.643 1.00 32.38 339 ARG A C 1
ATOM 2625 O O . ARG A 1 339 ? 53.294 63.215 9.536 1.00 32.68 339 ARG A O 1
ATOM 2633 N N . THR A 1 340 ? 52.706 62.430 7.518 1.00 30.90 340 THR A N 1
ATOM 2634 C CA . THR A 1 340 ? 53.983 61.778 7.252 1.00 30.66 340 THR A CA 1
ATOM 2635 C C . THR A 1 340 ? 54.602 62.358 5.980 1.00 29.88 340 THR A C 1
ATOM 2636 O O . THR A 1 340 ? 55.823 62.405 5.841 1.00 29.63 340 THR A O 1
ATOM 2640 N N . ALA A 1 341 ? 53.746 62.790 5.056 1.00 29.12 341 ALA A N 1
ATOM 2641 C CA . ALA A 1 341 ? 54.185 63.367 3.788 1.00 27.55 341 ALA A CA 1
ATOM 2642 C C . ALA A 1 341 ? 55.097 64.558 4.041 1.00 27.32 341 ALA A C 1
ATOM 2643 O O . ALA A 1 341 ? 54.859 65.361 4.943 1.00 26.17 341 ALA A O 1
ATOM 2645 N N . GLU A 1 342 ? 56.143 64.672 3.238 1.00 28.02 342 GLU A N 1
ATOM 2646 C CA . GLU A 1 342 ? 57.089 65.762 3.402 1.00 30.14 342 GLU A CA 1
ATOM 2647 C C . GLU A 1 342 ? 56.611 67.015 2.682 1.00 29.74 342 GLU A C 1
ATOM 2648 O O . GLU A 1 342 ? 56.874 68.129 3.128 1.00 30.75 342 GLU A O 1
ATOM 2654 N N . VAL A 1 343 ? 55.907 66.831 1.569 1.00 27.73 343 VAL A N 1
ATOM 2655 C CA . VAL A 1 343 ? 55.391 67.958 0.802 1.00 26.32 343 VAL A CA 1
ATOM 2656 C C . VAL A 1 343 ? 54.010 67.661 0.260 1.00 27.05 343 VAL A C 1
ATOM 2657 O O . VAL A 1 343 ? 53.416 66.622 0.551 1.00 28.41 343 VAL A O 1
ATOM 2661 N N . THR A 1 344 ? 53.507 68.595 -0.535 1.00 26.59 344 THR A N 1
ATOM 2662 C CA . THR A 1 344 ? 52.204 68.459 -1.151 1.00 25.53 344 THR A CA 1
ATOM 2663 C C . THR A 1 344 ? 52.364 68.720 -2.630 1.00 26.40 344 THR A C 1
ATOM 2664 O O . THR A 1 344 ? 52.911 69.745 -3.022 1.00 26.39 344 THR A O 1
ATOM 2676 N N . GLY A 1 346 ? 50.868 69.502 -6.368 1.00 26.66 346 GLY A N 1
ATOM 2677 C CA . GLY A 1 346 ? 49.745 70.301 -6.808 1.00 24.13 346 GLY A CA 1
ATOM 2678 C C . GLY A 1 346 ? 49.807 71.673 -6.166 1.00 22.65 346 GLY A C 1
ATOM 2679 O O . GLY A 1 346 ? 50.806 72.028 -5.535 1.00 21.88 346 GLY A O 1
ATOM 2680 N N . GLY A 1 347 ? 48.728 72.433 -6.315 1.00 19.48 347 GLY A N 1
ATOM 2681 C CA . GLY A 1 347 ? 48.675 73.770 -5.761 1.00 18.35 347 GLY A CA 1
ATOM 2682 C C . GLY A 1 347 ? 48.245 74.747 -6.835 1.00 18.10 347 GLY A C 1
ATOM 2683 O O . GLY A 1 347 ? 47.727 74.348 -7.876 1.00 18.43 347 GLY A O 1
ATOM 2684 N N . VAL A 1 348 ? 48.470 76.032 -6.599 1.00 17.48 348 VAL A N 1
ATOM 2685 C CA . VAL A 1 348 ? 48.082 77.042 -7.563 1.00 17.13 348 VAL A CA 1
ATOM 2686 C C . VAL A 1 348 ? 48.700 76.788 -8.936 1.00 16.88 348 VAL A C 1
ATOM 2687 O O . VAL A 1 348 ? 49.903 76.571 -9.059 1.00 16.33 348 VAL A O 1
ATOM 2691 N N . ASP A 1 349 ? 47.852 76.798 -9.961 1.00 18.57 349 ASP A N 1
ATOM 2692 C CA . ASP A 1 349 ? 48.267 76.557 -11.343 1.00 19.47 349 ASP A CA 1
ATOM 2693 C C . ASP A 1 349 ? 49.310 77.597 -11.733 1.00 19.37 349 ASP A C 1
ATOM 2694 O O . ASP A 1 349 ? 49.024 78.792 -11.711 1.00 18.31 349 ASP A O 1
ATOM 2699 N N . THR A 1 350 ? 50.508 77.138 -12.098 1.00 17.73 350 THR A N 1
ATOM 2700 C CA . THR A 1 350 ? 51.598 78.041 -12.454 1.00 19.33 350 THR A CA 1
ATOM 2701 C C . THR A 1 350 ? 51.484 78.733 -13.815 1.00 20.20 350 THR A C 1
ATOM 2702 O O . THR A 1 350 ? 52.253 79.651 -14.110 1.00 19.82 350 THR A O 1
ATOM 2706 N N . LYS A 1 351 ? 50.540 78.311 -14.649 1.00 19.53 351 LYS A N 1
ATOM 2707 C CA . LYS A 1 351 ? 50.392 78.955 -15.946 1.00 18.93 351 LYS A CA 1
ATOM 2708 C C . LYS A 1 351 ? 49.707 80.311 -15.830 1.00 18.48 351 LYS A C 1
ATOM 2709 O O . LYS A 1 351 ? 49.863 81.161 -16.698 1.00 19.85 351 LYS A O 1
ATOM 2715 N N . VAL A 1 352 ? 48.955 80.514 -14.755 1.00 17.15 352 VAL A N 1
ATOM 2716 C CA . VAL A 1 352 ? 48.284 81.786 -14.544 1.00 16.89 352 VAL A CA 1
ATOM 2717 C C . VAL A 1 352 ? 49.151 82.686 -13.653 1.00 17.44 352 VAL A C 1
ATOM 2718 O O . VAL A 1 352 ? 48.764 83.805 -13.323 1.00 17.56 352 VAL A O 1
ATOM 2722 N N . ILE A 1 353 ? 50.326 82.188 -13.271 1.00 17.94 353 ILE A N 1
ATOM 2723 C CA . ILE A 1 353 ? 51.266 82.946 -12.433 1.00 18.14 353 ILE A CA 1
ATOM 2724 C C . ILE A 1 353 ? 52.467 83.345 -13.292 1.00 17.80 353 ILE A C 1
ATOM 2725 O O . ILE A 1 353 ? 52.807 82.647 -14.245 1.00 18.11 353 ILE A O 1
ATOM 2730 N N . SER A 1 354 ? 53.107 84.462 -12.958 1.00 17.70 354 SER A N 1
ATOM 2731 C CA . SER A 1 354 ? 54.262 84.921 -13.722 1.00 18.56 354 SER A CA 1
ATOM 2732 C C . SER A 1 354 ? 55.558 84.173 -13.385 1.00 20.45 354 SER A C 1
ATOM 2733 O O . SER A 1 354 ? 55.991 84.105 -12.227 1.00 19.15 354 SER A O 1
ATOM 2736 N N . SER A 1 355 ? 56.159 83.624 -14.433 1.00 22.07 355 SER A N 1
ATOM 2737 C CA . SER A 1 355 ? 57.400 82.862 -14.383 1.00 23.97 355 SER A CA 1
ATOM 2738 C C . SER A 1 355 ? 58.568 83.705 -13.855 1.00 25.84 355 SER A C 1
ATOM 2739 O O . SER A 1 355 ? 59.459 83.217 -13.148 1.00 24.92 355 SER A O 1
ATOM 2742 N N . LYS A 1 356 ? 58.532 84.984 -14.205 1.00 26.45 356 LYS A N 1
ATOM 2743 C CA . LYS A 1 356 ? 59.554 85.951 -13.844 1.00 26.49 356 LYS A CA 1
ATOM 2744 C C . LYS A 1 356 ? 59.263 86.684 -12.539 1.00 25.50 356 LYS A C 1
ATOM 2745 O O . LYS A 1 356 ? 60.169 86.996 -11.772 1.00 25.24 356 LYS A O 1
ATOM 2751 N N . THR A 1 357 ? 57.985 86.922 -12.279 1.00 26.17 357 THR A N 1
ATOM 2752 C CA . THR A 1 357 ? 57.557 87.686 -11.115 1.00 25.42 357 THR A CA 1
ATOM 2753 C C . THR A 1 357 ? 56.912 86.992 -9.921 1.00 26.10 357 THR A C 1
ATOM 2754 O O . THR A 1 357 ? 57.094 87.434 -8.782 1.00 25.00 357 THR A O 1
ATOM 2766 N N . GLU A 1 359 ? 53.840 86.939 -9.745 1.00 24.26 359 GLU A N 1
ATOM 2767 C CA . GLU A 1 359 ? 52.603 87.696 -9.639 1.00 24.22 359 GLU A CA 1
ATOM 2768 C C . GLU A 1 359 ? 51.477 87.051 -10.420 1.00 23.28 359 GLU A C 1
ATOM 2769 O O . GLU A 1 359 ? 51.686 86.506 -11.503 1.00 24.53 359 GLU A O 1
ATOM 2775 N N . SER A 1 360 ? 50.279 87.126 -9.858 1.00 20.75 360 SER A N 1
ATOM 2776 C CA . SER A 1 360 ? 49.095 86.575 -10.488 1.00 18.80 360 SER A CA 1
ATOM 2777 C C . SER A 1 360 ? 48.722 87.335 -11.773 1.00 20.16 360 SER A C 1
ATOM 2778 O O . SER A 1 360 ? 48.635 88.571 -11.783 1.00 19.79 360 SER A O 1
ATOM 2781 N N . ASN A 1 361 ? 48.509 86.595 -12.858 1.00 18.70 361 ASN A N 1
ATOM 2782 C CA . ASN A 1 361 ? 48.120 87.197 -14.121 1.00 17.57 361 ASN A CA 1
ATOM 2783 C C . ASN A 1 361 ? 46.704 87.742 -14.015 1.00 20.19 361 ASN A C 1
ATOM 2784 O O . ASN A 1 361 ? 46.402 88.802 -14.553 1.00 23.88 361 ASN A O 1
ATOM 2789 N N . GLN A 1 362 ? 45.835 87.016 -13.319 1.00 21.44 362 GLN A N 1
ATOM 2790 C CA . GLN A 1 362 ? 44.441 87.420 -13.153 1.00 22.36 362 GLN A CA 1
ATOM 2791 C C . GLN A 1 362 ? 44.237 88.568 -12.161 1.00 24.41 362 GLN A C 1
ATOM 2792 O O . GLN A 1 362 ? 43.400 89.447 -12.380 1.00 24.01 362 GLN A O 1
ATOM 2798 N N . VAL A 1 363 ? 45.001 88.554 -11.073 1.00 24.53 363 VAL A N 1
ATOM 2799 C CA . VAL A 1 363 ? 44.874 89.570 -10.037 1.00 25.50 363 VAL A CA 1
ATOM 2800 C C . VAL A 1 363 ? 46.198 90.268 -9.752 1.00 28.79 363 VAL A C 1
ATOM 2801 O O . VAL A 1 363 ? 47.069 89.710 -9.079 1.00 31.09 363 VAL A O 1
ATOM 2805 N N . SER A 1 364 ? 46.348 91.491 -10.247 1.00 28.92 364 SER A N 1
ATOM 2806 C CA . SER A 1 364 ? 47.575 92.248 -10.026 1.00 28.65 364 SER A CA 1
ATOM 2807 C C . SER A 1 364 ? 47.784 92.565 -8.540 1.00 27.88 364 SER A C 1
ATOM 2808 O O . SER A 1 364 ? 46.827 92.808 -7.800 1.00 28.26 364 SER A O 1
ATOM 2811 N N . GLY A 1 365 ? 49.041 92.563 -8.107 1.00 26.50 365 GLY A N 1
ATOM 2812 C CA . GLY A 1 365 ? 49.340 92.859 -6.720 1.00 23.81 365 GLY A CA 1
ATOM 2813 C C . GLY A 1 365 ? 49.285 91.637 -5.833 1.00 23.34 365 GLY A C 1
ATOM 2814 O O . GLY A 1 365 ? 49.599 91.707 -4.640 1.00 23.18 365 GLY A O 1
ATOM 2815 N N . LEU A 1 366 ? 48.877 90.514 -6.418 1.00 23.74 366 LEU A N 1
ATOM 2816 C CA . LEU A 1 366 ? 48.782 89.247 -5.695 1.00 21.76 366 LEU A CA 1
ATOM 2817 C C . LEU A 1 366 ? 49.898 88.312 -6.158 1.00 21.96 366 LEU A C 1
ATOM 2818 O O . LEU A 1 366 ? 50.036 88.014 -7.351 1.00 20.42 366 LEU A O 1
ATOM 2823 N N . TYR A 1 367 ? 50.708 87.865 -5.205 1.00 21.80 367 TYR A N 1
ATOM 2824 C CA . TYR A 1 367 ? 51.820 86.987 -5.517 1.00 21.41 367 TYR A CA 1
ATOM 2825 C C . TYR A 1 367 ? 51.703 85.683 -4.773 1.00 21.18 367 TYR A C 1
ATOM 2826 O O . TYR A 1 367 ? 51.108 85.620 -3.695 1.00 21.35 367 TYR A O 1
ATOM 2835 N N . PHE A 1 368 ? 52.264 84.641 -5.374 1.00 19.43 368 PHE A N 1
ATOM 2836 C CA . PHE A 1 368 ? 52.283 83.313 -4.789 1.00 18.56 368 PHE A CA 1
ATOM 2837 C C . PHE A 1 368 ? 53.719 82.820 -4.869 1.00 19.21 368 PHE A C 1
ATOM 2838 O O . PHE A 1 368 ? 54.337 82.841 -5.935 1.00 18.46 368 PHE A O 1
ATOM 2846 N N . ILE A 1 369 ? 54.256 82.398 -3.732 1.00 20.52 369 ILE A N 1
ATOM 2847 C CA . ILE A 1 369 ? 55.621 81.888 -3.677 1.00 20.26 369 ILE A CA 1
ATOM 2848 C C . ILE A 1 369 ? 55.665 80.654 -2.786 1.00 20.76 369 ILE A C 1
ATOM 2849 O O . ILE A 1 369 ? 54.774 80.442 -1.965 1.00 20.07 369 ILE A O 1
ATOM 2854 N N . GLY A 1 370 ? 56.694 79.832 -2.963 1.00 19.91 370 GLY A N 1
ATOM 2855 C CA . GLY A 1 370 ? 56.819 78.650 -2.137 1.00 19.99 370 GLY A CA 1
ATOM 2856 C C . GLY A 1 370 ? 56.049 77.427 -2.588 1.00 20.69 370 GLY A C 1
ATOM 2857 O O . GLY A 1 370 ? 55.734 77.266 -3.770 1.00 20.01 370 GLY A O 1
ATOM 2858 N N . GLU A 1 371 ? 55.740 76.571 -1.618 1.00 19.58 371 GLU A N 1
ATOM 2859 C CA . GLU A 1 371 ? 55.047 75.315 -1.853 1.00 20.38 371 GLU A CA 1
ATOM 2860 C C . GLU A 1 371 ? 53.593 75.427 -2.290 1.00 21.02 371 GLU A C 1
ATOM 2861 O O . GLU A 1 371 ? 53.043 74.473 -2.839 1.00 22.62 371 GLU A O 1
ATOM 2867 N N . VAL A 1 372 ? 52.965 76.573 -2.044 1.00 20.47 372 VAL A N 1
ATOM 2868 C CA . VAL A 1 372 ? 51.568 76.761 -2.423 1.00 18.27 372 VAL A CA 1
ATOM 2869 C C . VAL A 1 372 ? 51.385 76.630 -3.948 1.00 18.38 372 VAL A C 1
ATOM 2870 O O . VAL A 1 372 ? 50.327 76.219 -4.425 1.00 18.55 372 VAL A O 1
ATOM 2874 N N . LEU A 1 373 ? 52.428 76.957 -4.709 1.00 16.90 373 LEU A N 1
ATOM 2875 C CA . LEU A 1 373 ? 52.389 76.828 -6.167 1.00 17.53 373 LEU A CA 1
ATOM 2876 C C . LEU A 1 373 ? 52.482 75.349 -6.578 1.00 17.36 373 LEU A C 1
ATOM 2877 O O . LEU A 1 373 ? 52.978 74.520 -5.815 1.00 15.68 373 LEU A O 1
ATOM 2882 N N . ASP A 1 374 ? 52.007 75.016 -7.778 1.00 18.99 374 ASP A N 1
ATOM 2883 C CA . ASP A 1 374 ? 52.099 73.637 -8.270 1.00 19.86 374 ASP A CA 1
ATOM 2884 C C . ASP A 1 374 ? 53.539 73.372 -8.720 1.00 19.41 374 ASP A C 1
ATOM 2885 O O . ASP A 1 374 ? 53.820 73.226 -9.911 1.00 19.54 374 ASP A O 1
ATOM 2890 N N . VAL A 1 375 ? 54.444 73.354 -7.748 1.00 17.51 375 VAL A N 1
ATOM 2891 C CA . VAL A 1 375 ? 55.856 73.103 -7.982 1.00 17.95 375 VAL A CA 1
ATOM 2892 C C . VAL A 1 375 ? 56.346 72.258 -6.817 1.00 18.53 375 VAL A C 1
ATOM 2893 O O . VAL A 1 375 ? 56.389 72.713 -5.678 1.00 19.67 375 VAL A O 1
ATOM 2897 N N . THR A 1 376 ? 56.686 71.013 -7.114 1.00 19.37 376 THR A N 1
ATOM 2898 C CA . THR A 1 376 ? 57.151 70.075 -6.102 1.00 20.98 376 THR A CA 1
ATOM 2899 C C . THR A 1 376 ? 58.512 69.541 -6.530 1.00 20.29 376 THR A C 1
ATOM 2900 O O . THR A 1 376 ? 58.664 68.994 -7.621 1.00 17.67 376 THR A O 1
ATOM 2904 N N . GLY A 1 377 ? 59.503 69.704 -5.668 1.00 21.34 377 GLY A N 1
ATOM 2905 C CA . GLY A 1 377 ? 60.827 69.236 -6.010 1.00 22.10 377 GLY A CA 1
ATOM 2906 C C . GLY A 1 377 ? 61.151 67.885 -5.429 1.00 21.97 377 GLY A C 1
ATOM 2907 O O . GLY A 1 377 ? 60.425 67.370 -4.577 1.00 22.17 377 GLY A O 1
ATOM 2908 N N . TRP A 1 378 ? 62.245 67.308 -5.916 1.00 22.64 378 TRP A N 1
ATOM 2909 C CA . TRP A 1 378 ? 62.728 66.020 -5.441 1.00 22.38 378 TRP A CA 1
ATOM 2910 C C . TRP A 1 378 ? 63.148 66.144 -3.989 1.00 23.14 378 TRP A C 1
ATOM 2911 O O . TRP A 1 378 ? 63.280 67.245 -3.440 1.00 22.59 378 TRP A O 1
ATOM 2922 N N . LEU A 1 379 ? 63.377 64.988 -3.387 1.00 23.28 379 LEU A N 1
ATOM 2923 C CA . LEU A 1 379 ? 63.850 64.901 -2.026 1.00 22.75 379 LEU A CA 1
ATOM 2924 C C . LEU A 1 379 ? 65.315 65.328 -2.171 1.00 23.26 379 LEU A C 1
ATOM 2925 O O . LEU A 1 379 ? 65.967 64.993 -3.170 1.00 19.97 379 LEU A O 1
ATOM 2930 N N . GLY A 1 380 ? 65.830 66.090 -1.211 1.00 22.75 380 GLY A N 1
ATOM 2931 C CA . GLY A 1 380 ? 67.221 66.499 -1.301 1.00 21.38 380 GLY A CA 1
ATOM 2932 C C . GLY A 1 380 ? 67.542 67.981 -1.251 1.00 20.69 380 GLY A C 1
ATOM 2933 O O . GLY A 1 380 ? 68.600 68.392 -1.726 1.00 22.06 380 GLY A O 1
ATOM 2934 N N . GLY A 1 381 ? 66.652 68.780 -0.670 1.00 20.02 381 GLY A N 1
ATOM 2935 C CA . GLY A 1 381 ? 66.886 70.211 -0.575 1.00 19.07 381 GLY A CA 1
ATOM 2936 C C . GLY A 1 381 ? 66.316 71.023 -1.729 1.00 19.35 381 GLY A C 1
ATOM 2937 O O . GLY A 1 381 ? 66.447 72.248 -1.755 1.00 20.16 381 GLY A O 1
ATOM 2938 N N . TYR A 1 382 ? 65.675 70.351 -2.679 1.00 17.10 382 TYR A N 1
ATOM 2939 C CA . TYR A 1 382 ? 65.105 71.033 -3.823 1.00 17.30 382 TYR A CA 1
ATOM 2940 C C . TYR A 1 382 ? 63.891 71.876 -3.477 1.00 18.80 382 TYR A C 1
ATOM 2941 O O . TYR A 1 382 ? 63.667 72.920 -4.091 1.00 20.89 382 TYR A O 1
ATOM 2950 N N . ASN A 1 383 ? 63.102 71.431 -2.504 1.00 18.78 383 ASN A N 1
ATOM 2951 C CA . ASN A 1 383 ? 61.918 72.185 -2.110 1.00 18.37 383 ASN A CA 1
ATOM 2952 C C . ASN A 1 383 ? 62.266 73.509 -1.438 1.00 18.79 383 ASN A C 1
ATOM 2953 O O . ASN A 1 383 ? 61.582 74.513 -1.651 1.00 20.13 383 ASN A O 1
ATOM 2958 N N . PHE A 1 384 ? 63.330 73.523 -0.640 1.00 18.19 384 PHE A N 1
ATOM 2959 C CA . PHE A 1 384 ? 63.744 74.755 0.013 1.00 18.15 384 PHE A CA 1
ATOM 2960 C C . PHE A 1 384 ? 64.326 75.703 -1.019 1.00 17.40 384 PHE A C 1
ATOM 2961 O O . PHE A 1 384 ? 64.089 76.910 -0.955 1.00 17.09 384 PHE A O 1
ATOM 2969 N N . GLN A 1 385 ? 65.070 75.160 -1.982 1.00 16.47 385 GLN A N 1
ATOM 2970 C CA . GLN A 1 385 ? 65.656 75.999 -3.025 1.00 16.24 385 GLN A CA 1
ATOM 2971 C C . GLN A 1 385 ? 64.546 76.715 -3.801 1.00 16.09 385 GLN A C 1
ATOM 2972 O O . GLN A 1 385 ? 64.659 77.908 -4.089 1.00 15.53 385 GLN A O 1
ATOM 2978 N N . TRP A 1 386 ? 63.469 76.004 -4.134 1.00 17.42 386 TRP A N 1
ATOM 2979 C CA . TRP A 1 386 ? 62.369 76.650 -4.841 1.00 16.61 386 TRP A CA 1
ATOM 2980 C C . TRP A 1 386 ? 61.788 77.766 -3.972 1.00 17.03 386 TRP A C 1
ATOM 2981 O O . TRP A 1 386 ? 61.342 78.793 -4.482 1.00 15.71 386 TRP A O 1
ATOM 2992 N N . ALA A 1 387 ? 61.798 77.570 -2.657 1.00 16.78 387 ALA A N 1
ATOM 2993 C CA . ALA A 1 387 ? 61.280 78.592 -1.760 1.00 17.61 387 ALA A CA 1
ATOM 2994 C C . ALA A 1 387 ? 62.151 79.844 -1.814 1.00 19.43 387 ALA A C 1
ATOM 2995 O O . ALA A 1 387 ? 61.624 80.952 -1.828 1.00 20.26 387 ALA A O 1
ATOM 2997 N N . TRP A 1 388 ? 63.477 79.670 -1.843 1.00 20.55 388 TRP A N 1
ATOM 2998 C CA . TRP A 1 388 ? 64.398 80.813 -1.892 1.00 20.49 388 TRP A CA 1
ATOM 2999 C C . TRP A 1 388 ? 64.275 81.537 -3.233 1.00 21.40 388 TRP A C 1
ATOM 3000 O O . TRP A 1 388 ? 64.246 82.769 -3.283 1.00 22.26 388 TRP A O 1
ATOM 3011 N N . SER A 1 389 ? 64.215 80.768 -4.319 1.00 20.89 389 SER A N 1
ATOM 3012 C CA . SER A 1 389 ? 64.136 81.350 -5.655 1.00 21.26 389 SER A CA 1
ATOM 3013 C C . SER A 1 389 ? 62.844 82.103 -5.928 1.00 22.03 389 SER A C 1
ATOM 3014 O O . SER A 1 389 ? 62.876 83.230 -6.426 1.00 23.02 389 SER A O 1
ATOM 3017 N N . SER A 1 390 ? 61.709 81.486 -5.610 1.00 21.77 390 SER A N 1
ATOM 3018 C CA . SER A 1 390 ? 60.427 82.124 -5.849 1.00 20.93 390 SER A CA 1
ATOM 3019 C C . SER A 1 390 ? 60.257 83.342 -4.948 1.00 21.85 390 SER A C 1
ATOM 3020 O O . SER A 1 390 ? 59.646 84.330 -5.353 1.00 23.38 390 SER A O 1
ATOM 3023 N N . ALA A 1 391 ? 60.807 83.282 -3.738 1.00 22.44 391 ALA A N 1
ATOM 3024 C CA . ALA A 1 391 ? 60.717 84.407 -2.802 1.00 24.28 391 ALA A CA 1
ATOM 3025 C C . ALA A 1 391 ? 61.555 85.586 -3.283 1.00 24.74 391 ALA A C 1
ATOM 3026 O O . ALA A 1 391 ? 61.189 86.741 -3.084 1.00 26.22 391 ALA A O 1
ATOM 3028 N N . TYR A 1 392 ? 62.686 85.288 -3.910 1.00 25.42 392 TYR A N 1
ATOM 3029 C CA . TYR A 1 392 ? 63.572 86.323 -4.424 1.00 26.33 392 TYR A CA 1
ATOM 3030 C C . TYR A 1 392 ? 62.989 86.990 -5.673 1.00 27.61 392 TYR A C 1
ATOM 3031 O O . TYR A 1 392 ? 62.959 88.222 -5.767 1.00 26.77 392 TYR A O 1
ATOM 3040 N N . ALA A 1 393 ? 62.538 86.181 -6.632 1.00 26.59 393 ALA A N 1
ATOM 3041 C CA . ALA A 1 393 ? 61.964 86.720 -7.863 1.00 26.10 393 ALA A CA 1
ATOM 3042 C C . ALA A 1 393 ? 60.806 87.654 -7.530 1.00 26.37 393 ALA A C 1
ATOM 3043 O O . ALA A 1 393 ? 60.614 88.686 -8.176 1.00 26.61 393 ALA A O 1
ATOM 3045 N N . CYS A 1 394 ? 60.037 87.286 -6.512 1.00 26.45 394 CYS A N 1
ATOM 3046 C CA . CYS A 1 394 ? 58.904 88.088 -6.079 1.00 26.27 394 CYS A CA 1
ATOM 3047 C C . CYS A 1 394 ? 59.396 89.411 -5.487 1.00 27.79 394 CYS A C 1
ATOM 3048 O O . CYS A 1 394 ? 58.975 90.484 -5.915 1.00 27.41 394 CYS A O 1
ATOM 3051 N N . ALA A 1 395 ? 60.295 89.329 -4.509 1.00 28.50 395 ALA A N 1
ATOM 3052 C CA . ALA A 1 395 ? 60.835 90.523 -3.870 1.00 28.65 395 ALA A CA 1
ATOM 3053 C C . ALA A 1 395 ? 61.523 91.448 -4.872 1.00 28.25 395 ALA A C 1
ATOM 3054 O O . ALA A 1 395 ? 61.249 92.643 -4.904 1.00 29.15 395 ALA A O 1
ATOM 3056 N N . LEU A 1 396 ? 62.412 90.901 -5.691 1.00 27.87 396 LEU A N 1
ATOM 3057 C CA . LEU A 1 396 ? 63.109 91.713 -6.678 1.00 28.42 396 LEU A CA 1
ATOM 3058 C C . LEU A 1 396 ? 62.118 92.437 -7.584 1.00 29.80 396 LEU A C 1
ATOM 3059 O O . LEU A 1 396 ? 62.313 93.604 -7.919 1.00 32.02 396 LEU A O 1
ATOM 3064 N N . SER A 1 397 ? 61.052 91.745 -7.976 1.00 30.94 397 SER A N 1
ATOM 3065 C CA . SER A 1 397 ? 60.029 92.333 -8.839 1.00 31.09 397 SER A CA 1
ATOM 3066 C C . SER A 1 397 ? 59.302 93.518 -8.178 1.00 30.40 397 SER A C 1
ATOM 3067 O O . SER A 1 397 ? 59.101 94.558 -8.803 1.00 29.71 397 SER A O 1
ATOM 3070 N N . ILE A 1 398 ? 58.913 93.352 -6.918 1.00 29.80 398 ILE A N 1
ATOM 3071 C CA . ILE A 1 398 ? 58.217 94.396 -6.179 1.00 30.09 398 ILE A CA 1
ATOM 3072 C C . ILE A 1 398 ? 59.107 95.598 -5.874 1.00 33.17 398 ILE A C 1
ATOM 3073 O O . ILE A 1 398 ? 58.630 96.729 -5.820 1.00 34.03 398 ILE A O 1
ATOM 3078 N N . SER A 1 399 ? 60.396 95.363 -5.661 1.00 35.78 399 SER A N 1
ATOM 3079 C CA . SER A 1 399 ? 61.298 96.467 -5.354 1.00 39.09 399 SER A CA 1
ATOM 3080 C C . SER A 1 399 ? 61.442 97.360 -6.581 1.00 41.43 399 SER A C 1
ATOM 3081 O O . SER A 1 399 ? 61.792 98.537 -6.471 1.00 41.69 399 SER A O 1
ATOM 3084 N N . ARG A 1 400 ? 61.162 96.787 -7.749 1.00 42.91 400 ARG A N 1
ATOM 3085 C CA . ARG A 1 400 ? 61.259 97.504 -9.009 1.00 43.95 400 ARG A CA 1
ATOM 3086 C C . ARG A 1 400 ? 60.018 98.334 -9.354 1.00 45.32 400 ARG A C 1
ATOM 3087 O O . ARG A 1 400 ? 59.859 98.761 -10.495 1.00 46.29 400 ARG A O 1
ATOM 3095 N N . GLN A 1 401 ? 59.138 98.572 -8.387 1.00 47.07 401 GLN A N 1
ATOM 3096 C CA . GLN A 1 401 ? 57.943 99.365 -8.671 1.00 49.97 401 GLN A CA 1
ATOM 3097 C C . GLN A 1 401 ? 57.904 100.703 -7.909 1.00 51.90 401 GLN A C 1
ATOM 3098 O O . GLN A 1 401 ? 56.923 100.959 -7.180 1.00 54.56 401 GLN A O 1
#

Nearest PDB structures (foldseek):
  2gqf-assembly1_A  TM=1.003E+00  e=5.576E-87  Haemophilus influenzae
  3v76-assembly1_A-2  TM=9.663E-01  e=2.113E-50  Sinorhizobium meliloti 1021
  2i0z-assembly1_A  TM=9.062E-01  e=5.361E-38  Bacillus cereus
  4cnk-assembly1_A  TM=8.568E-01  e=2.339E-36  Streptococcus cristatus
  4at2-assembly1_A-2  TM=5.088E-01  e=6.347E-13  Rhodococcus jostii RHA1